Protein AF-A0A2D4SPU3-F1 (afdb_monomer_lite)

Radius of gyration: 27.07 Å; chains: 1; bounding box: 75×99×85 Å

pLDDT: mean 82.93, std 21.67, range [20.77, 98.75]

Foldseek 3Di:
DDDDDDDDDDDDDDDDDDDDDPPPPPPDFDDLCQPQDFRPFDFFPPCLQVDFQVDAALDVVLLVDQDLLVLLLLLLLLLLLLLLQLLLLCLLVVVLLSSLVSLQVSLVVLVPRDHDPDDLSNLLSVLSSVLSNLLSQLSVCLVVVHQRDDDDDQQQNLLSLQLNLLVCVVVVHQCQVVLVVSLVSLVPDDPDDVLQALAPADHDVRQSVSLSVLSRLPSSQDDSNHLQDAWFAAGPVSSVLLSVLSSVLSVLSNDDPPDDDPDQDDRSSCSSSVSSPVDQADQDLALCLQAPQQDLQLCRGTVHRHGRGDGHAHPPSHPVHPVSSVVSSVLSCQQQVCPPPCNVSNLVSLVVSLVVLVPDSTDCSVRNNVSSLRSSLNSCVSRVNLVSSLVSLCVCPPPRSSNSSHSLSVLSSLSSNLSSCSSVVHPCSSVSSVVSSVSSVVSSVVNVCSVVVVDNDDHRDDDVPHDPPDSPPCPPPPDPPPPPDDDDDDD

Secondary structure (DSSP, 8-state):
----------------------------------SS---PPPPTT-GGGG----S--S-TTTTT-SSHHHHHHHHHHHHHHHHHHHHHHHHHTT-HHHHHHHHHHHHHHHHHS---SSSHHHHHHHHHHHHHHHHHHHHHHHHTTPPPPP--SSSHHHHHHHHHHHHHHHTT---HHHHHHHHHHHHTS-S--GGG-TT--SSHHHHHHHHHHHHHHHHHH--SSS--PPSBS--THHHHHHHHHHHHHHHHHHS-TT--S----S-GGGHHHHHHHSSPPPP---HHHHHSPPPSSHHHHTB--S-PPP----SSSSTT-HHHHHHHHHHHHHHHTTTTT-HHHHHHHHHHHHHHHHT-SSTHHHHHHHHHHHHHHHHHHHTT-HHHHHHHHHTT-SPPTTGGGSTTHHHHHHHHHHHHHHHTT-TTHHHHHHHHHHHHHHHHHHHHHHHTTS-----PPPPTTPPP-PPPP-----------PPPPPP-

Structure (mmCIF, N/CA/C/O backbone):
data_AF-A0A2D4SPU3-F1
#
_entry.id   AF-A0A2D4SPU3-F1
#
loop_
_atom_site.group_PDB
_atom_site.id
_atom_site.type_symbol
_atom_site.label_atom_id
_atom_site.label_alt_id
_atom_site.label_comp_id
_atom_site.label_asym_id
_atom_site.label_entity_id
_atom_site.label_seq_id
_atom_site.pdbx_PDB_ins_code
_atom_site.Cartn_x
_atom_site.Cartn_y
_atom_site.Cartn_z
_atom_site.occupancy
_atom_site.B_iso_or_equiv
_atom_site.auth_seq_id
_atom_site.auth_comp_id
_atom_site.auth_asym_id
_atom_site.auth_atom_id
_atom_site.pdbx_PDB_model_num
ATOM 1 N N . MET A 1 1 ? 0.701 55.619 -31.856 1.00 31.17 1 MET A N 1
ATOM 2 C CA . MET A 1 1 ? 2.025 56.248 -32.017 1.00 31.17 1 MET A CA 1
ATOM 3 C C . MET A 1 1 ? 2.810 55.364 -32.971 1.00 31.17 1 MET A C 1
ATOM 5 O O . MET A 1 1 ? 3.109 54.228 -32.637 1.00 31.17 1 MET A O 1
ATOM 9 N N . LEU A 1 2 ? 2.926 55.846 -34.207 1.00 20.77 2 LEU A N 1
ATOM 10 C CA . LEU A 1 2 ? 3.566 55.226 -35.368 1.00 20.77 2 LEU A CA 1
ATOM 11 C C . LEU A 1 2 ? 5.084 55.117 -35.150 1.00 20.77 2 LEU A C 1
ATOM 13 O O . LEU A 1 2 ? 5.659 56.076 -34.643 1.00 20.77 2 LEU A O 1
ATOM 17 N N . LEU A 1 3 ? 5.722 54.050 -35.641 1.00 24.70 3 LEU A N 1
ATOM 18 C CA . LEU A 1 3 ? 7.006 54.144 -36.352 1.00 24.70 3 LEU A CA 1
ATOM 19 C C . LEU A 1 3 ? 7.243 52.890 -37.214 1.00 24.70 3 LEU A C 1
ATOM 21 O O . LEU A 1 3 ? 7.081 51.758 -36.769 1.00 24.70 3 LEU A O 1
ATOM 25 N N . LEU A 1 4 ? 7.550 53.175 -38.478 1.00 23.09 4 LEU A N 1
ATOM 26 C CA . LEU A 1 4 ? 7.757 52.321 -39.650 1.00 23.09 4 LEU A CA 1
ATOM 27 C C . LEU A 1 4 ? 9.263 52.208 -39.979 1.00 23.09 4 LEU A C 1
ATOM 29 O O . LEU A 1 4 ? 10.067 52.901 -39.363 1.00 23.09 4 LEU A O 1
ATOM 33 N N . PHE A 1 5 ? 9.550 51.435 -41.042 1.00 25.06 5 PHE A N 1
ATOM 34 C CA . PHE A 1 5 ? 10.767 51.267 -41.876 1.00 25.06 5 PHE A CA 1
ATOM 35 C C . PHE A 1 5 ? 11.540 49.954 -41.621 1.00 25.06 5 PHE A C 1
ATOM 37 O O . PHE A 1 5 ? 12.065 49.753 -40.536 1.00 25.06 5 PHE A O 1
ATOM 44 N N . LEU A 1 6 ? 11.474 48.920 -42.481 1.00 23.42 6 LEU A N 1
ATOM 45 C CA . LEU A 1 6 ? 11.801 48.721 -43.921 1.00 23.42 6 LEU A CA 1
ATOM 46 C C . LEU A 1 6 ? 13.261 48.274 -44.173 1.00 23.42 6 LEU A C 1
ATOM 48 O O . LEU A 1 6 ? 14.187 49.059 -44.029 1.00 23.42 6 LEU A O 1
ATOM 52 N N . SER A 1 7 ? 13.363 47.023 -44.647 1.00 23.62 7 SER A N 1
ATOM 53 C CA . SER A 1 7 ? 14.161 46.517 -45.786 1.00 23.62 7 SER A CA 1
ATOM 54 C C . SER A 1 7 ? 15.696 46.582 -45.784 1.00 23.62 7 SER A C 1
ATOM 56 O O . SER A 1 7 ? 16.278 47.656 -45.791 1.00 23.62 7 SER A O 1
ATOM 58 N N . CYS A 1 8 ? 16.351 45.428 -45.995 1.00 24.00 8 CYS A N 1
ATOM 59 C CA . CYS A 1 8 ? 16.912 45.047 -47.307 1.00 24.00 8 CYS A CA 1
ATOM 60 C C . CYS A 1 8 ? 17.576 43.655 -47.290 1.00 24.00 8 CYS A C 1
ATOM 62 O O . CYS A 1 8 ? 18.257 43.259 -46.352 1.00 24.00 8 CYS A O 1
ATOM 64 N N . THR A 1 9 ? 17.344 42.939 -48.386 1.00 27.66 9 THR A N 1
ATOM 65 C CA . THR A 1 9 ? 17.885 41.648 -48.830 1.00 27.66 9 THR A CA 1
ATOM 66 C C . THR A 1 9 ? 19.370 41.701 -49.197 1.00 27.66 9 THR A C 1
ATOM 68 O O . THR A 1 9 ? 19.811 42.724 -49.715 1.00 27.66 9 THR A O 1
ATOM 71 N N . THR A 1 10 ? 20.094 40.576 -49.106 1.00 27.73 10 THR A N 1
ATOM 72 C CA . THR A 1 10 ? 21.039 40.127 -50.159 1.00 27.73 10 THR A CA 1
ATOM 73 C C . THR A 1 10 ? 21.528 38.681 -49.957 1.00 27.73 10 THR A C 1
ATOM 75 O O . THR A 1 10 ? 22.086 38.347 -48.923 1.00 27.73 10 THR A O 1
ATOM 78 N N . GLN A 1 11 ? 21.305 37.886 -51.010 1.00 28.27 11 GLN A N 1
ATOM 79 C CA . GLN A 1 11 ? 22.171 36.870 -51.636 1.00 28.27 11 GLN A CA 1
ATOM 80 C C . GLN A 1 11 ? 22.690 35.641 -50.863 1.00 28.27 11 GLN A C 1
ATOM 82 O O . GLN A 1 11 ? 23.504 35.726 -49.949 1.00 28.27 11 GLN A O 1
ATOM 87 N N . ASP A 1 12 ? 22.304 34.481 -51.408 1.00 31.50 12 ASP A N 1
ATOM 88 C CA . ASP A 1 12 ? 22.954 33.175 -51.276 1.00 31.50 12 ASP A CA 1
ATOM 89 C C . ASP A 1 12 ? 24.428 33.191 -51.713 1.00 31.50 12 ASP A C 1
ATOM 91 O O . ASP A 1 12 ? 24.829 33.975 -52.583 1.00 31.50 12 ASP A O 1
ATOM 95 N N . PRO A 1 13 ? 25.188 32.178 -51.264 1.00 33.31 13 PRO A N 1
ATOM 96 C CA . PRO A 1 13 ? 25.832 31.341 -52.264 1.00 33.31 13 PRO A CA 1
ATOM 97 C C . PRO A 1 13 ? 25.591 29.841 -52.050 1.00 33.31 13 PRO A C 1
ATOM 99 O O . PRO A 1 13 ? 25.689 29.289 -50.955 1.00 33.31 13 PRO A O 1
ATOM 102 N N . ILE A 1 14 ? 25.355 29.176 -53.176 1.00 32.44 14 ILE A N 1
ATOM 103 C CA . ILE A 1 14 ? 25.555 27.744 -53.407 1.00 32.44 14 ILE A CA 1
ATOM 104 C C . ILE A 1 14 ? 27.056 27.441 -53.226 1.00 32.44 14 ILE A C 1
ATOM 106 O O . ILE A 1 14 ? 27.875 28.215 -53.714 1.00 32.44 14 ILE A O 1
ATOM 110 N N . THR A 1 15 ? 27.452 26.353 -52.550 1.00 29.75 15 THR A N 1
ATOM 111 C CA . THR A 1 15 ? 28.044 25.120 -53.138 1.00 29.75 15 THR A CA 1
ATOM 112 C C . THR A 1 15 ? 28.608 24.177 -52.055 1.00 29.75 15 THR A C 1
ATOM 114 O O . THR A 1 15 ? 29.275 24.615 -51.125 1.00 29.75 15 THR A O 1
ATOM 117 N N . ALA A 1 16 ? 28.447 22.878 -52.329 1.00 27.95 16 ALA A N 1
ATOM 118 C CA . ALA A 1 16 ? 29.363 21.761 -52.061 1.00 27.95 16 ALA A CA 1
ATOM 119 C C . ALA A 1 16 ? 29.227 20.938 -50.761 1.00 27.95 16 ALA A C 1
ATOM 121 O O . ALA A 1 16 ? 29.405 21.392 -49.636 1.00 27.95 16 ALA A O 1
ATOM 122 N N . GLU A 1 17 ? 28.972 19.655 -51.017 1.00 34.00 17 GLU A N 1
ATOM 123 C CA . GLU A 1 17 ? 29.080 18.478 -50.164 1.00 34.00 17 GLU A CA 1
ATOM 124 C C . GLU A 1 17 ? 30.435 18.368 -49.446 1.00 34.00 17 GLU A C 1
ATOM 126 O O . GLU A 1 17 ? 31.473 18.610 -50.057 1.00 34.00 17 GLU A O 1
ATOM 131 N N . ALA A 1 18 ? 30.429 17.873 -48.202 1.00 28.55 18 ALA A N 1
ATOM 132 C CA . ALA A 1 18 ? 31.382 16.859 -47.735 1.00 28.55 18 ALA A CA 1
ATOM 133 C C . ALA A 1 18 ? 31.040 16.351 -46.321 1.00 28.55 18 ALA A C 1
ATOM 135 O O . ALA A 1 18 ? 31.058 17.091 -45.344 1.00 28.55 18 ALA A O 1
ATOM 136 N N . ASN A 1 19 ? 30.856 15.033 -46.248 1.00 27.94 19 ASN A N 1
ATOM 137 C CA . ASN A 1 19 ? 31.380 14.135 -45.218 1.00 27.94 19 ASN A CA 1
ATOM 138 C C . ASN A 1 19 ? 30.891 14.255 -43.766 1.00 27.94 19 ASN A C 1
ATOM 140 O O . ASN A 1 19 ? 31.363 15.042 -42.950 1.00 27.94 19 ASN A O 1
ATOM 144 N N . SER A 1 20 ? 30.043 13.277 -43.433 1.00 39.25 20 SER A N 1
ATOM 145 C CA . SER A 1 20 ? 30.185 12.383 -42.279 1.00 39.25 20 SER A CA 1
ATOM 146 C C . SER A 1 20 ? 31.168 12.835 -41.194 1.00 39.25 20 SER A C 1
ATOM 148 O O . SER A 1 20 ? 32.368 12.565 -41.254 1.00 39.25 20 SER A O 1
ATOM 150 N N . THR A 1 21 ? 30.632 13.381 -40.112 1.00 28.92 21 THR A N 1
ATOM 151 C CA . THR A 1 21 ? 31.261 13.241 -38.800 1.00 28.92 21 THR A CA 1
ATOM 152 C C . THR A 1 21 ? 30.289 12.484 -37.913 1.00 28.92 21 THR A C 1
ATOM 154 O O . THR A 1 21 ? 29.417 13.045 -37.254 1.00 28.92 21 THR A O 1
ATOM 157 N N . GLN A 1 22 ? 30.424 11.154 -37.948 1.00 31.09 22 GLN A N 1
ATOM 158 C CA . GLN A 1 22 ? 30.011 10.307 -36.838 1.00 31.09 22 GLN A CA 1
ATOM 159 C C . GLN A 1 22 ? 30.669 10.875 -35.581 1.00 31.09 22 GLN A C 1
ATOM 161 O O . GLN A 1 22 ? 31.876 10.749 -35.385 1.00 31.09 22 GLN A O 1
ATOM 166 N N . SER A 1 23 ? 29.868 11.523 -34.742 1.00 28.72 23 SER A N 1
ATOM 167 C CA . SER A 1 23 ? 30.255 11.841 -33.378 1.00 28.72 23 SER A CA 1
ATOM 168 C C . SER A 1 23 ? 30.372 10.512 -32.634 1.00 28.72 23 SER A C 1
ATOM 170 O O . SER A 1 23 ? 29.394 9.975 -32.112 1.00 28.72 23 SER A O 1
ATOM 172 N N . THR A 1 24 ? 31.565 9.916 -32.651 1.00 30.42 24 THR A N 1
ATOM 173 C CA . THR A 1 24 ? 31.927 8.818 -31.757 1.00 30.42 24 THR A CA 1
ATOM 174 C C . THR A 1 24 ? 32.046 9.398 -30.356 1.00 30.42 24 THR A C 1
ATOM 176 O O . THR A 1 24 ? 33.140 9.673 -29.861 1.00 30.42 24 THR A O 1
ATOM 179 N N . VAL A 1 25 ? 30.899 9.611 -29.711 1.00 33.50 25 VAL A N 1
ATOM 180 C CA . VAL A 1 25 ? 30.844 9.737 -28.260 1.00 33.50 25 VAL A CA 1
ATOM 181 C C . VAL A 1 25 ? 31.322 8.394 -27.728 1.00 33.50 25 VAL A C 1
ATOM 183 O O . VAL A 1 25 ? 30.607 7.396 -27.786 1.00 33.50 25 VAL A O 1
ATOM 186 N N . SER A 1 26 ? 32.575 8.363 -27.281 1.00 28.39 26 SER A N 1
ATOM 187 C CA . SER A 1 26 ? 33.152 7.256 -26.530 1.00 28.39 26 SER A CA 1
ATOM 188 C C . SER A 1 26 ? 32.275 7.014 -25.301 1.00 28.39 26 SER A C 1
ATOM 190 O O . SER A 1 26 ? 32.388 7.701 -24.283 1.00 28.39 26 SER A O 1
ATOM 192 N N . GLN A 1 27 ? 31.323 6.087 -25.427 1.00 34.06 27 GLN A N 1
ATOM 193 C CA . GLN A 1 27 ? 30.519 5.620 -24.312 1.00 34.06 27 GLN A CA 1
ATOM 194 C C . GLN A 1 27 ? 31.456 4.842 -23.394 1.00 34.06 27 GLN A C 1
ATOM 196 O O . GLN A 1 27 ? 31.870 3.722 -23.696 1.00 34.06 27 GLN A O 1
ATOM 201 N N . LYS A 1 28 ? 31.823 5.467 -22.272 1.00 29.30 28 LYS A N 1
ATOM 202 C CA . LYS A 1 28 ? 32.477 4.759 -21.174 1.00 29.30 28 LYS A CA 1
ATOM 203 C C . LYS A 1 28 ? 31.614 3.545 -20.793 1.00 29.30 28 LYS A C 1
ATOM 205 O O . LYS A 1 28 ? 30.387 3.668 -20.774 1.00 29.30 28 LYS A O 1
ATOM 210 N N . PRO A 1 29 ? 32.229 2.391 -20.480 1.00 32.47 29 PRO A N 1
ATOM 211 C CA . PRO A 1 29 ? 31.496 1.233 -19.983 1.00 32.47 29 PRO A CA 1
ATOM 212 C C . PRO A 1 29 ? 30.666 1.632 -18.758 1.00 32.47 29 PRO A C 1
ATOM 214 O O . PRO A 1 29 ? 31.121 2.446 -17.951 1.00 32.47 29 PRO A O 1
ATOM 217 N N . PHE A 1 30 ? 29.455 1.080 -18.638 1.00 36.56 30 PHE A N 1
ATOM 218 C CA . PHE A 1 30 ? 28.557 1.333 -17.513 1.00 36.56 30 PHE A CA 1
ATOM 219 C C . PHE A 1 30 ? 29.268 0.932 -16.219 1.00 36.56 30 PHE A C 1
ATOM 221 O O . PHE A 1 30 ? 29.443 -0.248 -15.924 1.00 36.56 30 PHE A O 1
ATOM 228 N N . GLN A 1 31 ? 29.741 1.926 -15.475 1.00 33.53 31 GLN A N 1
ATOM 229 C CA . GLN A 1 31 ? 30.132 1.747 -14.089 1.00 33.53 31 GLN A CA 1
ATOM 230 C C . GLN A 1 31 ? 28.858 1.872 -13.271 1.00 33.53 31 GLN A C 1
ATOM 232 O O . GLN A 1 31 ? 28.154 2.869 -13.388 1.00 33.53 31 GLN A O 1
ATOM 237 N N . ASN A 1 32 ? 28.552 0.862 -12.462 1.00 36.75 32 ASN A N 1
ATOM 238 C CA . ASN A 1 32 ? 27.476 0.963 -11.488 1.00 36.75 32 ASN A CA 1
ATOM 239 C C . ASN A 1 32 ? 27.824 2.130 -10.542 1.00 36.75 32 ASN A C 1
ATOM 241 O O . ASN A 1 32 ? 28.889 2.130 -9.919 1.00 36.75 32 ASN A O 1
ATOM 245 N N . PHE A 1 33 ? 27.017 3.192 -10.547 1.00 38.53 33 PHE A N 1
ATOM 246 C CA . PHE A 1 33 ? 27.378 4.458 -9.910 1.00 38.53 33 PHE A CA 1
ATOM 247 C C . PHE A 1 33 ? 26.999 4.452 -8.422 1.00 38.53 33 PHE A C 1
ATOM 249 O O . PHE A 1 33 ? 26.014 5.061 -8.019 1.00 38.53 33 PHE A O 1
ATOM 256 N N . ASP A 1 34 ? 27.851 3.860 -7.581 1.00 40.66 34 ASP A N 1
ATOM 257 C CA . ASP A 1 34 ? 27.728 3.868 -6.106 1.00 40.66 34 ASP A CA 1
ATOM 258 C C . ASP A 1 34 ? 27.844 5.271 -5.462 1.00 40.66 34 ASP A C 1
ATOM 260 O O . ASP A 1 34 ? 27.729 5.432 -4.246 1.00 40.66 34 ASP A O 1
ATOM 264 N N . LYS A 1 35 ? 28.083 6.329 -6.249 1.00 37.50 35 LYS A N 1
ATOM 265 C CA . LYS A 1 35 ? 28.366 7.692 -5.758 1.00 37.50 35 LYS A CA 1
ATOM 266 C C . LYS A 1 35 ? 27.178 8.652 -5.833 1.00 37.50 35 LYS A C 1
ATOM 268 O O . LYS A 1 35 ? 27.366 9.816 -6.175 1.00 37.50 35 LYS A O 1
ATOM 273 N N . GLY A 1 36 ? 25.960 8.185 -5.544 1.00 37.72 36 GLY A N 1
ATOM 274 C CA . GLY A 1 36 ? 24.779 9.062 -5.460 1.00 37.72 36 GLY A CA 1
ATOM 275 C C . GLY A 1 36 ? 24.482 9.842 -6.749 1.00 37.72 36 GLY A C 1
ATOM 276 O O . GLY A 1 36 ? 23.809 10.869 -6.712 1.00 37.72 36 GLY A O 1
ATOM 277 N N . GLN A 1 37 ? 25.002 9.382 -7.887 1.00 36.03 37 GLN A N 1
ATOM 278 C CA . GLN A 1 37 ? 24.726 9.988 -9.178 1.00 36.03 37 GLN A CA 1
ATOM 279 C C . GLN A 1 37 ? 23.400 9.432 -9.685 1.00 36.03 37 GLN A C 1
ATOM 281 O O . GLN A 1 37 ? 23.159 8.226 -9.616 1.00 36.03 37 GLN A O 1
ATOM 286 N N . LYS A 1 38 ? 22.533 10.325 -10.180 1.00 41.00 38 LYS A N 1
ATOM 287 C CA . LYS A 1 38 ? 21.361 9.943 -10.974 1.00 41.00 38 LYS A CA 1
ATOM 288 C C . LYS A 1 38 ? 21.826 8.926 -12.017 1.00 41.00 38 LYS A C 1
ATOM 290 O O . LYS A 1 38 ? 22.878 9.145 -12.623 1.00 41.00 38 LYS A O 1
ATOM 295 N N . HIS A 1 39 ? 21.078 7.832 -12.199 1.00 39.94 39 HIS A N 1
ATOM 296 C CA . HIS A 1 39 ? 21.348 6.894 -13.291 1.00 39.94 39 HIS A CA 1
ATOM 297 C C . HIS A 1 39 ? 21.621 7.711 -14.559 1.00 39.94 39 HIS A C 1
ATOM 299 O O . HIS A 1 39 ? 20.829 8.620 -14.844 1.00 39.94 39 HIS A O 1
ATOM 305 N N . PRO A 1 40 ? 22.728 7.461 -15.288 1.00 42.09 40 PRO A N 1
ATOM 306 C CA . PRO A 1 40 ? 22.917 8.123 -16.563 1.00 42.09 40 PRO A CA 1
ATOM 307 C C . PRO A 1 40 ? 21.659 7.835 -17.384 1.00 42.09 40 PRO A C 1
ATOM 309 O O . PRO A 1 40 ? 21.211 6.682 -17.412 1.00 42.09 40 PRO A O 1
ATOM 312 N N . PRO A 1 41 ? 21.042 8.867 -17.970 1.00 53.25 41 PRO A N 1
ATOM 313 C CA . PRO A 1 41 ? 19.773 8.689 -18.636 1.00 53.25 41 PRO A CA 1
ATOM 314 C C . PRO A 1 41 ? 19.882 7.566 -19.670 1.00 53.25 41 PRO A C 1
ATOM 316 O O . PRO A 1 41 ? 20.837 7.512 -20.450 1.00 53.25 41 PRO A O 1
ATOM 319 N N . LEU A 1 42 ? 18.939 6.625 -19.615 1.00 56.38 42 LEU A N 1
ATOM 320 C CA . LEU A 1 42 ? 19.001 5.432 -20.450 1.00 56.38 42 LEU A CA 1
ATOM 321 C C . LEU A 1 42 ? 18.946 5.851 -21.931 1.00 56.38 42 LEU A C 1
ATOM 323 O O . LEU A 1 42 ? 18.025 6.584 -22.308 1.00 56.38 42 LEU A O 1
ATOM 327 N N . PRO A 1 43 ? 19.911 5.425 -22.772 1.00 61.03 43 PRO A N 1
ATOM 328 C CA . PRO A 1 43 ? 19.977 5.863 -24.160 1.00 61.03 43 PRO A CA 1
ATOM 329 C C . PRO A 1 43 ? 18.705 5.505 -24.920 1.00 61.03 43 PRO A C 1
ATOM 331 O O . PRO A 1 43 ? 18.212 4.385 -24.814 1.00 61.03 43 PRO A O 1
ATOM 334 N N . GLU A 1 44 ? 18.208 6.422 -25.745 1.00 64.88 44 GLU A N 1
ATOM 335 C CA . GLU A 1 44 ? 16.977 6.212 -26.515 1.00 64.88 44 GLU A CA 1
ATOM 336 C C . GLU A 1 44 ? 17.011 4.994 -27.448 1.00 64.88 44 GLU A C 1
ATOM 338 O O . GLU A 1 44 ? 15.976 4.368 -27.635 1.00 64.88 44 GLU A O 1
ATOM 343 N N . ASN A 1 45 ? 18.196 4.625 -27.946 1.00 67.00 45 ASN A N 1
ATOM 344 C CA . ASN A 1 45 ? 18.421 3.533 -28.902 1.00 67.00 45 ASN A CA 1
ATOM 345 C C . ASN A 1 45 ? 19.043 2.284 -28.247 1.00 67.00 45 ASN A C 1
ATOM 347 O O . ASN A 1 45 ? 19.811 1.561 -28.882 1.00 67.00 45 ASN A O 1
ATOM 351 N N . ASN A 1 46 ? 18.807 2.061 -26.952 1.00 69.12 46 ASN A N 1
ATOM 352 C CA . ASN A 1 46 ? 19.319 0.877 -26.267 1.00 69.12 46 ASN A CA 1
ATOM 353 C C . ASN A 1 46 ? 18.578 -0.382 -26.779 1.00 69.12 46 ASN A C 1
ATOM 355 O O . ASN A 1 46 ? 17.357 -0.429 -26.653 1.00 69.12 46 ASN A O 1
ATOM 359 N N . PRO A 1 47 ? 19.261 -1.418 -27.309 1.00 71.56 47 PRO A N 1
ATOM 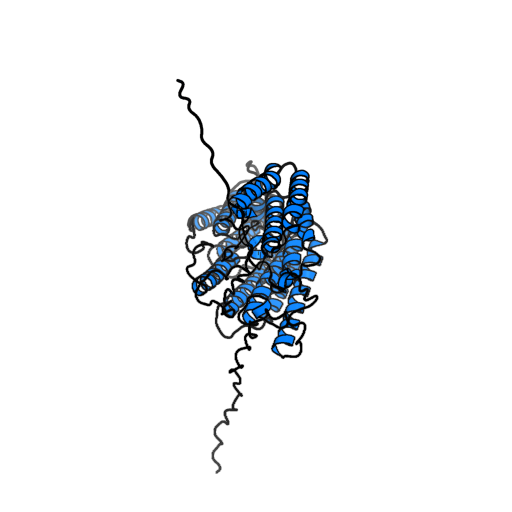360 C CA . PRO A 1 47 ? 18.614 -2.647 -27.786 1.00 71.56 47 PRO A CA 1
ATOM 361 C C . PRO A 1 47 ? 17.797 -3.364 -26.706 1.00 71.56 47 PRO A C 1
ATOM 363 O O . PRO A 1 47 ? 16.956 -4.197 -27.027 1.00 71.56 47 PRO A O 1
ATOM 366 N N . ILE A 1 48 ? 18.011 -3.030 -25.429 1.00 73.62 48 ILE A N 1
ATOM 367 C CA . ILE A 1 48 ? 17.186 -3.536 -24.338 1.00 73.62 48 ILE A CA 1
ATOM 368 C C . ILE A 1 48 ? 15.709 -3.171 -24.477 1.00 73.62 48 ILE A C 1
ATOM 370 O O . ILE A 1 48 ? 14.854 -3.919 -24.015 1.00 73.62 48 ILE A O 1
ATOM 374 N N . TRP A 1 49 ? 15.400 -2.055 -25.140 1.00 72.44 49 TRP A N 1
ATOM 375 C CA . TRP A 1 49 ? 14.029 -1.600 -25.349 1.00 72.44 49 TRP A CA 1
ATOM 376 C C . TRP A 1 49 ? 13.186 -2.595 -26.146 1.00 72.44 49 TRP A C 1
ATOM 378 O O . TRP A 1 49 ? 11.992 -2.711 -25.880 1.00 72.44 49 TRP A O 1
ATOM 388 N N . ASP A 1 50 ? 13.820 -3.340 -27.050 1.00 76.94 50 ASP A N 1
ATOM 389 C CA . ASP A 1 50 ? 13.163 -4.306 -27.933 1.00 76.94 50 ASP A CA 1
ATOM 390 C C . ASP A 1 50 ? 13.348 -5.760 -27.462 1.00 76.94 50 ASP A C 1
ATOM 392 O O . ASP A 1 50 ? 12.794 -6.683 -28.059 1.00 76.94 50 ASP A O 1
ATOM 396 N N . TRP A 1 51 ? 14.120 -5.990 -26.393 1.00 80.75 51 TRP A N 1
ATOM 397 C CA . TRP A 1 51 ? 14.389 -7.332 -25.882 1.00 80.75 51 TRP A CA 1
ATOM 398 C C . TRP A 1 51 ? 13.331 -7.786 -24.887 1.00 80.75 51 TRP A C 1
ATOM 400 O O . TRP A 1 51 ? 13.208 -7.217 -23.808 1.00 80.75 51 TRP A O 1
ATOM 410 N N . ASP A 1 52 ? 12.615 -8.846 -25.239 1.00 81.38 52 ASP A N 1
ATOM 411 C CA . ASP A 1 52 ? 11.652 -9.507 -24.367 1.00 81.38 52 ASP A CA 1
ATOM 412 C C . ASP A 1 52 ? 12.298 -10.724 -23.701 1.00 81.38 52 ASP A C 1
ATOM 414 O O . ASP A 1 52 ? 12.660 -11.692 -24.379 1.00 81.38 52 ASP A O 1
ATOM 418 N N . ALA A 1 53 ? 12.450 -10.674 -22.377 1.00 81.06 53 ALA A N 1
ATOM 419 C CA . ALA A 1 53 ? 12.974 -11.797 -21.613 1.00 81.06 53 ALA A CA 1
ATOM 420 C C . ALA A 1 53 ? 12.025 -13.007 -21.656 1.00 81.06 53 ALA A C 1
ATOM 422 O O . ALA A 1 53 ? 12.506 -14.139 -21.645 1.00 81.06 53 ALA A O 1
ATOM 423 N N . LYS A 1 54 ? 10.700 -12.780 -21.719 1.00 81.12 54 LYS A N 1
ATOM 424 C CA . LYS A 1 54 ? 9.617 -13.789 -21.648 1.00 81.12 54 LYS A CA 1
ATOM 425 C C . LYS A 1 54 ? 9.621 -14.723 -20.431 1.00 81.12 54 LYS A C 1
ATOM 427 O O . LYS A 1 54 ? 8.723 -15.550 -20.308 1.00 81.12 54 LYS A O 1
ATOM 432 N N . ASP A 1 55 ? 10.623 -14.623 -19.569 1.00 86.19 55 ASP A N 1
ATOM 433 C CA . ASP A 1 55 ? 10.855 -15.466 -18.403 1.00 86.19 55 ASP A CA 1
ATOM 434 C C . ASP A 1 55 ? 11.812 -14.740 -17.433 1.00 86.19 55 ASP A C 1
ATOM 436 O O . ASP A 1 55 ? 12.385 -13.690 -17.745 1.00 86.19 55 ASP A O 1
ATOM 440 N N . PHE A 1 56 ? 12.010 -15.316 -16.250 1.00 89.94 56 PHE A N 1
ATOM 441 C CA . PHE A 1 56 ? 12.944 -14.862 -15.230 1.00 89.94 56 PHE A CA 1
ATOM 442 C C . PHE A 1 56 ? 14.385 -14.762 -15.754 1.00 89.94 56 PHE A C 1
ATOM 444 O O . PHE A 1 56 ? 14.959 -15.745 -16.224 1.00 89.94 56 PHE A O 1
ATOM 451 N N . VAL A 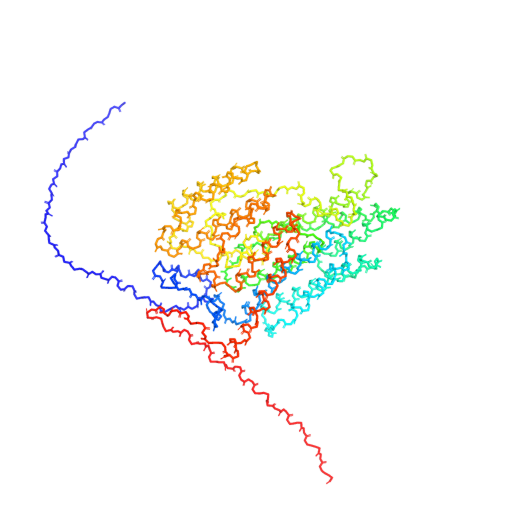1 57 ? 15.013 -13.597 -15.565 1.00 89.75 57 VAL A N 1
ATOM 452 C CA . VAL A 1 57 ? 16.416 -13.337 -15.921 1.00 89.75 57 VAL A CA 1
ATOM 453 C C . VAL A 1 57 ? 17.337 -13.631 -14.723 1.00 89.75 57 VAL A C 1
ATOM 455 O O . VAL A 1 57 ? 17.232 -12.949 -13.703 1.00 89.75 57 VAL A O 1
ATOM 458 N N . PRO A 1 58 ? 18.281 -14.590 -14.813 1.00 90.88 58 PRO A N 1
ATOM 459 C CA . PRO A 1 58 ? 19.193 -14.957 -13.728 1.00 90.88 58 PRO A CA 1
ATOM 460 C C . PRO A 1 58 ? 20.370 -13.979 -13.570 1.00 90.88 58 PRO A C 1
ATOM 462 O O . PRO A 1 58 ? 21.533 -14.379 -13.542 1.00 90.88 58 PRO A O 1
ATOM 465 N N . ASP A 1 59 ? 20.063 -12.689 -13.437 1.00 87.00 59 ASP A N 1
ATOM 466 C CA . ASP A 1 59 ? 21.020 -11.612 -13.185 1.00 87.00 59 ASP A CA 1
ATOM 467 C C . ASP A 1 59 ? 20.406 -10.594 -12.210 1.00 87.00 59 ASP A C 1
ATOM 469 O O . ASP A 1 59 ? 19.429 -9.930 -12.536 1.00 87.00 59 ASP A O 1
ATOM 473 N N . PHE A 1 60 ? 20.962 -10.430 -11.006 1.00 86.62 60 PHE A N 1
ATOM 474 C CA . PHE A 1 60 ? 20.456 -9.421 -10.063 1.00 86.62 60 PHE A CA 1
ATOM 475 C C . PHE A 1 60 ? 20.624 -7.984 -10.596 1.00 86.62 60 PHE A C 1
ATOM 477 O O . PHE A 1 60 ? 19.830 -7.104 -10.262 1.00 86.62 60 PHE A O 1
ATOM 484 N N . GLY A 1 61 ? 21.625 -7.746 -11.453 1.00 82.06 61 GLY A N 1
ATOM 485 C CA . GLY A 1 61 ? 21.879 -6.450 -12.076 1.00 82.06 61 GLY A CA 1
ATOM 486 C C . GLY A 1 61 ? 20.818 -6.081 -13.110 1.00 82.06 61 GLY A C 1
ATOM 487 O O . GLY A 1 61 ? 20.528 -4.897 -13.281 1.00 82.06 61 GLY A O 1
ATOM 488 N N . TRP A 1 62 ? 20.174 -7.080 -13.730 1.00 81.94 62 TRP A N 1
ATOM 489 C CA . TRP A 1 62 ? 19.005 -6.879 -14.594 1.00 81.94 62 TRP A CA 1
ATOM 490 C C . TRP A 1 62 ? 17.871 -6.163 -13.859 1.00 81.94 62 TRP A C 1
ATOM 492 O O . TRP A 1 62 ? 17.211 -5.288 -14.412 1.00 81.94 62 TRP A O 1
ATOM 502 N N . PHE A 1 63 ? 17.699 -6.490 -12.581 1.00 82.19 63 PHE A N 1
ATOM 503 C CA . PHE A 1 63 ? 16.686 -5.898 -11.720 1.00 82.19 63 PHE A CA 1
ATOM 504 C C . PHE A 1 63 ? 17.113 -4.568 -11.074 1.00 82.19 63 PHE A C 1
ATOM 506 O O . PHE A 1 63 ? 16.401 -4.038 -10.220 1.00 82.19 63 PHE A O 1
ATOM 513 N N . GLY A 1 64 ? 18.285 -4.040 -11.445 1.00 78.38 64 GLY A N 1
ATOM 514 C CA . GLY A 1 64 ? 18.843 -2.816 -10.872 1.00 78.38 64 GLY A CA 1
ATOM 515 C C . GLY A 1 64 ? 19.377 -2.976 -9.446 1.00 78.38 64 GLY A C 1
ATOM 516 O O . GLY A 1 64 ? 19.503 -1.979 -8.738 1.00 78.38 64 GLY A O 1
ATOM 517 N N . GLU A 1 65 ? 19.678 -4.205 -9.018 1.00 82.81 65 GLU A N 1
ATOM 518 C CA . GLU A 1 65 ? 20.164 -4.510 -7.671 1.00 82.81 65 GLU A CA 1
ATOM 519 C C . GLU A 1 65 ? 21.654 -4.886 -7.656 1.00 82.81 65 GLU A C 1
ATOM 521 O O . GLU A 1 65 ? 22.271 -5.127 -8.696 1.00 82.81 65 GLU A O 1
ATOM 526 N N . HIS A 1 66 ? 22.256 -4.932 -6.463 1.00 82.56 66 HIS A N 1
ATOM 527 C CA . HIS A 1 66 ? 23.673 -5.284 -6.280 1.00 82.56 66 HIS A CA 1
ATOM 528 C C . HIS A 1 66 ? 23.892 -6.723 -5.808 1.00 82.56 66 HIS A C 1
ATOM 530 O O . HIS A 1 66 ? 25.021 -7.220 -5.832 1.00 82.56 66 HIS A O 1
ATOM 536 N N . SER A 1 67 ? 22.829 -7.396 -5.372 1.00 87.81 67 SER A N 1
ATOM 537 C CA . SER A 1 67 ? 22.880 -8.776 -4.911 1.00 87.81 67 SER A CA 1
ATOM 538 C C . SER A 1 67 ? 21.513 -9.445 -5.003 1.00 87.81 67 SER A C 1
ATOM 540 O O . SER A 1 67 ? 20.471 -8.786 -4.989 1.00 87.81 67 SER A O 1
ATOM 542 N N . TRP A 1 68 ? 21.497 -10.778 -4.991 1.00 90.25 68 TRP A N 1
ATOM 543 C CA . TRP A 1 68 ? 20.249 -11.525 -4.841 1.00 90.25 68 TRP A CA 1
ATOM 544 C C . TRP A 1 68 ? 19.569 -11.296 -3.483 1.00 90.25 68 TRP A C 1
ATOM 546 O O . TRP A 1 68 ? 18.370 -11.528 -3.367 1.00 90.25 68 TRP A O 1
ATOM 556 N N . MET A 1 69 ? 20.285 -10.828 -2.453 1.00 90.25 69 MET A N 1
ATOM 557 C CA . MET A 1 69 ? 19.660 -10.461 -1.173 1.00 90.25 69 MET A CA 1
ATOM 558 C C . MET A 1 69 ? 18.818 -9.190 -1.290 1.00 90.25 69 MET A C 1
ATOM 560 O O . MET A 1 69 ? 17.750 -9.107 -0.686 1.00 90.25 69 MET A O 1
ATOM 564 N N . ASP A 1 70 ? 19.257 -8.222 -2.093 1.00 85.88 70 ASP A N 1
ATOM 565 C CA . ASP A 1 70 ? 18.507 -6.982 -2.314 1.00 85.88 70 ASP A CA 1
ATOM 566 C C . ASP A 1 70 ? 17.254 -7.240 -3.161 1.00 85.88 70 ASP A C 1
ATOM 568 O O . ASP A 1 70 ? 16.172 -6.739 -2.842 1.00 85.88 70 ASP A O 1
ATOM 572 N N . VAL A 1 71 ? 17.367 -8.133 -4.155 1.00 89.94 71 VAL A N 1
ATOM 573 C CA . VAL A 1 71 ? 16.218 -8.673 -4.901 1.00 89.94 71 VAL A CA 1
ATOM 574 C C . VAL A 1 71 ? 15.212 -9.321 -3.939 1.00 89.94 71 VAL A C 1
ATOM 576 O O . VAL A 1 71 ? 14.036 -8.957 -3.951 1.00 89.94 71 VAL A O 1
ATOM 579 N N . ARG A 1 72 ? 15.662 -10.220 -3.048 1.00 93.50 72 ARG A N 1
ATOM 580 C CA . ARG A 1 72 ? 14.796 -10.871 -2.046 1.00 93.50 72 ARG A CA 1
ATOM 581 C C . ARG A 1 72 ? 14.120 -9.876 -1.101 1.00 93.50 72 ARG A C 1
ATOM 583 O O . ARG A 1 72 ? 12.945 -10.051 -0.793 1.00 93.50 72 ARG A O 1
ATOM 590 N N . MET A 1 73 ? 14.807 -8.813 -0.672 1.00 89.69 73 MET A N 1
ATOM 591 C CA . MET A 1 73 ? 14.194 -7.775 0.171 1.00 89.69 73 MET A CA 1
ATOM 592 C C . MET A 1 73 ? 13.052 -7.048 -0.542 1.00 89.69 73 MET A C 1
ATOM 594 O O . MET A 1 73 ? 12.014 -6.802 0.076 1.00 89.69 73 MET A O 1
ATOM 598 N N . ARG A 1 74 ? 13.190 -6.746 -1.842 1.00 88.75 74 ARG A N 1
ATOM 599 C CA . ARG A 1 74 ? 12.066 -6.189 -2.614 1.00 88.75 74 ARG A CA 1
ATOM 600 C C . ARG A 1 74 ? 10.898 -7.153 -2.688 1.00 88.75 74 ARG A C 1
ATOM 602 O O . ARG A 1 74 ? 9.751 -6.725 -2.569 1.00 88.75 74 ARG A O 1
ATOM 609 N N . VAL A 1 75 ? 11.200 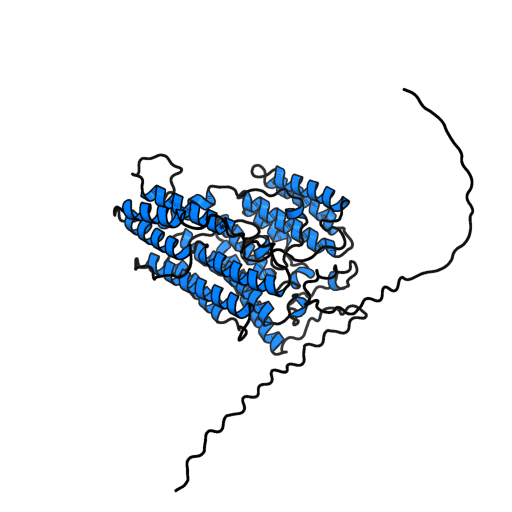-8.441 -2.844 1.00 94.31 75 VAL A N 1
ATOM 610 C CA . VAL A 1 75 ? 10.171 -9.473 -2.904 1.00 94.31 75 VAL A CA 1
ATOM 611 C C . VAL A 1 75 ? 9.419 -9.608 -1.578 1.00 94.31 75 VAL A C 1
ATOM 613 O O . VAL A 1 75 ? 8.190 -9.602 -1.551 1.00 94.31 75 VAL A O 1
ATOM 616 N N . ALA A 1 76 ? 10.145 -9.580 -0.459 1.00 95.12 76 ALA A N 1
ATOM 617 C CA . ALA A 1 76 ? 9.556 -9.564 0.878 1.00 95.12 76 ALA A CA 1
ATOM 618 C C . ALA A 1 76 ? 8.589 -8.382 1.090 1.00 95.12 76 ALA A C 1
ATOM 620 O O . ALA A 1 76 ? 7.556 -8.541 1.740 1.00 95.12 76 ALA A O 1
ATOM 621 N N . GLY A 1 77 ? 8.899 -7.206 0.530 1.00 93.19 77 GLY A N 1
ATOM 622 C CA . GLY A 1 77 ? 8.050 -6.018 0.629 1.00 93.19 77 GLY A CA 1
ATOM 623 C C . GLY A 1 77 ? 6.648 -6.220 0.047 1.00 93.19 77 GLY A C 1
ATOM 624 O O . GLY A 1 77 ? 5.663 -5.907 0.716 1.00 93.19 77 GLY A O 1
ATOM 625 N N . HIS A 1 78 ? 6.534 -6.782 -1.159 1.00 93.00 78 HIS A N 1
ATOM 626 C CA . HIS A 1 78 ? 5.220 -6.995 -1.777 1.00 93.00 78 HIS A CA 1
ATOM 627 C C . HIS A 1 78 ? 4.497 -8.237 -1.257 1.00 93.00 78 HIS A C 1
ATOM 629 O O . HIS A 1 78 ? 3.277 -8.193 -1.122 1.00 93.00 78 HIS A O 1
ATOM 635 N N . LEU A 1 79 ? 5.223 -9.296 -0.873 1.00 97.56 79 LEU A N 1
ATOM 636 C CA . LEU A 1 79 ? 4.636 -10.417 -0.131 1.00 97.56 79 LEU A CA 1
ATOM 637 C C . LEU A 1 79 ? 3.986 -9.924 1.167 1.00 97.56 79 LEU A C 1
ATOM 639 O O . LEU A 1 79 ? 2.873 -10.326 1.500 1.00 97.56 79 LEU A O 1
ATOM 643 N N . SER A 1 80 ? 4.653 -9.000 1.869 1.00 97.44 80 SER A N 1
ATOM 644 C CA . SER A 1 80 ? 4.074 -8.351 3.040 1.00 97.44 80 SER A CA 1
ATOM 645 C C . SER A 1 80 ? 2.823 -7.553 2.687 1.00 97.44 80 SER A C 1
ATOM 647 O O . SER A 1 80 ? 1.806 -7.745 3.340 1.00 97.44 80 SER A O 1
ATOM 649 N N . ALA A 1 81 ? 2.843 -6.716 1.647 1.00 96.94 81 ALA A N 1
ATOM 650 C CA . ALA A 1 81 ? 1.648 -5.974 1.237 1.00 96.94 81 ALA A CA 1
ATOM 651 C C . ALA A 1 81 ? 0.456 -6.912 0.946 1.00 96.94 81 ALA A C 1
ATOM 653 O O . ALA A 1 81 ? -0.591 -6.774 1.578 1.00 96.94 81 ALA A O 1
ATOM 654 N N . ALA A 1 82 ? 0.651 -7.917 0.084 1.00 98.25 82 ALA A N 1
ATOM 655 C CA . ALA A 1 82 ? -0.400 -8.855 -0.310 1.00 98.25 82 ALA A CA 1
ATOM 656 C C . ALA A 1 82 ? -0.950 -9.665 0.876 1.00 98.25 82 ALA A C 1
ATOM 658 O O . ALA A 1 82 ? -2.161 -9.723 1.089 1.00 98.25 82 ALA A O 1
ATOM 659 N N . GLY A 1 83 ? -0.072 -10.247 1.700 1.00 98.50 83 GLY A N 1
ATOM 660 C CA . GLY A 1 83 ? -0.501 -11.055 2.843 1.00 98.50 83 GLY A CA 1
ATOM 661 C C . GLY A 1 83 ? -1.205 -10.242 3.934 1.00 98.50 83 GLY A C 1
ATOM 662 O O . GLY A 1 83 ? -2.147 -10.735 4.555 1.00 98.50 83 GLY A O 1
ATOM 663 N N . ARG A 1 84 ? -0.793 -8.983 4.161 1.00 98.44 84 ARG A N 1
ATOM 664 C CA . ARG A 1 84 ? -1.471 -8.102 5.128 1.00 98.44 84 ARG A CA 1
ATOM 665 C C . ARG A 1 84 ? -2.864 -7.733 4.631 1.00 98.44 84 ARG A C 1
ATOM 667 O O . ARG A 1 84 ? -3.802 -7.773 5.421 1.00 98.44 84 ARG A O 1
ATOM 674 N N . ASP A 1 85 ? -3.011 -7.423 3.347 1.00 98.56 85 ASP A N 1
ATOM 675 C CA . ASP A 1 85 ? -4.316 -7.102 2.766 1.00 98.56 85 ASP A CA 1
ATOM 676 C C . ASP A 1 85 ? -5.249 -8.317 2.771 1.00 98.56 85 ASP A C 1
ATOM 678 O O . ASP A 1 85 ? -6.409 -8.177 3.156 1.00 98.56 85 ASP A O 1
ATOM 682 N N . LYS A 1 86 ? -4.729 -9.527 2.509 1.00 98.56 86 LYS A N 1
ATOM 683 C CA . LYS A 1 86 ? -5.501 -10.773 2.649 1.00 98.56 86 LYS A CA 1
ATOM 684 C C . LYS A 1 86 ? -6.036 -10.940 4.071 1.00 98.56 86 LYS A C 1
ATOM 686 O O . LYS A 1 86 ? -7.222 -11.187 4.268 1.00 98.56 86 LYS A O 1
ATOM 691 N N . ALA A 1 87 ? -5.183 -10.759 5.079 1.00 98.75 87 ALA A N 1
ATOM 692 C CA . ALA A 1 87 ? -5.606 -10.858 6.473 1.00 98.75 87 ALA A CA 1
ATOM 693 C C . ALA A 1 87 ? -6.665 -9.804 6.847 1.00 98.75 87 ALA A C 1
ATOM 695 O O . ALA A 1 87 ? -7.600 -10.095 7.596 1.00 98.75 87 ALA A O 1
ATOM 696 N N . ARG A 1 88 ? -6.552 -8.593 6.291 1.00 98.50 88 ARG A N 1
ATOM 697 C CA . ARG A 1 88 ? -7.504 -7.498 6.518 1.00 98.50 88 ARG A CA 1
ATOM 698 C C . ARG A 1 88 ? -8.866 -7.743 5.879 1.00 98.50 88 ARG A C 1
ATOM 700 O O . ARG A 1 88 ? -9.850 -7.313 6.462 1.00 98.50 88 ARG A O 1
ATOM 707 N N . ILE A 1 89 ? -8.950 -8.467 4.760 1.00 98.19 89 ILE A N 1
ATOM 708 C CA . ILE A 1 89 ? -10.241 -8.893 4.182 1.00 98.19 89 ILE A CA 1
ATOM 709 C C . ILE A 1 89 ? -11.040 -9.746 5.178 1.00 98.19 89 ILE A C 1
ATOM 711 O O . ILE A 1 89 ? -12.257 -9.602 5.277 1.00 98.19 89 ILE A O 1
ATOM 715 N N . TYR A 1 90 ? -10.381 -10.635 5.926 1.00 98.50 90 TYR A N 1
ATOM 716 C CA . TYR A 1 90 ? -11.057 -11.407 6.973 1.00 98.50 90 TYR A CA 1
ATOM 717 C C . TYR A 1 90 ? -11.405 -10.534 8.182 1.00 98.50 90 TYR A C 1
ATOM 719 O O . TYR A 1 90 ? -12.507 -10.629 8.720 1.00 98.50 90 TYR A O 1
ATOM 727 N N . ALA A 1 91 ? -10.489 -9.652 8.592 1.00 98.19 91 ALA A N 1
ATOM 728 C CA . ALA A 1 91 ? -10.692 -8.783 9.746 1.00 98.19 91 ALA A CA 1
ATOM 729 C C . ALA A 1 91 ? -11.839 -7.776 9.538 1.00 98.19 91 ALA A C 1
ATOM 731 O O . ALA A 1 91 ? -12.620 -7.553 10.459 1.00 98.19 91 ALA A O 1
ATOM 732 N N . THR A 1 92 ? -12.014 -7.209 8.341 1.00 96.00 92 THR A N 1
ATOM 733 C CA . THR A 1 92 ? -13.155 -6.320 8.045 1.00 96.00 92 THR A CA 1
ATOM 734 C C . THR A 1 92 ? -14.501 -7.038 8.130 1.00 96.00 92 THR A C 1
ATOM 736 O O . THR A 1 92 ? -15.504 -6.406 8.449 1.00 96.00 92 THR A O 1
ATOM 739 N N . LYS A 1 93 ? -14.520 -8.357 7.905 1.00 96.69 93 LYS A N 1
ATOM 740 C CA . LYS A 1 93 ? -15.690 -9.238 8.069 1.00 96.69 93 LYS A CA 1
ATOM 741 C C . LYS A 1 93 ? -15.842 -9.783 9.494 1.00 96.69 93 LYS A C 1
ATOM 743 O O . LYS A 1 93 ? -16.680 -10.647 9.733 1.00 96.69 93 LYS A O 1
ATOM 748 N N . GLU A 1 94 ? -15.018 -9.308 10.427 1.00 97.62 94 GLU A N 1
ATOM 749 C CA . GLU A 1 94 ? -14.953 -9.762 11.819 1.00 97.62 94 GLU A CA 1
ATOM 750 C C . GLU A 1 94 ? -14.569 -11.246 11.998 1.00 97.62 94 GLU A C 1
ATOM 752 O O . GLU A 1 94 ? -14.725 -11.809 13.084 1.00 97.62 94 GLU A O 1
ATOM 757 N N . ASP A 1 95 ? -13.982 -11.881 10.974 1.00 98.25 95 ASP A N 1
ATOM 758 C CA . ASP A 1 95 ? -13.370 -13.209 11.097 1.00 98.25 95 ASP A CA 1
ATOM 759 C C . ASP A 1 95 ? -11.939 -13.079 11.636 1.00 98.25 95 ASP A C 1
ATOM 761 O O . ASP A 1 95 ? -10.925 -13.225 10.943 1.00 98.25 95 ASP A O 1
ATOM 765 N N . TRP A 1 96 ? -11.859 -12.751 12.925 1.00 98.19 96 TRP A N 1
ATOM 766 C CA . TRP A 1 96 ? -10.602 -12.500 13.628 1.00 98.19 96 TRP A CA 1
ATOM 767 C C . TRP A 1 96 ? -9.669 -13.714 13.638 1.00 98.19 96 TRP A C 1
ATOM 769 O O . TRP A 1 96 ? -8.448 -13.555 13.633 1.00 98.19 96 TRP A O 1
ATOM 779 N N . SER A 1 97 ? -10.236 -14.923 13.647 1.00 98.50 97 SER A N 1
ATOM 780 C CA . SER A 1 97 ? -9.478 -16.175 13.656 1.00 98.50 97 SER A CA 1
ATOM 781 C C . SER A 1 97 ? -8.810 -16.422 12.305 1.00 98.50 97 SER A C 1
ATOM 783 O O . SER A 1 97 ? -7.608 -16.705 12.267 1.00 98.50 97 SER A O 1
ATOM 785 N N . ALA A 1 98 ? -9.544 -16.265 11.196 1.00 98.56 98 ALA A N 1
ATOM 786 C CA . ALA A 1 98 ? -8.964 -16.363 9.859 1.00 98.56 98 ALA A CA 1
ATOM 787 C C . ALA A 1 98 ? -7.942 -15.245 9.606 1.00 98.56 98 ALA A C 1
ATOM 789 O O . ALA A 1 98 ? -6.849 -15.516 9.106 1.00 98.56 98 ALA A O 1
ATOM 790 N N . ALA A 1 99 ? -8.228 -14.014 10.049 1.00 98.75 99 ALA A N 1
ATOM 791 C CA . ALA A 1 99 ? -7.283 -12.901 9.969 1.00 98.75 99 ALA A CA 1
ATOM 792 C C . ALA A 1 99 ? -5.973 -13.193 10.724 1.00 98.75 99 ALA A C 1
ATOM 794 O O . ALA A 1 99 ? -4.879 -13.001 10.187 1.00 98.75 99 ALA A O 1
ATOM 795 N N . ALA A 1 100 ? -6.063 -13.703 11.960 1.00 98.75 100 ALA A N 1
ATOM 796 C CA . ALA A 1 100 ? -4.895 -14.090 12.749 1.00 98.75 100 ALA A CA 1
ATOM 797 C C . ALA A 1 100 ? -4.068 -15.177 12.050 1.00 98.75 100 ALA A C 1
ATOM 799 O O . ALA A 1 100 ? -2.837 -15.090 12.016 1.00 98.75 100 ALA A O 1
ATOM 800 N N . LYS A 1 101 ? -4.742 -16.179 11.471 1.00 98.75 101 LYS A N 1
ATOM 801 C CA . LYS A 1 101 ? -4.104 -17.263 10.719 1.00 98.75 101 LYS A CA 1
ATOM 802 C C . LYS A 1 101 ? -3.376 -16.736 9.481 1.00 98.75 101 LYS A C 1
ATOM 804 O O . LYS A 1 101 ? -2.202 -17.047 9.314 1.00 98.75 101 LYS A O 1
ATOM 809 N N . ALA A 1 102 ? -4.016 -15.883 8.683 1.00 98.69 102 ALA A N 1
ATOM 810 C CA . ALA A 1 102 ? -3.413 -15.287 7.491 1.00 98.69 102 ALA A CA 1
ATOM 811 C C . ALA A 1 102 ? -2.161 -14.449 7.823 1.00 98.69 102 ALA A C 1
ATOM 813 O O . ALA A 1 102 ? -1.128 -14.578 7.166 1.00 98.69 102 ALA A O 1
ATOM 814 N N . TYR A 1 103 ? -2.193 -13.652 8.900 1.00 98.75 103 TYR A N 1
ATOM 815 C CA . TYR A 1 103 ? -0.997 -12.948 9.382 1.00 98.75 103 TYR A CA 1
ATOM 816 C C . TYR A 1 103 ? 0.108 -13.902 9.865 1.00 98.75 103 TYR A C 1
ATOM 818 O O . TYR A 1 103 ? 1.292 -13.619 9.672 1.00 98.75 103 TYR A O 1
ATOM 826 N N . ALA A 1 104 ? -0.251 -15.018 10.508 1.00 98.69 104 ALA A N 1
ATOM 827 C CA . ALA A 1 104 ? 0.717 -16.011 10.964 1.00 98.69 104 ALA A CA 1
ATOM 828 C C . ALA A 1 104 ? 1.394 -16.725 9.783 1.00 98.69 104 ALA A C 1
ATOM 830 O O . ALA A 1 104 ? 2.617 -16.854 9.783 1.00 98.69 104 ALA A O 1
ATOM 831 N N . GLU A 1 105 ? 0.620 -17.118 8.768 1.00 98.50 105 GLU A N 1
ATOM 832 C CA . GLU A 1 105 ? 1.117 -17.689 7.510 1.00 98.50 105 GLU A CA 1
ATOM 833 C C . GLU A 1 105 ? 2.058 -16.711 6.797 1.00 98.50 105 GLU A C 1
ATOM 835 O O . GLU A 1 105 ? 3.177 -17.084 6.446 1.00 98.50 105 GLU A O 1
ATOM 840 N N . LEU A 1 106 ? 1.678 -15.431 6.693 1.00 98.56 106 LEU A N 1
ATOM 841 C CA . LEU A 1 106 ? 2.569 -14.389 6.178 1.00 98.56 106 LEU A CA 1
ATOM 842 C C . LEU A 1 106 ? 3.876 -14.303 6.984 1.00 98.56 106 LEU A C 1
ATOM 844 O O . LEU A 1 106 ? 4.957 -14.168 6.413 1.00 98.56 106 LEU A O 1
ATOM 848 N N . GLY A 1 107 ? 3.790 -14.370 8.314 1.00 98.12 107 GLY A N 1
ATOM 849 C CA . GLY A 1 107 ? 4.960 -14.354 9.189 1.00 98.12 107 GLY A CA 1
ATOM 850 C C . GLY A 1 107 ? 5.921 -15.516 8.926 1.00 98.12 107 GLY A C 1
ATOM 851 O O . GLY A 1 107 ? 7.132 -15.307 8.971 1.00 98.12 107 GLY A O 1
ATOM 852 N N . VAL A 1 108 ? 5.396 -16.709 8.621 1.00 97.75 108 VAL A N 1
ATOM 853 C CA . VAL A 1 108 ? 6.195 -17.879 8.220 1.00 97.75 108 VAL A CA 1
ATOM 854 C C . VAL A 1 108 ? 6.868 -17.626 6.874 1.00 97.75 108 VAL A C 1
ATOM 856 O O . VAL A 1 108 ? 8.092 -17.700 6.806 1.00 97.75 108 VAL A O 1
ATOM 859 N N . ILE A 1 109 ? 6.102 -17.220 5.854 1.00 97.31 109 ILE A N 1
ATOM 860 C CA . ILE A 1 109 ? 6.628 -16.922 4.511 1.00 97.31 109 ILE A CA 1
ATOM 861 C C . ILE A 1 109 ? 7.785 -15.923 4.599 1.00 97.31 109 ILE A C 1
ATOM 863 O O . ILE A 1 109 ? 8.858 -16.164 4.056 1.00 97.31 109 ILE A O 1
ATOM 867 N N . LEU A 1 110 ? 7.596 -14.811 5.317 1.00 97.31 110 LEU A N 1
ATOM 868 C CA . LEU A 1 110 ? 8.618 -13.771 5.446 1.00 97.31 110 LEU A CA 1
ATOM 869 C C . LEU A 1 110 ? 9.868 -14.251 6.191 1.00 97.31 110 LEU A C 1
ATOM 871 O O . LEU A 1 110 ? 10.966 -13.819 5.843 1.00 97.31 110 LEU A O 1
ATOM 875 N N . ALA A 1 111 ? 9.711 -15.116 7.198 1.00 94.94 111 ALA A N 1
ATOM 876 C CA . ALA A 1 111 ? 10.819 -15.653 7.988 1.00 94.94 111 ALA A CA 1
ATOM 877 C C . ALA A 1 111 ? 11.645 -16.712 7.238 1.00 94.94 111 ALA A C 1
ATOM 879 O O . ALA A 1 111 ? 12.809 -16.920 7.580 1.00 94.94 111 ALA A O 1
ATOM 880 N N . GLU A 1 112 ? 11.060 -17.373 6.238 1.00 94.69 112 GLU A N 1
ATOM 881 C CA . GLU A 1 112 ? 11.741 -18.367 5.399 1.00 94.69 112 GLU A CA 1
ATOM 882 C C . GLU A 1 112 ? 12.589 -17.738 4.286 1.00 94.69 112 GLU A C 1
ATOM 884 O O . GLU A 1 112 ? 13.487 -18.395 3.759 1.00 94.69 112 GLU A O 1
ATOM 889 N N . ILE A 1 113 ? 12.365 -16.461 3.951 1.00 93.38 113 ILE A N 1
ATOM 890 C CA . ILE A 1 113 ? 13.170 -15.749 2.952 1.00 93.38 113 ILE A CA 1
ATOM 891 C C . ILE A 1 113 ? 14.619 -15.644 3.456 1.00 93.38 113 ILE A C 1
ATOM 893 O O . ILE A 1 113 ? 14.857 -15.034 4.504 1.00 93.38 113 ILE A O 1
ATOM 897 N N . PRO A 1 114 ? 15.614 -16.165 2.711 1.00 88.62 114 PRO A N 1
ATOM 898 C CA . PRO A 1 114 ? 17.013 -16.004 3.078 1.00 88.62 114 PRO A CA 1
ATOM 899 C C . PRO A 1 114 ? 17.377 -14.526 3.239 1.00 88.62 114 PRO A C 1
ATOM 901 O O . PRO A 1 114 ? 17.110 -13.704 2.359 1.00 88.62 114 PRO A O 1
ATOM 904 N N . THR A 1 115 ? 18.013 -14.188 4.361 1.00 81.62 115 THR A N 1
ATOM 905 C CA . THR A 1 115 ? 18.486 -12.830 4.646 1.00 81.62 115 THR A CA 1
ATOM 906 C C . THR A 1 115 ? 20.000 -12.794 4.788 1.00 81.62 115 THR A C 1
ATOM 908 O O . THR A 1 115 ? 20.638 -13.749 5.236 1.00 81.62 115 THR A O 1
ATOM 911 N N . ALA A 1 116 ? 20.590 -11.656 4.422 1.00 78.31 116 ALA A N 1
ATOM 912 C CA . ALA A 1 116 ? 21.994 -11.386 4.693 1.00 78.31 116 ALA A CA 1
ATOM 913 C C . ALA A 1 116 ? 22.281 -11.415 6.207 1.00 78.31 116 ALA A C 1
ATOM 915 O O . ALA A 1 116 ? 21.414 -11.144 7.040 1.00 78.31 116 ALA A O 1
ATOM 916 N N . SER A 1 117 ? 23.535 -11.674 6.584 1.00 74.25 117 SER A N 1
ATOM 917 C CA . SER A 1 117 ? 23.951 -11.631 7.993 1.00 74.25 117 SER A CA 1
ATOM 918 C C . SER A 1 117 ? 23.915 -10.212 8.587 1.00 74.25 117 SER A C 1
ATOM 920 O O . SER A 1 117 ? 23.782 -10.068 9.809 1.00 74.25 117 SER A O 1
ATOM 922 N N . SER A 1 118 ? 23.956 -9.168 7.750 1.00 71.69 118 SER A N 1
ATOM 923 C CA . SER A 1 118 ? 23.901 -7.744 8.114 1.00 71.69 118 SER A CA 1
ATOM 924 C C . SER A 1 118 ? 23.307 -6.874 6.987 1.00 71.69 118 SER A C 1
ATOM 926 O O . SER A 1 118 ? 23.098 -7.351 5.873 1.00 71.69 118 SER A O 1
ATOM 928 N N . GLY A 1 119 ? 23.035 -5.595 7.276 1.00 81.38 119 GLY A N 1
ATOM 929 C CA . GLY A 1 119 ? 22.612 -4.590 6.292 1.00 81.38 119 GLY A CA 1
ATOM 930 C C . GLY A 1 119 ? 21.096 -4.392 6.168 1.00 81.38 119 GLY A C 1
ATOM 931 O O . GLY A 1 119 ? 20.296 -5.080 6.802 1.00 81.38 119 GLY A O 1
ATOM 932 N N . THR A 1 120 ? 20.703 -3.442 5.313 1.00 81.94 120 THR A N 1
ATOM 933 C CA . THR A 1 120 ? 19.312 -2.982 5.141 1.00 81.94 120 THR A CA 1
ATOM 934 C C . THR A 1 120 ? 18.331 -4.101 4.803 1.00 81.94 120 THR A C 1
ATOM 936 O O . THR A 1 120 ? 17.230 -4.139 5.350 1.00 81.94 120 THR A O 1
ATOM 939 N N . SER A 1 121 ? 18.736 -5.035 3.943 1.00 79.81 121 SER A N 1
ATOM 940 C CA . SER A 1 121 ? 17.884 -6.140 3.495 1.00 79.81 121 SER A CA 1
ATOM 941 C C . SER A 1 121 ? 17.476 -7.074 4.639 1.00 79.81 121 SER A C 1
ATOM 943 O O . SER A 1 121 ? 16.320 -7.493 4.711 1.00 79.81 121 SER A O 1
ATOM 945 N N . LYS A 1 122 ? 18.380 -7.314 5.599 1.00 86.00 122 LYS A N 1
ATOM 946 C CA . LYS A 1 122 ? 18.084 -8.062 6.828 1.00 86.00 122 LYS A CA 1
ATOM 947 C C . LYS A 1 122 ? 17.118 -7.303 7.736 1.00 86.00 122 LYS A C 1
ATOM 949 O O . LYS A 1 122 ? 16.173 -7.889 8.255 1.00 86.00 122 LYS A O 1
ATOM 954 N N . GLU A 1 123 ? 17.369 -6.013 7.946 1.00 90.00 123 GLU A N 1
ATOM 955 C CA . GLU A 1 123 ? 16.582 -5.185 8.866 1.00 90.00 123 GLU A CA 1
ATOM 956 C C . GLU A 1 123 ? 15.127 -5.057 8.407 1.00 90.00 123 GLU A C 1
ATOM 958 O O . GLU A 1 123 ? 14.218 -5.292 9.200 1.00 90.00 123 GLU A O 1
ATOM 963 N N . ILE A 1 124 ? 14.893 -4.784 7.118 1.00 91.12 124 ILE A N 1
ATOM 964 C CA . ILE A 1 124 ? 13.534 -4.673 6.570 1.00 91.12 124 ILE A CA 1
ATOM 965 C C . ILE A 1 124 ? 12.787 -6.005 6.684 1.00 91.12 124 ILE A C 1
ATOM 967 O O . ILE A 1 124 ? 11.672 -6.025 7.195 1.00 91.12 124 ILE A O 1
ATOM 971 N N . ASN A 1 125 ? 13.384 -7.127 6.268 1.00 92.31 125 ASN A N 1
ATOM 972 C CA . ASN A 1 125 ? 12.715 -8.427 6.368 1.00 92.31 125 ASN A CA 1
ATOM 973 C C . ASN A 1 125 ? 12.368 -8.784 7.828 1.00 92.31 125 ASN A C 1
ATOM 975 O O . ASN A 1 125 ? 11.237 -9.185 8.108 1.00 92.31 125 ASN A O 1
ATOM 979 N N . ALA A 1 126 ? 13.288 -8.538 8.768 1.00 93.56 126 ALA A N 1
ATOM 980 C CA . ALA A 1 126 ? 13.035 -8.754 10.190 1.00 93.56 126 ALA A CA 1
ATOM 981 C C . ALA A 1 126 ? 11.868 -7.896 10.706 1.00 93.56 126 ALA A C 1
ATOM 983 O O . ALA A 1 126 ? 11.016 -8.401 11.437 1.00 93.56 126 ALA A O 1
ATOM 984 N N . LEU A 1 127 ? 11.795 -6.620 10.308 1.00 95.81 127 LEU A N 1
ATOM 985 C CA . LEU A 1 127 ? 10.679 -5.738 10.658 1.00 95.81 127 LEU A CA 1
ATOM 986 C C . LEU A 1 127 ? 9.344 -6.272 10.122 1.00 95.81 127 LEU A C 1
ATOM 988 O O . LEU A 1 127 ? 8.373 -6.336 10.877 1.00 95.81 127 LEU A O 1
ATOM 992 N N . LEU A 1 128 ? 9.302 -6.701 8.857 1.00 96.75 128 LEU A N 1
ATOM 993 C CA . LEU A 1 128 ? 8.093 -7.239 8.225 1.00 96.75 128 LEU A CA 1
ATOM 994 C C . LEU A 1 128 ? 7.611 -8.519 8.923 1.00 96.75 128 LEU A C 1
ATOM 996 O O . LEU A 1 128 ? 6.438 -8.613 9.291 1.00 96.75 128 LEU A O 1
ATOM 1000 N N . ALA A 1 129 ? 8.510 -9.476 9.172 1.00 96.62 129 ALA A N 1
ATOM 1001 C CA . ALA A 1 129 ? 8.177 -10.727 9.854 1.00 96.62 129 ALA A CA 1
ATOM 1002 C C . ALA A 1 129 ? 7.712 -10.488 11.304 1.00 96.62 129 ALA A C 1
ATOM 1004 O O . ALA A 1 129 ? 6.730 -11.082 11.764 1.00 96.62 129 ALA A O 1
ATOM 1005 N N . LEU A 1 130 ? 8.374 -9.575 12.028 1.00 96.00 130 LEU A N 1
ATOM 1006 C CA . LEU A 1 130 ? 7.974 -9.186 13.382 1.00 96.00 130 LEU A CA 1
ATOM 1007 C C . LEU A 1 130 ? 6.593 -8.527 13.406 1.00 96.00 130 LEU A C 1
ATOM 1009 O O . LEU A 1 130 ? 5.794 -8.844 14.289 1.00 96.00 130 LEU A O 1
ATOM 1013 N N . ALA A 1 131 ? 6.301 -7.640 12.453 1.00 97.38 131 ALA A N 1
ATOM 1014 C CA . ALA A 1 131 ? 5.000 -6.991 12.353 1.00 97.38 131 ALA A CA 1
ATOM 1015 C C . ALA A 1 131 ? 3.887 -7.993 12.023 1.00 97.38 131 ALA A C 1
ATOM 1017 O O . ALA A 1 131 ? 2.860 -7.976 12.695 1.00 97.38 131 ALA A O 1
ATOM 1018 N N . ALA A 1 132 ? 4.108 -8.921 11.085 1.00 98.38 132 ALA A N 1
ATOM 1019 C CA . ALA A 1 132 ? 3.143 -9.977 10.769 1.00 98.38 132 ALA A CA 1
ATOM 1020 C C . ALA A 1 132 ? 2.819 -10.841 12.002 1.00 98.38 132 ALA A C 1
ATOM 1022 O O . ALA A 1 132 ? 1.655 -11.033 12.348 1.00 98.38 132 ALA A O 1
ATOM 1023 N N . LYS A 1 133 ? 3.842 -11.271 12.754 1.00 97.88 133 LYS A N 1
ATOM 1024 C CA . LYS A 1 133 ? 3.654 -12.029 14.003 1.00 97.88 133 LYS A CA 1
ATOM 1025 C C . LYS A 1 133 ? 2.934 -11.224 15.089 1.00 97.88 133 LYS A C 1
ATOM 1027 O O . LYS A 1 133 ? 2.111 -11.770 15.828 1.00 97.88 133 LYS A O 1
ATOM 1032 N N . ARG A 1 134 ? 3.271 -9.939 15.229 1.00 97.75 134 ARG A N 1
ATOM 1033 C CA . ARG A 1 134 ? 2.622 -9.019 16.173 1.00 97.75 134 ARG A CA 1
ATOM 1034 C C . ARG A 1 134 ? 1.139 -8.874 15.837 1.00 97.75 134 ARG A C 1
ATOM 1036 O O . ARG A 1 134 ? 0.312 -9.004 16.732 1.00 97.75 134 ARG A O 1
ATOM 1043 N N . ASP A 1 135 ? 0.820 -8.661 14.565 1.00 98.38 135 ASP A N 1
ATOM 1044 C CA . ASP A 1 135 ? -0.549 -8.474 14.094 1.00 98.38 135 ASP A CA 1
ATOM 1045 C C . ASP A 1 135 ? -1.356 -9.778 14.235 1.00 98.38 135 ASP A C 1
ATOM 1047 O O . ASP A 1 135 ? -2.437 -9.744 14.819 1.00 98.38 135 ASP A O 1
ATOM 1051 N N . ALA A 1 136 ? -0.787 -10.944 13.897 1.00 98.56 136 ALA A N 1
ATOM 1052 C CA . ALA A 1 136 ? -1.399 -12.251 14.176 1.00 98.56 136 ALA A CA 1
ATOM 1053 C C . ALA A 1 136 ? -1.788 -12.413 15.655 1.00 98.56 136 ALA A C 1
ATOM 1055 O O . ALA A 1 136 ? -2.897 -12.837 15.982 1.00 98.56 136 ALA A O 1
ATOM 1056 N N . LYS A 1 137 ? -0.885 -12.034 16.571 1.00 98.25 137 LYS A N 1
ATOM 1057 C CA . LYS A 1 137 ? -1.145 -12.091 18.014 1.00 98.25 137 LYS A CA 1
ATOM 1058 C C . LYS A 1 137 ? -2.266 -11.140 18.428 1.00 98.25 137 LYS A C 1
ATOM 1060 O O . LYS A 1 137 ? -3.105 -11.525 19.235 1.00 98.25 137 LYS A O 1
ATOM 1065 N N . THR A 1 138 ? -2.280 -9.924 17.890 1.00 98.12 138 THR A N 1
ATOM 1066 C CA . THR A 1 138 ? -3.329 -8.933 18.157 1.00 98.12 138 THR A CA 1
ATOM 1067 C C . THR A 1 138 ? -4.697 -9.444 17.721 1.00 98.12 138 THR A C 1
ATOM 1069 O O . THR A 1 138 ? -5.631 -9.408 18.520 1.00 98.12 138 THR A O 1
ATOM 1072 N N . LEU A 1 139 ? -4.806 -9.982 16.504 1.00 98.31 139 LEU A N 1
ATOM 1073 C CA . LEU A 1 139 ? -6.051 -10.551 15.987 1.00 98.31 139 LEU A CA 1
ATOM 1074 C C . LEU A 1 139 ? -6.497 -11.766 16.810 1.00 98.31 139 LEU A C 1
ATOM 1076 O O . LEU A 1 139 ? -7.664 -11.860 17.181 1.00 98.31 139 LEU A O 1
ATOM 1080 N N . ASN A 1 140 ? -5.564 -12.636 17.207 1.00 98.31 140 ASN A N 1
ATOM 1081 C CA . ASN A 1 140 ? -5.870 -13.744 18.110 1.00 98.31 140 ASN A CA 1
ATOM 1082 C C . ASN A 1 140 ? -6.371 -13.250 19.481 1.00 98.31 140 ASN A C 1
ATOM 1084 O O . ASN A 1 140 ? -7.312 -13.812 20.030 1.00 98.31 140 ASN A O 1
ATOM 1088 N N . SER A 1 141 ? -5.795 -12.176 20.032 1.00 98.19 141 SER A N 1
ATOM 1089 C CA . SER A 1 141 ? -6.279 -11.580 21.284 1.00 98.19 141 SER A CA 1
ATOM 1090 C C . SER A 1 141 ? -7.684 -10.988 21.167 1.00 98.19 141 SER A C 1
ATOM 1092 O O . SER A 1 141 ? -8.454 -11.071 22.126 1.00 98.19 141 SER A O 1
ATOM 1094 N N . ILE A 1 142 ? -8.042 -10.428 20.005 1.00 97.12 142 ILE A N 1
ATOM 1095 C CA . ILE A 1 142 ? -9.421 -10.009 19.714 1.00 97.12 142 ILE A CA 1
ATOM 1096 C C . ILE A 1 142 ? -10.332 -11.243 19.678 1.00 97.12 142 ILE A C 1
ATOM 1098 O O . ILE A 1 142 ? -11.309 -11.285 20.426 1.00 97.12 142 ILE A O 1
ATOM 1102 N N . ALA A 1 143 ? -9.967 -12.262 18.894 1.00 97.06 143 ALA A N 1
ATOM 1103 C CA . ALA A 1 143 ? -10.745 -13.487 18.702 1.00 97.06 143 ALA A CA 1
ATOM 1104 C C . ALA A 1 143 ? -11.043 -14.218 20.021 1.00 97.06 143 ALA A C 1
ATOM 1106 O O . ALA A 1 143 ? -12.186 -14.568 20.305 1.00 97.06 143 ALA A O 1
ATOM 1107 N N . THR A 1 144 ? -10.022 -14.420 20.858 1.00 96.81 144 THR A N 1
ATOM 1108 C CA . THR A 1 144 ? -10.152 -15.165 22.121 1.00 96.81 144 THR A CA 1
ATOM 1109 C C . THR A 1 144 ? -10.562 -14.287 23.298 1.00 96.81 144 THR A C 1
ATOM 1111 O O . THR A 1 144 ? -10.526 -14.746 24.438 1.00 96.81 144 THR A O 1
ATOM 1114 N N . GLN A 1 145 ? -10.823 -13.002 23.061 1.00 94.69 145 GLN A N 1
ATOM 1115 C CA . GLN A 1 145 ? -11.056 -12.012 24.104 1.00 94.69 145 GLN A CA 1
ATOM 1116 C C . GLN A 1 145 ? -9.964 -11.971 25.202 1.00 94.69 145 GLN A C 1
ATOM 1118 O O . GLN A 1 145 ? -10.240 -11.615 26.349 1.00 94.69 145 GLN A O 1
ATOM 1123 N N . SER A 1 146 ? -8.705 -12.266 24.867 1.00 95.88 146 SER A N 1
ATOM 1124 C CA . SER A 1 146 ? -7.590 -12.204 25.826 1.00 95.88 146 SER A CA 1
ATOM 1125 C C . SER A 1 146 ? -6.975 -10.804 25.913 1.00 95.88 146 SER A C 1
ATOM 1127 O O . SER A 1 146 ? -7.273 -9.928 25.097 1.00 95.88 146 SER A O 1
ATOM 1129 N N . ASP A 1 147 ? -6.126 -10.570 26.913 1.00 94.44 147 ASP A N 1
ATOM 1130 C CA . ASP A 1 147 ? -5.401 -9.307 27.044 1.00 94.44 147 ASP A CA 1
ATOM 1131 C C . ASP A 1 147 ? -4.395 -9.103 25.906 1.00 94.44 147 ASP A C 1
ATOM 1133 O O . ASP A 1 147 ? -3.710 -10.028 25.453 1.00 94.44 147 ASP A O 1
ATOM 1137 N N . PHE A 1 148 ? -4.252 -7.848 25.481 1.00 95.19 148 PHE A N 1
ATOM 1138 C CA . PHE A 1 148 ? -3.230 -7.467 24.518 1.00 95.19 148 PHE A CA 1
ATOM 1139 C C . PHE A 1 148 ? -1.853 -7.448 25.177 1.00 95.19 148 PHE A C 1
ATOM 1141 O O . PHE A 1 148 ? -1.643 -6.893 26.256 1.00 95.19 148 PHE A O 1
ATOM 1148 N N . SER A 1 149 ? -0.870 -8.032 24.498 1.00 89.50 149 SER A N 1
ATOM 1149 C CA . SER A 1 149 ? 0.513 -7.972 24.964 1.00 89.50 149 SER A CA 1
ATOM 1150 C C . SER A 1 149 ? 1.084 -6.567 24.839 1.00 89.50 149 SER A C 1
ATOM 1152 O O . SER A 1 149 ? 0.806 -5.864 23.870 1.00 89.50 149 SER A O 1
ATOM 1154 N N . LYS A 1 150 ? 1.960 -6.191 25.778 1.00 89.00 150 LYS A N 1
ATOM 1155 C CA . LYS A 1 150 ? 2.738 -4.953 25.662 1.00 89.00 150 LYS A CA 1
ATOM 1156 C C . LYS A 1 150 ? 3.491 -4.950 24.331 1.00 89.00 150 LYS A C 1
ATOM 1158 O O . LYS A 1 150 ? 4.272 -5.861 24.056 1.00 89.00 150 LYS A O 1
ATOM 1163 N N . ALA A 1 151 ? 3.256 -3.917 23.533 1.00 90.06 151 ALA A N 1
ATOM 1164 C CA . ALA A 1 151 ? 3.929 -3.697 22.264 1.00 90.06 151 ALA A CA 1
ATOM 1165 C C . ALA A 1 151 ? 4.926 -2.539 22.383 1.00 90.06 151 ALA A C 1
ATOM 1167 O O . ALA A 1 151 ? 4.750 -1.627 23.191 1.00 90.06 151 ALA A O 1
ATOM 1168 N N . LYS A 1 152 ? 5.982 -2.593 21.569 1.00 87.19 152 LYS A N 1
ATOM 1169 C CA . LYS A 1 152 ? 6.872 -1.452 21.321 1.00 87.19 152 LYS A CA 1
ATOM 1170 C C . LYS A 1 152 ? 6.276 -0.582 20.211 1.00 87.19 152 LYS A C 1
ATOM 1172 O O . LYS A 1 152 ? 5.456 -1.073 19.438 1.00 87.19 152 LYS A O 1
ATOM 1177 N N . GLY A 1 153 ? 6.740 0.659 20.116 1.00 89.12 153 GLY A N 1
ATOM 1178 C CA . GLY A 1 153 ? 6.330 1.604 19.079 1.00 89.12 153 GLY A CA 1
ATOM 1179 C C . GLY A 1 153 ? 5.752 2.885 19.662 1.00 89.12 153 GLY A C 1
ATOM 1180 O O . GLY A 1 153 ? 5.848 3.120 20.869 1.00 89.12 153 GLY A O 1
ATOM 1181 N N . THR A 1 154 ? 5.172 3.710 18.799 1.00 90.81 154 THR A N 1
ATOM 1182 C CA . THR A 1 154 ? 4.595 5.002 19.170 1.00 90.81 154 THR A CA 1
ATOM 1183 C C . THR A 1 154 ? 3.077 4.946 19.075 1.00 90.81 154 THR A C 1
ATOM 1185 O O . THR A 1 154 ? 2.399 5.157 20.079 1.00 90.81 154 THR A O 1
ATOM 1188 N N . LEU A 1 155 ? 2.533 4.602 17.906 1.00 96.31 155 LEU A N 1
ATOM 1189 C CA . LEU A 1 155 ? 1.091 4.575 17.676 1.00 96.31 155 LEU A CA 1
ATOM 1190 C C . LEU A 1 155 ? 0.476 3.196 17.944 1.00 96.31 155 LEU A C 1
ATOM 1192 O O . LEU A 1 155 ? -0.624 3.112 18.494 1.00 96.31 155 LEU A O 1
ATOM 1196 N N . TYR A 1 156 ? 1.182 2.105 17.627 1.00 97.00 156 TYR A N 1
ATOM 1197 C CA . TYR A 1 156 ? 0.635 0.755 17.787 1.00 97.00 156 TYR A CA 1
ATOM 1198 C C . TYR A 1 156 ? 0.219 0.418 19.231 1.00 97.00 156 TYR A C 1
ATOM 1200 O O . TYR A 1 156 ? -0.880 -0.108 19.423 1.00 97.00 156 TYR A O 1
ATOM 1208 N N . PRO A 1 157 ? 1.005 0.743 20.281 1.00 97.31 157 PRO A N 1
ATOM 1209 C CA . PRO A 1 157 ? 0.588 0.474 21.658 1.00 97.31 157 PRO A CA 1
ATOM 1210 C C . PRO A 1 157 ? -0.685 1.232 22.062 1.00 97.31 157 PRO A C 1
ATOM 1212 O O . PRO A 1 157 ? -1.507 0.687 22.797 1.00 97.31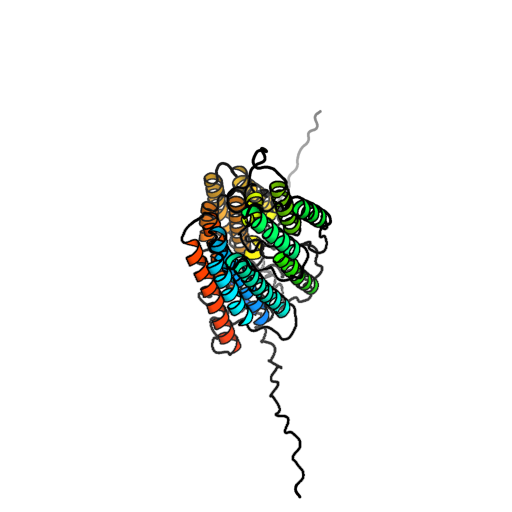 157 PRO A O 1
ATOM 1215 N N . LEU A 1 158 ? -0.875 2.459 21.565 1.00 98.12 158 LEU A N 1
ATOM 1216 C CA . LEU A 1 158 ? -2.085 3.253 21.809 1.00 98.12 158 LEU A CA 1
ATOM 1217 C C . LEU A 1 158 ? -3.298 2.665 21.078 1.00 98.12 158 LEU A C 1
ATOM 1219 O O . LEU A 1 158 ? -4.398 2.642 21.626 1.00 98.12 158 LEU A O 1
ATOM 1223 N N . ARG A 1 159 ? -3.096 2.097 19.884 1.00 98.06 159 ARG A N 1
ATOM 1224 C CA . ARG A 1 159 ? -4.134 1.336 19.173 1.00 98.06 159 ARG A CA 1
ATOM 1225 C C . ARG A 1 159 ? -4.583 0.099 19.954 1.00 98.06 159 ARG A C 1
ATOM 1227 O O . ARG A 1 159 ? -5.777 -0.160 20.042 1.00 98.06 159 ARG A O 1
ATOM 1234 N N . LEU A 1 160 ? -3.661 -0.638 20.578 1.00 98.12 160 LEU A N 1
ATOM 1235 C CA . LEU A 1 160 ? -4.033 -1.773 21.437 1.00 98.12 160 LEU A CA 1
ATOM 1236 C C . LEU A 1 160 ? -4.839 -1.329 22.666 1.00 98.12 160 LEU A C 1
ATOM 1238 O O . LEU A 1 160 ? -5.783 -2.015 23.059 1.00 98.12 160 LEU A O 1
ATOM 1242 N N . GLN A 1 161 ? -4.503 -0.173 23.253 1.00 98.19 161 GLN A N 1
ATOM 1243 C CA . GLN A 1 161 ? -5.316 0.421 24.320 1.00 98.19 161 GLN A CA 1
ATOM 1244 C C . GLN A 1 161 ? -6.721 0.743 23.809 1.00 98.19 161 GLN A C 1
ATOM 1246 O O . GLN A 1 161 ? -7.694 0.361 24.454 1.00 98.19 161 GLN A O 1
ATOM 1251 N N . TYR A 1 162 ? -6.836 1.351 22.623 1.00 98.44 162 TYR A N 1
ATOM 1252 C CA . TYR A 1 162 ? -8.129 1.599 21.992 1.00 98.44 162 TYR A CA 1
ATOM 1253 C C . TYR A 1 162 ? -8.940 0.309 21.810 1.00 98.44 162 TYR A C 1
ATOM 1255 O O . TYR A 1 162 ? -10.086 0.253 22.247 1.00 98.44 162 TYR A O 1
ATOM 1263 N N . PHE A 1 163 ? -8.352 -0.754 21.249 1.00 98.38 163 PHE A N 1
ATOM 1264 C CA . PHE A 1 163 ? -9.047 -2.034 21.069 1.00 98.38 163 PHE A CA 1
ATOM 1265 C C . PHE A 1 163 ? -9.552 -2.623 22.392 1.00 98.38 163 PHE A C 1
ATOM 1267 O O . PHE A 1 163 ? -10.653 -3.174 22.442 1.00 98.38 163 PHE A O 1
ATOM 1274 N N . ALA A 1 164 ? -8.799 -2.475 23.486 1.00 98.12 164 ALA A N 1
ATOM 1275 C CA . ALA A 1 164 ? -9.254 -2.896 24.810 1.00 98.12 164 ALA A CA 1
ATOM 1276 C C . ALA A 1 164 ? -10.471 -2.086 25.291 1.00 98.12 164 ALA A C 1
ATOM 1278 O O . ALA A 1 164 ? -11.420 -2.662 25.828 1.00 98.12 164 ALA A O 1
ATOM 1279 N N . LEU A 1 165 ? -10.472 -0.765 25.077 1.00 97.94 165 LEU A N 1
ATOM 1280 C CA . LEU A 1 165 ? -11.603 0.102 25.427 1.00 97.94 165 LEU A CA 1
ATOM 1281 C C . LEU A 1 165 ? -12.831 -0.184 24.561 1.00 97.94 165 LEU A C 1
ATOM 1283 O O . LEU A 1 165 ? -13.929 -0.309 25.094 1.00 97.94 165 LEU A O 1
ATOM 1287 N N . ALA A 1 166 ? -12.645 -0.362 23.255 1.00 97.19 166 ALA A N 1
ATOM 1288 C CA . ALA A 1 166 ? -13.698 -0.721 22.313 1.00 97.19 166 ALA A CA 1
ATOM 1289 C C . ALA A 1 166 ? -14.396 -2.035 22.710 1.00 97.19 166 ALA A C 1
ATOM 1291 O O . ALA A 1 166 ? -15.624 -2.100 22.740 1.00 97.19 166 ALA A O 1
ATOM 1292 N N . ARG A 1 167 ? -13.628 -3.057 23.116 1.00 95.62 167 ARG A N 1
ATOM 1293 C CA . ARG A 1 167 ? -14.169 -4.331 23.626 1.00 95.62 167 ARG A CA 1
ATOM 1294 C C . ARG A 1 167 ? -14.957 -4.174 24.923 1.00 95.62 167 ARG A C 1
ATOM 1296 O O . ARG A 1 167 ? -16.016 -4.775 25.077 1.00 95.62 167 ARG A O 1
ATOM 1303 N N . LYS A 1 168 ? -14.441 -3.391 25.871 1.00 95.81 168 LYS A N 1
ATOM 1304 C CA . LYS A 1 168 ? -15.149 -3.085 27.123 1.00 95.81 168 LYS A CA 1
ATOM 1305 C C . LYS A 1 168 ? -16.462 -2.350 26.841 1.00 95.81 168 LYS A C 1
ATOM 1307 O O . LYS A 1 168 ? -17.501 -2.744 27.364 1.00 95.81 168 LYS A O 1
ATOM 1312 N N . HIS A 1 169 ? -16.422 -1.352 25.963 1.00 94.31 169 HIS A N 1
ATOM 1313 C CA . HIS A 1 169 ? -17.590 -0.580 25.556 1.00 94.31 169 HIS A CA 1
ATOM 1314 C C . HIS A 1 169 ? -18.660 -1.443 24.878 1.00 94.31 169 HIS A C 1
ATOM 1316 O O . HIS A 1 169 ? -19.830 -1.346 25.236 1.00 94.31 169 HIS A O 1
ATOM 1322 N N . ALA A 1 170 ? -18.267 -2.343 23.969 1.00 93.12 170 ALA A N 1
ATOM 1323 C CA . ALA A 1 170 ? -19.186 -3.297 23.343 1.00 93.12 170 ALA A CA 1
ATOM 1324 C C . ALA A 1 170 ? -19.899 -4.201 24.372 1.00 93.12 170 ALA A C 1
ATOM 1326 O O . ALA A 1 170 ? -21.037 -4.606 24.159 1.00 93.12 170 ALA A O 1
ATOM 1327 N N . ASN A 1 171 ? -19.263 -4.450 25.522 1.00 92.75 171 ASN A N 1
ATOM 1328 C CA . ASN A 1 171 ? -19.830 -5.177 26.661 1.00 92.75 171 ASN A CA 1
ATOM 1329 C C . ASN A 1 171 ? -20.505 -4.261 27.702 1.00 92.75 171 ASN A C 1
ATOM 1331 O O . ASN A 1 171 ? -20.665 -4.652 28.857 1.00 92.75 171 ASN A O 1
ATOM 1335 N N . SER A 1 172 ? -20.898 -3.042 27.319 1.00 92.69 172 SER A N 1
ATOM 1336 C CA . SER A 1 172 ? -21.587 -2.066 28.182 1.00 92.69 172 SER A CA 1
ATOM 1337 C C . SER A 1 172 ? -20.809 -1.631 29.435 1.00 92.69 172 SER A C 1
ATOM 1339 O O . SER A 1 172 ? -21.402 -1.161 30.405 1.00 92.69 172 SER A O 1
ATOM 1341 N N . ILE A 1 173 ? -19.479 -1.756 29.430 1.00 95.12 173 ILE A N 1
ATOM 1342 C CA . ILE A 1 173 ? -18.621 -1.220 30.494 1.00 95.12 173 ILE A CA 1
ATOM 1343 C C . ILE A 1 173 ? -18.345 0.259 30.198 1.00 95.12 173 ILE A C 1
ATOM 1345 O O . ILE A 1 173 ? -17.951 0.611 29.084 1.00 95.12 173 ILE A O 1
ATOM 1349 N N . ASP A 1 174 ? -18.525 1.124 31.200 1.00 93.88 174 ASP A N 1
ATOM 1350 C CA . ASP A 1 174 ? -18.171 2.542 31.093 1.00 93.88 174 ASP A CA 1
ATOM 1351 C C . ASP A 1 174 ? -16.650 2.698 30.970 1.00 93.88 174 ASP A C 1
ATOM 1353 O O . ASP A 1 174 ? -15.899 2.304 31.859 1.00 93.88 174 ASP A O 1
ATOM 1357 N N . VAL A 1 175 ? -16.209 3.267 29.849 1.00 96.75 175 VAL A N 1
ATOM 1358 C CA . VAL A 1 175 ? -14.796 3.498 29.514 1.00 96.75 175 VAL A CA 1
ATOM 1359 C C . VAL A 1 175 ? -14.477 4.978 29.330 1.00 96.75 175 VAL A C 1
ATOM 1361 O O . VAL A 1 175 ? -13.417 5.318 28.806 1.00 96.75 175 VAL A O 1
ATOM 1364 N N . ARG A 1 176 ? -15.394 5.886 29.695 1.00 95.69 176 ARG A N 1
ATOM 1365 C CA . ARG A 1 176 ? -15.274 7.313 29.353 1.00 95.69 176 ARG A CA 1
ATOM 1366 C C . ARG A 1 176 ? -14.005 7.942 29.925 1.00 95.69 176 ARG A C 1
ATOM 1368 O O . ARG A 1 176 ? -13.331 8.705 29.237 1.00 95.69 176 ARG A O 1
ATOM 1375 N N . LYS A 1 177 ? -13.643 7.595 31.163 1.00 96.94 177 LYS A N 1
ATOM 1376 C CA . LYS A 1 177 ? -12.430 8.111 31.809 1.00 96.94 177 LYS A CA 1
ATOM 1377 C C . LYS A 1 177 ? -11.171 7.639 31.081 1.00 96.94 177 LYS A C 1
ATOM 1379 O O . LYS A 1 177 ? -10.312 8.451 30.754 1.00 96.94 177 LYS A O 1
ATOM 1384 N N . GLU A 1 178 ? -11.071 6.346 30.793 1.00 98.25 178 GLU A N 1
ATOM 1385 C CA . GLU A 1 178 ? -9.923 5.771 30.094 1.00 98.25 178 GLU A CA 1
ATOM 1386 C C . GLU A 1 178 ? -9.826 6.247 28.639 1.00 98.25 178 GLU A C 1
ATOM 1388 O O . GLU A 1 178 ? -8.725 6.502 28.153 1.00 98.25 178 GLU A O 1
ATOM 1393 N N . ALA A 1 179 ? -10.960 6.426 27.954 1.00 97.88 179 ALA A N 1
ATOM 1394 C CA . ALA A 1 179 ? -11.004 6.992 26.608 1.00 97.88 179 ALA A CA 1
ATOM 1395 C C . ALA A 1 179 ? -10.501 8.443 26.591 1.00 97.88 179 ALA A C 1
ATOM 1397 O O . ALA A 1 179 ? -9.748 8.817 25.693 1.00 97.88 179 ALA A O 1
ATOM 1398 N N . GLN A 1 180 ? -10.844 9.243 27.607 1.00 97.94 180 GLN A N 1
ATOM 1399 C CA . GLN A 1 180 ? -10.328 10.605 27.761 1.00 97.94 180 GLN A CA 1
ATOM 1400 C C . GLN A 1 180 ? -8.804 10.614 27.976 1.00 97.94 180 GLN A C 1
ATOM 1402 O O . GLN A 1 180 ? -8.092 11.348 27.290 1.00 97.94 180 GLN A O 1
ATOM 1407 N N . THR A 1 181 ? -8.278 9.737 28.839 1.00 98.38 181 THR A N 1
ATOM 1408 C CA . THR A 1 181 ? -6.823 9.575 29.029 1.00 98.38 181 THR A CA 1
ATOM 1409 C C . THR A 1 181 ? -6.112 9.128 27.746 1.00 98.38 181 THR A C 1
ATOM 1411 O O . THR A 1 181 ? -4.998 9.575 27.450 1.00 98.38 181 THR A O 1
ATOM 1414 N N . LEU A 1 182 ? -6.746 8.265 26.947 1.00 98.38 182 LEU A N 1
ATOM 1415 C CA . LEU A 1 182 ? -6.193 7.846 25.661 1.00 98.38 182 LEU A CA 1
ATOM 1416 C C . LEU A 1 182 ? -6.166 9.002 24.648 1.00 98.38 182 LEU A C 1
ATOM 1418 O O . LEU A 1 182 ? -5.169 9.161 23.948 1.00 98.38 182 LEU A O 1
ATOM 1422 N N . ILE A 1 183 ? -7.198 9.852 24.608 1.00 98.25 183 ILE A N 1
ATOM 1423 C CA . ILE A 1 183 ? -7.208 11.071 23.780 1.00 98.25 183 ILE A CA 1
ATOM 1424 C C . ILE A 1 183 ? -6.055 12.003 24.163 1.00 98.25 183 ILE A C 1
ATOM 1426 O O . ILE A 1 183 ? -5.372 12.517 23.281 1.00 98.25 183 ILE A O 1
ATOM 1430 N N . GLU A 1 184 ? -5.810 12.212 25.456 1.00 98.19 184 GLU A N 1
ATOM 1431 C CA . GLU A 1 184 ? -4.688 13.028 25.942 1.00 98.19 184 GLU A CA 1
ATOM 1432 C C . GLU A 1 184 ? -3.339 12.452 25.501 1.00 98.19 184 GLU A C 1
ATOM 1434 O O . GLU A 1 184 ? -2.491 13.181 24.986 1.00 98.19 184 GLU A O 1
ATOM 1439 N N . SER A 1 185 ? -3.174 11.131 25.616 1.00 98.19 185 SER A N 1
ATOM 1440 C CA . SER A 1 185 ? -1.964 10.429 25.171 1.00 98.19 185 SER A CA 1
ATOM 1441 C C . SER A 1 185 ? -1.755 10.542 23.658 1.00 98.19 185 SER A C 1
ATOM 1443 O O . SER A 1 185 ? -0.637 10.769 23.202 1.00 98.19 185 SER A O 1
ATOM 1445 N N . LEU A 1 186 ? -2.832 10.424 22.875 1.00 97.88 186 LEU A N 1
ATOM 1446 C CA . LEU A 1 186 ? -2.796 10.607 21.425 1.00 97.88 186 LEU A CA 1
ATOM 1447 C C . LEU A 1 186 ? -2.461 12.058 21.063 1.00 97.88 186 LEU A C 1
ATOM 1449 O O . LEU A 1 186 ? -1.629 12.272 20.193 1.00 97.88 186 LEU A O 1
ATOM 1453 N N . ASN A 1 187 ? -3.040 13.056 21.732 1.00 97.31 187 ASN A N 1
ATOM 1454 C CA . ASN A 1 187 ? -2.753 14.475 21.478 1.00 97.31 187 ASN A CA 1
ATOM 1455 C C . ASN A 1 187 ? -1.322 14.889 21.862 1.00 97.31 187 ASN A C 1
ATOM 1457 O O . ASN A 1 187 ? -0.826 15.888 21.349 1.00 97.31 187 ASN A O 1
ATOM 1461 N N . ALA A 1 188 ? -0.658 14.138 22.745 1.00 97.25 188 ALA A N 1
ATOM 1462 C CA . ALA A 1 188 ? 0.732 14.377 23.124 1.00 97.25 188 ALA A CA 1
ATOM 1463 C C . ALA A 1 188 ? 1.753 13.890 22.075 1.00 97.25 188 ALA A C 1
ATOM 1465 O O . ALA A 1 188 ? 2.944 14.189 22.197 1.00 97.25 188 ALA A O 1
ATOM 1466 N N . LEU A 1 189 ? 1.323 13.130 21.059 1.00 96.00 189 LEU A N 1
ATOM 1467 C CA . LEU A 1 189 ? 2.207 12.692 19.980 1.00 96.00 189 LEU A CA 1
ATOM 1468 C C . LEU A 1 189 ? 2.640 13.865 19.078 1.00 96.00 189 LEU A C 1
ATOM 1470 O O . LEU A 1 189 ? 1.899 14.839 18.931 1.00 96.00 189 LEU A O 1
ATOM 1474 N N . PRO A 1 190 ? 3.822 13.777 18.434 1.00 94.31 190 PRO A N 1
ATOM 1475 C CA . PRO A 1 190 ? 4.278 14.795 17.493 1.00 94.31 190 PRO A CA 1
ATOM 1476 C C . PRO A 1 190 ? 3.289 15.034 16.348 1.00 94.31 190 PRO A C 1
ATOM 1478 O O . PRO A 1 190 ? 2.759 14.098 15.762 1.00 94.31 190 PRO A O 1
ATOM 1481 N N . THR A 1 191 ? 3.124 16.297 15.961 1.00 90.88 191 THR A N 1
ATOM 1482 C CA . THR A 1 191 ? 2.303 16.708 14.809 1.00 90.88 191 THR A CA 1
ATOM 1483 C C . THR A 1 191 ? 3.098 16.808 13.505 1.00 90.88 191 THR A C 1
ATOM 1485 O O . THR A 1 191 ? 2.567 17.244 12.490 1.00 90.88 191 THR A O 1
ATOM 1488 N N . SER A 1 192 ? 4.385 16.445 13.513 1.00 91.50 192 SER A N 1
ATOM 1489 C CA . SER A 1 192 ? 5.225 16.366 12.314 1.00 91.50 192 SER A CA 1
ATOM 1490 C C . SER A 1 192 ? 6.401 15.411 12.521 1.00 91.50 192 SER A C 1
ATOM 1492 O O . SER A 1 192 ? 6.889 15.232 13.640 1.00 91.50 192 SER A O 1
ATOM 1494 N N . TYR A 1 193 ? 6.888 14.819 11.427 1.00 93.75 193 TYR A N 1
ATOM 1495 C CA . TYR A 1 193 ? 8.017 13.885 11.445 1.00 93.75 193 TYR A CA 1
ATOM 1496 C C . TYR A 1 193 ? 9.014 14.206 10.318 1.00 93.75 193 TYR A C 1
ATOM 1498 O O . TYR A 1 193 ? 9.191 13.406 9.399 1.00 93.75 193 TYR A O 1
ATOM 1506 N N . PRO A 1 194 ? 9.727 15.347 10.377 1.00 87.62 194 PRO A N 1
ATOM 1507 C CA . PRO A 1 194 ? 10.605 15.805 9.290 1.00 87.62 194 PRO A CA 1
ATOM 1508 C C . PRO A 1 194 ? 11.714 14.807 8.939 1.00 87.62 194 PRO A C 1
ATOM 1510 O O . PRO A 1 194 ? 12.178 14.735 7.808 1.00 87.62 194 PRO A O 1
ATOM 1513 N N . LYS A 1 195 ? 12.123 13.967 9.896 1.00 90.81 195 LYS A N 1
ATOM 1514 C CA . LYS A 1 195 ? 13.121 12.924 9.652 1.00 90.81 195 LYS A CA 1
ATOM 1515 C C . LYS A 1 195 ? 12.614 11.809 8.719 1.00 90.81 195 LYS A C 1
ATOM 1517 O O . LYS A 1 195 ? 13.412 10.935 8.388 1.00 90.81 195 LYS A O 1
ATOM 1522 N N . LEU A 1 196 ? 11.320 11.748 8.411 1.00 93.06 196 LEU A N 1
ATOM 1523 C CA . LEU A 1 196 ? 10.687 10.768 7.520 1.00 93.06 196 LEU A CA 1
ATOM 1524 C C . LEU A 1 196 ? 10.324 11.382 6.155 1.00 93.06 196 LEU A C 1
ATOM 1526 O O . LEU A 1 196 ? 9.543 10.792 5.416 1.00 93.06 196 LEU A O 1
ATOM 1530 N N . ASP A 1 197 ? 10.867 12.554 5.810 1.00 92.62 197 ASP A N 1
ATOM 1531 C CA . ASP A 1 197 ? 10.683 13.130 4.478 1.00 92.62 197 ASP A CA 1
ATOM 1532 C C . ASP A 1 197 ? 11.283 12.209 3.402 1.00 92.62 197 ASP A C 1
ATOM 1534 O O . ASP A 1 197 ? 12.496 12.002 3.328 1.00 92.62 197 ASP A O 1
ATOM 1538 N N . ILE A 1 198 ? 10.401 11.680 2.551 1.00 89.62 198 ILE A N 1
ATOM 1539 C CA . ILE A 1 198 ? 10.696 10.733 1.469 1.00 89.62 198 ILE A CA 1
ATOM 1540 C C . ILE A 1 198 ? 11.548 11.318 0.337 1.00 89.62 198 ILE A C 1
ATOM 1542 O O . ILE A 1 198 ? 11.957 10.568 -0.551 1.00 89.62 198 ILE A O 1
ATOM 1546 N N . SER A 1 199 ? 11.808 12.626 0.361 1.00 88.06 199 SER A N 1
ATOM 1547 C CA . SER A 1 199 ? 12.668 13.338 -0.591 1.00 88.06 199 SER A CA 1
ATOM 1548 C C . SER A 1 199 ? 13.997 13.783 0.036 1.00 88.06 199 SER A C 1
ATOM 1550 O O . SER A 1 199 ? 14.920 14.164 -0.681 1.00 88.06 199 SER A O 1
ATOM 1552 N N . SER A 1 200 ? 14.129 13.722 1.366 1.00 84.88 200 SER A N 1
ATOM 1553 C CA . SER A 1 200 ? 15.299 14.222 2.095 1.00 84.88 200 SER A CA 1
ATOM 1554 C C . SER A 1 200 ? 16.359 13.129 2.295 1.00 84.88 200 SER A C 1
ATOM 1556 O O . SER A 1 200 ? 16.531 12.585 3.390 1.00 84.88 200 SER A O 1
ATOM 1558 N N . PHE A 1 201 ? 17.126 12.836 1.247 1.00 82.94 201 PHE A N 1
ATOM 1559 C CA . PHE A 1 201 ? 18.321 11.984 1.307 1.00 82.94 201 PHE A CA 1
ATOM 1560 C C . PHE A 1 201 ? 19.441 12.563 0.430 1.00 82.94 201 PHE A C 1
ATOM 1562 O O . PHE A 1 201 ? 19.185 13.270 -0.540 1.00 82.94 201 PHE A O 1
ATOM 1569 N N . LYS A 1 202 ? 20.702 12.291 0.787 1.00 78.88 202 LYS A N 1
ATOM 1570 C CA . LYS A 1 202 ? 21.879 12.878 0.115 1.00 78.88 202 LYS A CA 1
ATOM 1571 C C . LYS A 1 202 ? 22.500 11.949 -0.921 1.00 78.88 202 LYS A C 1
ATOM 1573 O O . LYS A 1 202 ? 23.077 12.403 -1.900 1.00 78.88 202 LYS A O 1
ATOM 1578 N N . ASP A 1 203 ? 22.422 10.652 -0.665 1.00 75.88 203 ASP A N 1
ATOM 1579 C CA . ASP A 1 203 ? 23.117 9.611 -1.406 1.00 75.88 203 ASP A CA 1
ATOM 1580 C C . ASP A 1 203 ? 22.400 8.262 -1.242 1.00 75.88 203 ASP A C 1
ATOM 1582 O O . ASP A 1 203 ? 21.378 8.142 -0.560 1.00 75.88 203 ASP A O 1
ATOM 1586 N N . PHE A 1 204 ? 22.953 7.226 -1.868 1.00 72.56 204 PHE A N 1
ATOM 1587 C CA . PHE A 1 204 ? 22.407 5.874 -1.822 1.00 72.56 204 PHE A CA 1
ATOM 1588 C C . PHE A 1 204 ? 22.322 5.312 -0.394 1.00 72.56 204 PHE A C 1
ATOM 1590 O O . PHE A 1 204 ? 21.313 4.709 -0.032 1.00 72.56 204 PHE A O 1
ATOM 1597 N N . HIS A 1 205 ? 23.334 5.538 0.447 1.00 79.31 205 HIS A N 1
ATOM 1598 C CA . HIS A 1 205 ? 23.375 4.996 1.809 1.00 79.31 205 HIS A CA 1
ATOM 1599 C C . HIS A 1 205 ? 22.319 5.646 2.712 1.00 79.31 205 HIS A C 1
ATOM 1601 O O . HIS A 1 205 ? 21.542 4.953 3.370 1.00 79.31 205 HIS A O 1
ATOM 1607 N N . SER A 1 206 ? 22.235 6.979 2.703 1.00 82.38 206 SER A N 1
ATOM 1608 C CA . SER A 1 206 ? 21.219 7.733 3.447 1.00 82.38 206 SER A CA 1
ATOM 1609 C C . SER A 1 206 ? 19.800 7.429 2.967 1.00 82.38 206 SER A C 1
ATOM 1611 O O . SER A 1 206 ? 18.884 7.371 3.787 1.00 82.38 206 SER A O 1
ATOM 1613 N N . ARG A 1 207 ? 19.617 7.137 1.673 1.00 84.06 207 ARG A N 1
ATOM 1614 C CA . ARG A 1 207 ? 18.347 6.645 1.121 1.00 84.06 207 ARG A CA 1
ATOM 1615 C C . ARG A 1 207 ? 17.945 5.283 1.705 1.00 84.06 207 ARG A C 1
ATOM 1617 O O . ARG A 1 207 ? 16.783 5.092 2.056 1.00 84.06 207 ARG A O 1
ATOM 1624 N N . HIS A 1 208 ? 18.880 4.342 1.833 1.00 83.75 208 HIS A N 1
ATOM 1625 C CA . HIS A 1 208 ? 18.605 3.023 2.423 1.00 83.75 208 HIS A CA 1
ATOM 1626 C C . HIS A 1 208 ? 18.305 3.111 3.920 1.00 83.75 208 HIS A C 1
ATOM 1628 O O . HIS A 1 208 ? 17.341 2.506 4.388 1.00 83.75 208 HIS A O 1
ATOM 1634 N N . ALA A 1 209 ? 19.062 3.928 4.656 1.00 86.38 209 ALA A N 1
ATOM 1635 C CA . ALA A 1 209 ? 18.785 4.201 6.065 1.00 86.38 209 ALA A CA 1
ATOM 1636 C C . ALA A 1 209 ? 17.404 4.855 6.265 1.00 86.38 209 ALA A C 1
ATOM 1638 O O . ALA A 1 209 ? 16.670 4.498 7.187 1.00 86.38 209 ALA A O 1
ATOM 1639 N N . LEU A 1 210 ? 17.017 5.782 5.378 1.00 91.06 210 LEU A N 1
ATOM 1640 C CA . LEU A 1 210 ? 15.673 6.356 5.371 1.00 91.06 210 LEU A CA 1
ATOM 1641 C C . LEU A 1 210 ? 14.613 5.278 5.121 1.00 91.06 210 LEU A C 1
ATOM 1643 O O . LEU A 1 210 ? 13.621 5.243 5.840 1.00 91.06 210 LEU A O 1
ATOM 1647 N N . ARG A 1 211 ? 14.833 4.361 4.169 1.00 90.62 211 ARG A N 1
ATOM 1648 C CA . ARG A 1 211 ? 13.893 3.268 3.874 1.00 90.62 211 ARG A CA 1
ATOM 1649 C C . ARG A 1 211 ? 13.584 2.414 5.106 1.00 90.62 211 ARG A C 1
ATOM 1651 O O . ARG A 1 211 ? 12.416 2.149 5.356 1.00 90.62 211 ARG A O 1
ATOM 1658 N N . ILE A 1 212 ? 14.591 2.045 5.900 1.00 92.00 212 ILE A N 1
ATOM 1659 C CA . ILE A 1 212 ? 14.393 1.276 7.145 1.00 92.00 212 ILE A CA 1
ATOM 1660 C C . ILE A 1 212 ? 13.476 2.040 8.102 1.00 92.00 212 ILE A C 1
ATOM 1662 O O . ILE A 1 212 ? 12.462 1.512 8.547 1.00 92.00 212 ILE A O 1
ATOM 1666 N N . ARG A 1 213 ? 13.777 3.320 8.340 1.00 94.38 213 ARG A N 1
ATOM 1667 C CA . ARG A 1 213 ? 12.982 4.176 9.229 1.00 94.38 213 ARG A CA 1
ATOM 1668 C C . ARG A 1 213 ? 11.551 4.395 8.735 1.00 94.38 213 ARG A C 1
ATOM 1670 O O . ARG A 1 213 ? 10.640 4.511 9.551 1.00 94.38 213 ARG A O 1
ATOM 1677 N N . LEU A 1 214 ? 11.351 4.458 7.417 1.00 95.31 214 LEU A N 1
ATOM 1678 C CA . LEU A 1 214 ? 10.018 4.504 6.815 1.00 95.31 214 LEU A CA 1
ATOM 1679 C C . LEU A 1 214 ? 9.261 3.198 7.083 1.00 95.31 214 LEU A C 1
ATOM 1681 O O . LEU A 1 214 ? 8.112 3.266 7.500 1.00 95.31 214 LEU A O 1
ATOM 1685 N N . PHE A 1 215 ? 9.894 2.028 6.927 1.00 95.31 215 PHE A N 1
ATOM 1686 C CA . PHE A 1 215 ? 9.274 0.738 7.263 1.00 95.31 215 PHE A CA 1
ATOM 1687 C C . PHE A 1 215 ? 8.917 0.624 8.748 1.00 95.31 215 PHE A C 1
ATOM 1689 O O . PHE A 1 215 ? 7.814 0.190 9.071 1.00 95.31 215 PHE A O 1
ATOM 1696 N N . GLU A 1 216 ? 9.806 1.037 9.653 1.00 95.62 216 GLU A N 1
ATOM 1697 C CA . GLU A 1 216 ? 9.524 1.047 11.094 1.00 95.62 216 GLU A CA 1
ATOM 1698 C C . GLU A 1 216 ? 8.280 1.883 11.419 1.00 95.62 216 GLU A C 1
ATOM 1700 O O . GLU A 1 216 ? 7.367 1.407 12.095 1.00 95.62 216 GLU A O 1
ATOM 1705 N N . ALA A 1 217 ? 8.226 3.115 10.905 1.00 96.44 217 ALA A N 1
ATOM 1706 C CA . ALA A 1 217 ? 7.117 4.029 11.147 1.00 96.44 217 ALA A CA 1
ATOM 1707 C C . ALA A 1 217 ? 5.814 3.558 10.478 1.00 96.44 217 ALA A C 1
ATOM 1709 O O . ALA A 1 217 ? 4.755 3.606 11.098 1.00 96.44 217 ALA A O 1
ATOM 1710 N N . TYR A 1 218 ? 5.895 3.043 9.250 1.00 96.44 218 TYR A N 1
ATOM 1711 C CA . TYR A 1 218 ? 4.775 2.454 8.516 1.00 96.44 218 TYR A CA 1
ATOM 1712 C C . TYR A 1 218 ? 4.138 1.292 9.285 1.00 96.44 218 TYR A C 1
ATOM 1714 O O . TYR A 1 218 ? 2.930 1.289 9.517 1.00 96.44 218 TYR A O 1
ATOM 1722 N N . LEU A 1 219 ? 4.946 0.333 9.750 1.00 96.31 219 LEU A N 1
ATOM 1723 C CA . LEU A 1 219 ? 4.459 -0.850 10.468 1.00 96.31 219 LEU A CA 1
ATOM 1724 C C . LEU A 1 219 ? 3.955 -0.529 11.883 1.00 96.31 219 LEU A C 1
ATOM 1726 O O . LEU A 1 219 ? 3.141 -1.281 12.422 1.00 96.31 219 LEU A O 1
ATOM 1730 N N . ASP A 1 220 ? 4.425 0.548 12.514 1.00 96.56 220 ASP A N 1
ATOM 1731 C CA . ASP A 1 220 ? 3.874 1.056 13.778 1.00 96.56 220 ASP A CA 1
ATOM 1732 C C . ASP A 1 220 ? 2.534 1.784 13.572 1.00 96.56 220 ASP A C 1
ATOM 1734 O O . ASP A 1 220 ? 1.573 1.600 14.328 1.00 96.56 220 ASP A O 1
ATOM 1738 N N . ALA A 1 221 ? 2.447 2.587 12.512 1.00 95.44 221 ALA A N 1
ATOM 1739 C CA . ALA A 1 221 ? 1.277 3.402 12.234 1.00 95.44 221 ALA A CA 1
ATOM 1740 C C . ALA A 1 221 ? 0.106 2.606 11.663 1.00 95.44 221 ALA A C 1
ATOM 1742 O O . ALA A 1 221 ? -1.033 3.031 11.824 1.00 95.44 221 ALA A O 1
ATOM 1743 N N . LEU A 1 222 ? 0.353 1.463 11.031 1.00 92.38 222 LEU A N 1
ATOM 1744 C CA . LEU A 1 222 ? -0.686 0.769 10.291 1.00 92.38 222 LEU A CA 1
ATOM 1745 C C . LEU A 1 222 ? -1.751 0.073 11.129 1.00 92.38 222 LEU A C 1
ATOM 1747 O O . LEU A 1 222 ? -1.452 -0.621 12.101 1.00 92.38 222 LEU A O 1
ATOM 1751 N N . ASP A 1 223 ? -2.998 0.205 10.679 1.00 95.19 223 ASP A N 1
ATOM 1752 C CA . ASP A 1 223 ? -4.117 -0.593 11.158 1.00 95.19 223 ASP A CA 1
ATOM 1753 C C . ASP A 1 223 ? -3.977 -2.060 10.695 1.00 95.19 223 ASP A C 1
ATOM 1755 O O . ASP A 1 223 ? -3.880 -2.319 9.488 1.00 95.19 223 ASP A O 1
ATOM 1759 N N . PRO A 1 224 ? -3.926 -3.041 11.615 1.00 96.81 224 PRO A N 1
ATOM 1760 C CA . PRO A 1 224 ? -3.932 -4.454 11.250 1.00 96.81 224 PRO A CA 1
ATOM 1761 C C . PRO A 1 224 ? -5.323 -4.974 10.852 1.00 96.81 224 PRO A C 1
ATOM 1763 O O . PRO A 1 224 ? -5.432 -6.114 10.417 1.00 96.81 224 PRO A O 1
ATOM 1766 N N . LEU A 1 225 ? -6.390 -4.189 11.026 1.00 97.56 225 LEU A N 1
ATOM 1767 C CA . LEU A 1 225 ? -7.761 -4.660 10.811 1.00 97.56 225 LEU A CA 1
ATOM 1768 C C . LEU A 1 225 ? -8.322 -4.281 9.446 1.00 97.56 225 LEU A C 1
ATOM 1770 O O . LEU A 1 225 ? -9.149 -5.007 8.909 1.00 97.56 225 LEU A O 1
ATOM 1774 N N . THR A 1 226 ? -7.888 -3.156 8.882 1.00 95.69 226 THR A N 1
ATOM 1775 C CA . THR A 1 226 ? -8.452 -2.633 7.636 1.00 95.69 226 THR A CA 1
ATOM 1776 C C . THR A 1 226 ? -7.383 -2.140 6.674 1.00 95.69 226 THR A C 1
ATOM 1778 O O . THR A 1 226 ? -6.303 -1.694 7.079 1.00 95.69 226 THR A O 1
ATOM 1781 N N . ILE A 1 227 ? -7.698 -2.223 5.382 1.00 95.19 227 ILE A N 1
ATOM 1782 C CA . ILE A 1 227 ? -6.951 -1.528 4.337 1.00 95.19 227 ILE A CA 1
ATOM 1783 C C . ILE A 1 227 ? -7.398 -0.074 4.408 1.00 95.19 227 ILE A C 1
ATOM 1785 O O . ILE A 1 227 ? -8.549 0.246 4.123 1.00 95.19 227 ILE A O 1
ATOM 1789 N N . SER A 1 228 ? -6.506 0.797 4.859 1.00 91.12 228 SER A N 1
ATOM 1790 C CA . SER A 1 228 ? -6.856 2.194 5.119 1.00 91.12 228 SER A CA 1
ATOM 1791 C C . SER A 1 228 ? -5.853 3.171 4.543 1.00 91.12 228 SER A C 1
ATOM 1793 O O . SER A 1 228 ? -6.160 4.357 4.501 1.00 91.12 228 SER A O 1
ATOM 1795 N N . GLU A 1 229 ? -4.687 2.702 4.104 1.00 90.94 229 GLU A N 1
ATOM 1796 C CA . GLU A 1 229 ? -3.595 3.506 3.573 1.00 90.94 229 GLU A CA 1
ATOM 1797 C C . GLU A 1 229 ? -4.051 4.446 2.450 1.00 90.94 229 GLU A C 1
ATOM 1799 O O . GLU A 1 229 ? -4.957 4.145 1.668 1.00 90.94 229 GLU A O 1
ATOM 1804 N N . ARG A 1 230 ? -3.381 5.598 2.344 1.00 91.25 230 ARG A N 1
ATOM 1805 C CA . ARG A 1 230 ? -3.567 6.486 1.197 1.00 91.25 230 ARG A CA 1
ATOM 1806 C C . ARG A 1 230 ? -3.103 5.823 -0.106 1.00 91.25 230 ARG A C 1
ATOM 1808 O O . ARG A 1 230 ? -2.307 4.898 -0.081 1.00 91.25 230 ARG A O 1
ATOM 1815 N N . TRP A 1 231 ? -3.568 6.317 -1.247 1.00 94.25 231 TRP A N 1
ATOM 1816 C CA . TRP A 1 231 ? -3.050 5.952 -2.565 1.00 94.25 231 TRP A CA 1
ATOM 1817 C C . TRP A 1 231 ? -1.962 6.940 -2.984 1.00 94.25 231 TRP A C 1
ATOM 1819 O O . TRP A 1 231 ? -2.136 8.159 -2.902 1.00 94.25 231 TRP A O 1
ATOM 1829 N N . GLY A 1 232 ? -0.829 6.430 -3.453 1.00 92.81 232 GLY A N 1
ATOM 1830 C CA . GLY A 1 232 ? 0.392 7.206 -3.662 1.00 92.81 232 GLY A CA 1
ATOM 1831 C C . GLY A 1 232 ? 1.517 6.805 -2.732 1.00 92.81 232 GLY A C 1
ATOM 1832 O O . GLY A 1 232 ? 1.496 5.736 -2.132 1.00 92.81 232 GLY A O 1
ATOM 1833 N N . TYR A 1 233 ? 2.495 7.694 -2.602 1.00 91.62 233 TYR A N 1
ATOM 1834 C CA . TYR A 1 233 ? 3.591 7.516 -1.662 1.00 91.62 233 TYR A CA 1
ATOM 1835 C C . TYR A 1 233 ? 3.088 7.509 -0.220 1.00 91.62 233 TYR A C 1
ATOM 1837 O O . TYR A 1 233 ? 2.258 8.332 0.170 1.00 91.62 233 TYR A O 1
ATOM 1845 N N . TRP A 1 234 ? 3.653 6.624 0.597 1.00 94.06 234 TRP A N 1
ATOM 1846 C CA . TRP A 1 234 ? 3.501 6.729 2.040 1.00 94.06 234 TRP A CA 1
ATOM 1847 C C . TRP A 1 234 ? 4.313 7.911 2.572 1.00 94.06 234 TRP A C 1
ATOM 1849 O O . TRP A 1 234 ? 5.518 8.004 2.327 1.00 94.06 234 TRP A O 1
ATOM 1859 N N . THR A 1 235 ? 3.667 8.801 3.320 1.00 93.56 235 THR A N 1
ATOM 1860 C CA . THR A 1 235 ? 4.318 9.925 4.002 1.00 93.56 235 THR A CA 1
ATOM 1861 C C . THR A 1 235 ? 4.047 9.862 5.499 1.00 93.56 235 THR A C 1
ATOM 1863 O O . THR A 1 235 ? 3.138 9.176 5.965 1.00 93.56 235 THR A O 1
ATOM 1866 N N . ALA A 1 236 ? 4.817 10.628 6.270 1.00 94.19 236 ALA A N 1
ATOM 1867 C CA . ALA A 1 236 ? 4.603 10.760 7.706 1.00 94.19 236 ALA A CA 1
ATOM 1868 C C . ALA A 1 236 ? 3.209 11.281 8.095 1.00 94.19 236 ALA A C 1
ATOM 1870 O O . ALA A 1 236 ? 2.771 11.042 9.221 1.00 94.19 236 ALA A O 1
ATOM 1871 N N . ASP A 1 237 ? 2.507 11.960 7.186 1.00 92.94 237 ASP A N 1
ATOM 1872 C CA . ASP A 1 237 ? 1.149 12.451 7.435 1.00 92.94 237 ASP A CA 1
ATOM 1873 C C . ASP A 1 237 ? 0.168 11.302 7.680 1.00 92.94 237 ASP A C 1
ATOM 1875 O O . ASP A 1 237 ? -0.836 11.480 8.367 1.00 92.94 237 ASP A O 1
ATOM 1879 N N . GLU A 1 238 ? 0.482 10.098 7.196 1.00 93.62 238 GLU A N 1
ATOM 1880 C CA . GLU A 1 238 ? -0.306 8.903 7.478 1.00 93.62 238 GLU A CA 1
ATOM 1881 C C . GLU A 1 238 ? -0.314 8.559 8.975 1.00 93.62 238 GLU A C 1
ATOM 1883 O O . GLU A 1 238 ? -1.337 8.117 9.493 1.00 93.62 238 GLU A O 1
ATOM 1888 N N . ILE A 1 239 ? 0.772 8.838 9.709 1.00 95.38 239 ILE A N 1
ATOM 1889 C CA . ILE A 1 239 ? 0.821 8.657 11.170 1.00 95.38 239 ILE A CA 1
ATOM 1890 C C . ILE A 1 239 ? -0.201 9.579 11.841 1.00 95.38 239 ILE A C 1
ATOM 1892 O O . ILE A 1 239 ? -0.979 9.143 12.690 1.00 95.38 239 ILE A O 1
ATOM 1896 N N . ILE A 1 240 ? -0.230 10.844 11.417 1.00 94.69 240 ILE A N 1
ATOM 1897 C CA . ILE A 1 240 ? -1.135 11.869 11.948 1.00 94.69 240 ILE A CA 1
ATOM 1898 C C . ILE A 1 240 ? -2.584 11.512 11.604 1.00 94.69 240 ILE A C 1
ATOM 1900 O O . ILE A 1 240 ? -3.469 11.616 12.454 1.00 94.69 240 ILE A O 1
ATOM 1904 N N . ARG A 1 241 ? -2.839 11.033 10.381 1.00 93.75 241 ARG A N 1
ATOM 1905 C CA . ARG A 1 241 ? -4.173 10.614 9.936 1.00 93.75 241 ARG A CA 1
ATOM 1906 C C . ARG A 1 241 ? -4.707 9.441 10.767 1.00 93.75 241 ARG A C 1
ATOM 1908 O O . ARG A 1 241 ? -5.840 9.494 11.243 1.00 93.75 241 ARG A O 1
ATOM 1915 N N . GLN A 1 242 ? -3.877 8.425 11.005 1.00 95.38 242 GLN A N 1
ATOM 1916 C CA . GLN A 1 242 ? -4.204 7.265 11.849 1.00 95.38 242 GLN A CA 1
ATOM 1917 C C . GLN A 1 242 ? -4.378 7.648 13.331 1.00 95.38 242 GLN A C 1
ATOM 1919 O O . GLN A 1 242 ? -5.247 7.128 14.027 1.00 95.38 242 GLN A O 1
ATOM 1924 N N . GLN A 1 243 ? -3.583 8.593 13.835 1.00 96.19 243 GLN A N 1
ATOM 1925 C CA . GLN A 1 243 ? -3.750 9.154 15.178 1.00 96.19 243 GLN A CA 1
ATOM 1926 C C . GLN A 1 243 ? -5.093 9.887 15.314 1.00 96.19 243 GLN A C 1
ATOM 1928 O O . GLN A 1 243 ? -5.815 9.686 16.292 1.00 96.19 243 GLN A O 1
ATOM 1933 N N . GLN A 1 244 ? -5.454 10.719 14.334 1.00 94.69 244 GLN A N 1
ATOM 1934 C CA . GLN A 1 244 ? -6.716 11.460 14.334 1.00 94.69 244 GLN A CA 1
ATOM 1935 C C . GLN A 1 244 ? -7.932 10.534 14.300 1.00 94.69 244 GLN A C 1
ATOM 1937 O O . GLN A 1 244 ? -8.903 10.794 15.012 1.00 94.69 244 GLN A O 1
ATOM 1942 N N . SER A 1 245 ? -7.885 9.440 13.535 1.00 95.06 245 SER A N 1
ATOM 1943 C CA . SER A 1 245 ? -8.993 8.482 13.511 1.00 95.06 245 SER A CA 1
ATOM 1944 C C . SER A 1 245 ? -9.186 7.776 14.853 1.00 95.06 245 SER A C 1
ATOM 1946 O O . SER A 1 245 ? -10.321 7.640 15.308 1.00 95.06 245 SER A O 1
ATOM 1948 N N . LEU A 1 246 ? -8.099 7.424 15.550 1.00 97.06 246 LEU A N 1
ATOM 1949 C CA . LEU A 1 246 ? -8.167 6.903 16.919 1.00 97.06 246 LEU A CA 1
ATOM 1950 C C . LEU A 1 246 ? -8.756 7.932 17.894 1.00 97.06 246 LEU A C 1
ATOM 1952 O O . LEU A 1 246 ? -9.580 7.569 18.733 1.00 97.06 246 LEU A O 1
ATOM 1956 N N . ILE A 1 247 ? -8.395 9.215 17.772 1.00 96.50 247 ILE A N 1
ATOM 1957 C CA . ILE A 1 247 ? -8.975 10.292 18.594 1.00 96.50 247 ILE A CA 1
ATOM 1958 C C . ILE A 1 247 ? -10.484 10.405 18.352 1.00 96.50 247 ILE A C 1
ATOM 1960 O O . ILE A 1 247 ? -11.249 10.496 19.313 1.00 96.50 247 ILE A O 1
ATOM 1964 N N . LEU A 1 248 ? -10.926 10.405 17.091 1.00 94.50 248 LEU A N 1
ATOM 1965 C CA . LEU A 1 248 ? -12.349 10.471 16.741 1.00 94.50 248 LEU A CA 1
ATOM 1966 C C . LEU A 1 248 ? -13.111 9.265 17.295 1.00 94.50 248 LEU A C 1
ATOM 1968 O O . LEU A 1 248 ? -14.158 9.431 17.921 1.00 94.50 248 LEU A O 1
ATOM 1972 N N . ALA A 1 249 ? -12.534 8.074 17.171 1.00 95.25 249 ALA A N 1
ATOM 1973 C CA . ALA A 1 249 ? -13.119 6.857 17.705 1.00 95.25 249 ALA A CA 1
ATOM 1974 C C . ALA A 1 249 ? -13.178 6.856 19.244 1.00 95.25 249 ALA A C 1
ATOM 1976 O O . ALA A 1 249 ? -14.176 6.425 19.817 1.00 95.25 249 ALA A O 1
ATOM 1977 N N . CYS A 1 250 ? -12.178 7.411 19.936 1.00 96.44 250 CYS A N 1
ATOM 1978 C CA . CYS A 1 250 ? -12.242 7.615 21.387 1.00 96.44 250 CYS A CA 1
ATOM 1979 C C . CYS A 1 250 ? -13.310 8.641 21.780 1.00 96.44 250 CYS A C 1
ATOM 1981 O O . CYS A 1 250 ? -14.032 8.427 22.748 1.00 96.44 250 CYS A O 1
ATOM 1983 N N . LYS A 1 251 ? -13.455 9.741 21.027 1.00 94.19 251 LYS A N 1
ATOM 1984 C CA . LYS A 1 251 ? -14.516 10.734 21.265 1.00 94.19 251 LYS A CA 1
ATOM 1985 C C . LYS A 1 251 ? -15.905 10.118 21.123 1.00 94.19 251 LYS A C 1
ATOM 1987 O O . LYS A 1 251 ? -16.807 10.499 21.861 1.00 94.19 251 LYS A O 1
ATOM 1992 N N . GLN A 1 252 ? -16.067 9.153 20.221 1.00 92.75 252 GLN A N 1
ATOM 1993 C CA . GLN A 1 252 ? -17.301 8.383 20.099 1.00 92.75 252 GLN A CA 1
ATOM 1994 C C . GLN A 1 252 ? -17.575 7.544 21.362 1.00 92.75 252 GLN A C 1
ATOM 1996 O O . GLN A 1 252 ? -18.713 7.511 21.818 1.00 92.75 252 GLN A O 1
ATOM 2001 N N . LEU A 1 253 ? -16.542 6.955 21.985 1.00 93.25 253 LEU A N 1
ATOM 2002 C CA . LEU A 1 253 ? -16.661 6.232 23.266 1.00 93.25 253 LEU A CA 1
ATOM 2003 C C . LEU A 1 253 ? -17.032 7.139 24.456 1.00 93.25 253 LEU A C 1
ATOM 2005 O O . LEU A 1 253 ? -17.544 6.645 25.459 1.00 93.25 253 LEU A O 1
ATOM 2009 N N . LEU A 1 254 ? -16.772 8.452 24.375 1.00 91.06 254 LEU A N 1
ATOM 2010 C CA . LEU A 1 254 ? -17.143 9.408 25.428 1.00 91.06 254 LEU A CA 1
ATOM 2011 C C . LEU A 1 254 ? -18.650 9.693 25.479 1.00 91.06 254 LEU A C 1
ATOM 2013 O O . LEU A 1 254 ? -19.171 10.083 26.528 1.00 91.06 254 LEU A O 1
ATOM 2017 N N . LYS A 1 255 ? -19.332 9.566 24.338 1.00 82.19 255 LYS A N 1
ATOM 2018 C CA . LYS A 1 255 ? -20.697 10.058 24.150 1.00 82.19 255 LYS A CA 1
ATOM 2019 C C . LYS A 1 255 ? -21.739 9.029 24.571 1.00 82.19 255 LYS A C 1
ATOM 2021 O O . LYS A 1 255 ? -21.562 7.825 24.409 1.00 82.19 255 LYS A O 1
ATOM 2026 N N . SER A 1 256 ? -22.870 9.533 25.063 1.00 61.25 256 SER A N 1
ATOM 2027 C CA . SER A 1 256 ? -24.082 8.716 25.174 1.00 61.25 256 SER A CA 1
ATOM 2028 C C . SER A 1 256 ? -24.656 8.465 23.767 1.00 61.25 256 SER A C 1
ATOM 2030 O O . SER A 1 256 ? -24.416 9.276 22.871 1.00 61.25 256 SER A O 1
ATOM 2032 N N . PRO A 1 257 ? -25.418 7.381 23.527 1.00 55.25 257 PRO A N 1
ATOM 2033 C CA . PRO A 1 257 ? -25.866 6.968 22.188 1.00 55.25 257 PRO A CA 1
ATOM 2034 C C . PRO A 1 257 ? -26.658 7.994 21.346 1.00 55.25 257 PRO A C 1
ATOM 2036 O O . PRO A 1 257 ? -26.921 7.698 20.176 1.00 55.25 257 PRO A O 1
ATOM 2039 N N . SER A 1 258 ? -27.033 9.146 21.916 1.00 48.81 258 SER A N 1
ATOM 2040 C CA . SER A 1 258 ? -27.972 10.148 21.395 1.00 48.81 258 SER A CA 1
ATOM 2041 C C . SER A 1 258 ? -27.366 11.349 20.649 1.00 48.81 258 SER A C 1
ATOM 2043 O O . SER A 1 258 ? -28.134 12.123 20.092 1.00 48.81 258 SER A O 1
ATOM 2045 N N . ASP A 1 259 ? -26.042 11.538 20.617 1.00 53.72 259 ASP A N 1
ATOM 2046 C CA . ASP A 1 259 ? -25.451 12.766 20.049 1.00 53.72 259 ASP A CA 1
ATOM 2047 C C . ASP A 1 259 ? -25.047 12.624 18.565 1.00 53.72 259 ASP A C 1
ATOM 2049 O O . ASP A 1 259 ? -24.226 11.773 18.207 1.00 53.72 259 ASP A O 1
ATOM 2053 N N . GLU A 1 260 ? -25.577 13.512 17.712 1.00 47.84 260 GLU A N 1
ATOM 2054 C CA . GLU A 1 260 ? -25.323 13.623 16.264 1.00 47.84 260 GLU A CA 1
ATOM 2055 C C . GLU A 1 260 ? -23.880 14.063 15.943 1.00 47.84 260 GLU A C 1
ATOM 2057 O O . GLU A 1 260 ? -23.545 15.240 15.817 1.00 47.84 260 GLU A O 1
ATOM 2062 N N . TYR A 1 261 ? -22.989 13.092 15.781 1.00 53.16 261 TYR A N 1
ATOM 2063 C CA . TYR A 1 261 ? -21.817 13.207 14.908 1.00 53.16 261 TYR A CA 1
ATOM 2064 C C . TYR A 1 261 ? -22.007 12.212 13.756 1.00 53.16 261 TYR A C 1
ATOM 2066 O O . TYR A 1 261 ? -22.894 11.363 13.849 1.00 53.16 261 TYR A O 1
ATOM 2074 N N . GLN A 1 262 ? -21.190 12.258 12.697 1.00 62.09 262 GLN A N 1
ATOM 2075 C CA . GLN A 1 262 ? -21.128 11.147 11.734 1.00 62.09 262 GLN A CA 1
ATOM 2076 C C . GLN A 1 262 ? -20.758 9.869 12.505 1.00 62.09 262 GLN A C 1
ATOM 2078 O O . GLN A 1 262 ? -19.605 9.647 12.878 1.00 62.09 262 GLN A O 1
ATOM 2083 N N . LYS A 1 263 ? -21.787 9.102 12.872 1.00 69.75 263 LYS A N 1
ATOM 2084 C CA . LYS A 1 263 ? -21.706 8.004 13.828 1.00 69.75 263 LYS A CA 1
ATOM 2085 C C . LYS A 1 263 ? -21.073 6.830 13.104 1.00 69.75 263 LYS A C 1
ATOM 2087 O O . LYS A 1 263 ? -21.683 6.278 12.194 1.00 69.75 263 LYS A O 1
ATOM 2092 N N . ALA A 1 264 ? -19.860 6.459 13.507 1.00 78.44 264 ALA A N 1
ATOM 2093 C CA . ALA A 1 264 ? -19.344 5.143 13.176 1.00 78.44 264 ALA A CA 1
ATOM 2094 C C . ALA A 1 264 ? -20.322 4.095 13.739 1.00 78.44 264 ALA A C 1
ATOM 2096 O O . ALA A 1 264 ? -20.858 4.261 14.842 1.00 78.44 264 ALA A O 1
ATOM 2097 N N . THR A 1 265 ? -20.623 3.066 12.954 1.00 83.88 265 THR A N 1
ATOM 2098 C CA . THR A 1 265 ? -21.627 2.045 13.291 1.00 83.88 265 THR A CA 1
ATOM 2099 C C . THR A 1 265 ? -20.985 0.664 13.391 1.00 83.88 265 THR A C 1
ATOM 2101 O O . THR A 1 265 ? -19.813 0.491 13.062 1.00 83.88 265 THR A O 1
ATOM 2104 N N . GLY A 1 266 ? -21.725 -0.324 13.896 1.00 91.25 266 GLY A N 1
ATOM 2105 C CA . GLY A 1 266 ? -21.213 -1.686 14.061 1.00 91.25 266 GLY A CA 1
ATOM 2106 C C . GLY A 1 266 ? -20.179 -1.813 15.183 1.00 91.25 266 GLY A C 1
ATOM 2107 O O . GLY A 1 266 ? -20.209 -1.054 16.157 1.00 91.25 266 GLY A O 1
ATOM 2108 N N . ASN A 1 267 ? -19.286 -2.797 15.055 1.00 94.94 267 ASN A N 1
ATOM 2109 C CA . ASN A 1 267 ? -18.302 -3.143 16.076 1.00 94.94 267 ASN A CA 1
ATOM 2110 C C . ASN A 1 267 ? -17.361 -1.959 16.390 1.00 94.94 267 ASN A C 1
ATOM 2112 O O . ASN A 1 267 ? -16.641 -1.505 15.494 1.00 94.94 267 ASN A O 1
ATOM 2116 N N . PRO A 1 268 ? -17.296 -1.486 17.655 1.00 95.94 268 PRO A N 1
ATOM 2117 C CA . PRO A 1 268 ? -16.444 -0.366 18.040 1.00 95.94 268 PRO A CA 1
ATOM 2118 C C . PRO A 1 268 ? -14.970 -0.531 17.687 1.00 95.94 268 PRO A C 1
ATOM 2120 O O . PRO A 1 268 ? -14.302 0.455 17.409 1.00 95.94 268 PRO A O 1
ATOM 2123 N N . ILE A 1 269 ? -14.449 -1.761 17.632 1.00 97.06 269 ILE A N 1
ATOM 2124 C CA . ILE A 1 269 ? -13.053 -2.013 17.247 1.00 97.06 269 ILE A CA 1
ATOM 2125 C C . ILE A 1 269 ? -12.733 -1.447 15.850 1.00 97.06 269 ILE A C 1
ATOM 2127 O O . ILE A 1 269 ? -11.610 -1.000 15.618 1.00 97.06 269 ILE A O 1
ATOM 2131 N N . LEU A 1 270 ? -13.717 -1.438 14.946 1.00 96.56 270 LEU A N 1
ATOM 2132 C CA . LEU A 1 270 ? -13.581 -0.999 13.557 1.00 96.56 270 LEU A CA 1
ATOM 2133 C C . LEU A 1 270 ? -13.917 0.486 13.346 1.00 96.56 270 LEU A C 1
ATOM 2135 O O . LEU A 1 270 ? -13.822 0.982 12.230 1.00 96.56 270 LEU A O 1
ATOM 2139 N N . TRP A 1 271 ? -14.300 1.246 14.375 1.00 95.38 271 TRP A N 1
ATOM 2140 C CA . TRP A 1 271 ? -14.638 2.662 14.180 1.00 95.38 271 TRP A CA 1
ATOM 2141 C C . TRP A 1 271 ? -13.486 3.538 13.659 1.00 95.38 271 TRP A C 1
ATOM 2143 O O . TRP A 1 271 ? -13.765 4.405 12.828 1.00 95.38 271 TRP A O 1
ATOM 2153 N N . PRO A 1 272 ? -12.208 3.358 14.065 1.00 95.19 272 PRO A N 1
ATOM 2154 C CA . PRO A 1 272 ? -11.117 4.167 13.525 1.00 95.19 272 PRO A CA 1
ATOM 2155 C C . PRO A 1 272 ? -11.029 4.096 11.997 1.00 95.19 272 PRO A C 1
ATOM 2157 O O . PRO A 1 272 ? -10.845 5.123 11.350 1.00 95.19 272 PRO A O 1
ATOM 2160 N N . SER A 1 273 ? -11.206 2.917 11.400 1.00 92.25 273 SER A N 1
ATOM 2161 C CA . SER A 1 273 ? -11.103 2.751 9.949 1.00 92.25 273 SER A CA 1
ATOM 2162 C C . SER A 1 273 ? -12.255 3.407 9.190 1.00 92.25 273 SER A C 1
ATOM 2164 O O . SER A 1 273 ? -12.033 3.969 8.120 1.00 92.25 273 SER A O 1
ATOM 2166 N N . GLN A 1 274 ? -13.455 3.449 9.773 1.00 91.19 274 GLN A N 1
ATOM 2167 C CA . GLN A 1 274 ? -14.598 4.158 9.188 1.00 91.19 274 GLN A CA 1
ATOM 2168 C C . GLN A 1 274 ? -14.330 5.665 9.061 1.00 91.19 274 GLN A C 1
ATOM 2170 O O . GLN A 1 274 ? -14.668 6.275 8.051 1.00 91.19 274 GLN A O 1
ATOM 2175 N N . TYR A 1 275 ? -13.649 6.277 10.035 1.00 90.44 275 TYR A N 1
ATOM 2176 C CA . TYR A 1 275 ? -13.246 7.686 9.920 1.00 90.44 275 TYR A CA 1
ATOM 2177 C C . TYR A 1 275 ? -12.158 7.919 8.863 1.00 90.44 275 TYR A C 1
ATOM 2179 O O . TYR A 1 275 ? -12.014 9.037 8.366 1.00 90.44 275 TYR A O 1
ATOM 2187 N N . LEU A 1 276 ? -11.384 6.884 8.522 1.00 88.44 276 LEU A N 1
ATOM 2188 C CA . LEU A 1 276 ? -10.371 6.947 7.470 1.00 88.44 276 LEU A CA 1
ATOM 2189 C C . LEU A 1 276 ? -10.979 6.791 6.069 1.00 88.44 276 LEU A C 1
ATOM 2191 O O . LEU A 1 276 ? -10.444 7.397 5.141 1.00 88.44 276 LEU A O 1
ATOM 2195 N N . SER A 1 277 ? -12.064 6.021 5.918 1.00 78.25 277 SER A N 1
ATOM 2196 C CA . SER A 1 277 ? -12.736 5.768 4.632 1.00 78.25 277 SER A CA 1
ATOM 2197 C C . SER A 1 277 ? -13.758 6.840 4.236 1.00 78.25 277 SER A C 1
ATOM 2199 O O . SER A 1 277 ? -14.004 7.038 3.052 1.00 78.25 277 SER A O 1
ATOM 2201 N N . GLN A 1 278 ? -14.317 7.582 5.199 1.00 65.50 278 GLN A N 1
ATOM 2202 C CA . GLN A 1 278 ? -15.330 8.624 4.954 1.00 65.50 278 GLN A CA 1
ATOM 2203 C C . GLN A 1 278 ? -14.832 9.853 4.171 1.00 65.50 278 GLN A C 1
ATOM 2205 O O . GLN A 1 278 ? -15.643 10.688 3.772 1.00 65.50 278 GLN A O 1
ATOM 2210 N N . LYS A 1 279 ? -13.520 10.008 3.966 1.00 65.56 279 LYS A N 1
ATOM 2211 C CA . LYS A 1 279 ? -12.950 11.135 3.219 1.00 65.56 279 LYS A CA 1
ATOM 2212 C C . LYS A 1 279 ? -12.286 10.642 1.944 1.00 65.56 279 LYS A C 1
ATOM 2214 O O . LYS A 1 279 ? -11.297 9.912 2.015 1.00 65.56 279 LYS A O 1
ATOM 2219 N N . THR A 1 280 ? -12.774 11.120 0.798 1.00 70.81 280 THR A N 1
ATOM 2220 C CA . THR A 1 280 ? -11.998 11.099 -0.447 1.00 70.81 280 THR A CA 1
ATOM 2221 C C . THR A 1 280 ? -10.625 11.696 -0.171 1.00 70.81 280 THR A C 1
ATOM 2223 O O . THR A 1 280 ? -10.493 12.685 0.559 1.00 70.81 280 THR A O 1
ATOM 2226 N N . GLN A 1 281 ? -9.593 11.065 -0.712 1.00 87.31 281 GLN A N 1
ATOM 2227 C CA . GLN A 1 281 ? -8.232 11.545 -0.533 1.00 87.31 281 GLN A CA 1
ATOM 2228 C C . GLN A 1 281 ? -7.986 12.731 -1.466 1.00 87.31 281 GLN A C 1
ATOM 2230 O O . GLN A 1 281 ? -8.651 12.869 -2.492 1.00 87.31 281 GLN A O 1
ATOM 2235 N N . ASP A 1 282 ? -7.028 13.585 -1.114 1.00 90.56 282 ASP A N 1
ATOM 2236 C CA . ASP A 1 282 ? -6.731 14.777 -1.904 1.00 90.56 282 ASP A CA 1
ATOM 2237 C C . ASP A 1 282 ? -6.239 14.372 -3.301 1.00 90.56 282 ASP A C 1
ATOM 2239 O O . ASP A 1 282 ? -5.236 13.665 -3.440 1.00 90.56 282 ASP A O 1
ATOM 2243 N N . LEU A 1 283 ? -6.961 14.808 -4.335 1.00 93.88 283 LEU A N 1
ATOM 2244 C CA . LEU A 1 283 ? -6.544 14.631 -5.722 1.00 93.88 283 LEU A CA 1
ATOM 2245 C C . LEU A 1 283 ? -5.288 15.455 -6.011 1.00 93.88 283 LEU A C 1
ATOM 2247 O O . LEU A 1 283 ? -5.133 16.571 -5.516 1.00 93.88 283 LEU A O 1
ATOM 2251 N N . ASP A 1 284 ? -4.407 14.912 -6.846 1.00 93.50 284 ASP A N 1
ATOM 2252 C CA . ASP A 1 284 ? -3.166 15.563 -7.256 1.00 93.50 284 ASP A CA 1
ATOM 2253 C C . ASP A 1 284 ? -3.161 15.731 -8.776 1.00 93.50 284 ASP A C 1
ATOM 2255 O O . ASP A 1 284 ? -3.011 14.773 -9.533 1.00 93.50 284 ASP A O 1
ATOM 2259 N N . SER A 1 285 ? -3.368 16.971 -9.211 1.00 93.69 285 SER A N 1
ATOM 2260 C CA . SER A 1 285 ? -3.356 17.373 -10.622 1.00 93.69 285 SER A CA 1
ATOM 2261 C C . SER A 1 285 ? -2.020 17.991 -11.046 1.00 93.69 285 SER A C 1
ATOM 2263 O O . SER A 1 285 ? -1.926 18.587 -12.121 1.00 93.69 285 SER A O 1
ATOM 2265 N N . SER A 1 286 ? -0.986 17.884 -10.203 1.00 94.62 286 SER A N 1
ATOM 2266 C CA . SER A 1 286 ? 0.334 18.425 -10.512 1.00 94.62 286 SER A CA 1
ATOM 2267 C C . SER A 1 286 ? 0.973 17.700 -11.693 1.00 94.62 286 SER A C 1
ATOM 2269 O O . SER A 1 286 ? 0.789 16.504 -11.917 1.00 94.62 286 SER A O 1
ATOM 2271 N N . THR A 1 287 ? 1.789 18.427 -12.448 1.00 92.62 287 THR A N 1
ATOM 2272 C CA . THR A 1 287 ? 2.614 17.848 -13.513 1.00 92.62 287 THR A CA 1
ATOM 2273 C C . THR A 1 287 ? 3.583 16.795 -12.988 1.00 92.62 287 THR A C 1
ATOM 2275 O O . THR A 1 287 ? 3.864 15.809 -13.664 1.00 92.62 287 THR A O 1
ATOM 2278 N N . GLU A 1 288 ? 4.075 16.984 -11.769 1.00 89.88 288 GLU A N 1
ATOM 2279 C CA . GLU A 1 288 ? 5.000 16.104 -11.074 1.00 89.88 288 GLU A CA 1
ATOM 2280 C C . GLU A 1 288 ? 4.368 14.735 -10.813 1.00 89.88 288 GLU A C 1
ATOM 2282 O O . GLU A 1 288 ? 5.022 13.716 -11.031 1.00 89.88 288 GLU A O 1
ATOM 2287 N N . GLU A 1 289 ? 3.091 14.689 -10.421 1.00 91.50 289 GLU A N 1
ATOM 2288 C CA . GLU A 1 289 ? 2.362 13.433 -10.216 1.00 91.50 289 GLU A CA 1
ATOM 2289 C C . GLU A 1 289 ? 2.294 12.589 -11.496 1.00 91.50 289 GLU A C 1
ATOM 2291 O O . GLU A 1 289 ? 2.368 11.362 -11.436 1.00 91.50 289 GLU A O 1
ATOM 2296 N N . PHE A 1 290 ? 2.229 13.228 -12.665 1.00 93.50 290 PHE A N 1
ATOM 2297 C CA . PHE A 1 290 ? 2.109 12.558 -13.963 1.00 93.50 290 PHE A CA 1
ATOM 2298 C C . PHE A 1 290 ? 3.441 12.391 -14.713 1.00 93.50 290 PHE A C 1
ATOM 2300 O O . PHE A 1 290 ? 3.526 11.562 -15.617 1.00 93.50 290 PHE A O 1
ATOM 2307 N N . GLY A 1 291 ? 4.479 13.150 -14.350 1.00 87.69 291 GLY A N 1
ATOM 2308 C CA . GLY A 1 291 ? 5.751 13.215 -15.080 1.00 87.69 291 GLY A CA 1
ATOM 2309 C C . GLY A 1 291 ? 6.999 12.826 -14.288 1.00 87.69 291 GLY A C 1
ATOM 2310 O O . GLY A 1 291 ? 8.086 12.756 -14.866 1.00 87.69 291 GLY A O 1
ATOM 2311 N N . ALA A 1 292 ? 6.890 12.597 -12.975 1.00 83.62 292 ALA A N 1
ATOM 2312 C CA . ALA A 1 292 ? 8.018 12.125 -12.178 1.00 83.62 292 ALA A CA 1
ATOM 2313 C C . ALA A 1 292 ? 8.457 10.719 -12.608 1.00 83.62 292 ALA A C 1
ATOM 2315 O O . ALA A 1 292 ? 7.658 9.900 -13.059 1.00 83.62 292 ALA A O 1
ATOM 2316 N N . LEU A 1 293 ? 9.744 10.419 -12.424 1.00 82.25 293 LEU A N 1
ATOM 2317 C CA . LEU A 1 293 ? 10.252 9.072 -12.648 1.00 82.25 293 LEU A CA 1
ATOM 2318 C C . LEU A 1 293 ? 9.583 8.111 -11.642 1.00 82.25 293 LEU A C 1
ATOM 2320 O O . LEU A 1 293 ? 9.759 8.317 -10.434 1.00 82.25 293 LEU A O 1
ATOM 2324 N N . PRO A 1 294 ? 8.852 7.074 -12.097 1.00 78.75 294 PRO A N 1
ATOM 2325 C CA . PRO A 1 294 ? 8.269 6.097 -11.189 1.00 78.75 294 PRO A CA 1
ATOM 2326 C C . PRO A 1 294 ? 9.385 5.384 -10.434 1.00 78.75 294 PRO A C 1
ATOM 2328 O O . PRO A 1 294 ? 10.473 5.139 -10.976 1.00 78.75 294 PRO A O 1
ATOM 2331 N N . THR A 1 295 ? 9.122 4.991 -9.192 1.00 74.25 295 THR A N 1
ATOM 2332 C CA . THR A 1 295 ? 9.984 3.993 -8.573 1.00 74.25 295 THR A CA 1
ATOM 2333 C C . THR A 1 295 ? 9.845 2.677 -9.351 1.00 74.25 295 THR A C 1
ATOM 2335 O O . THR A 1 295 ? 8.826 2.378 -9.975 1.00 74.25 295 THR A O 1
ATOM 2338 N N . GLY A 1 296 ? 10.906 1.863 -9.381 1.00 71.44 296 GLY A N 1
ATOM 2339 C CA . GLY A 1 296 ? 10.822 0.548 -10.033 1.00 71.44 296 GLY A CA 1
ATOM 2340 C C . GLY A 1 296 ? 9.655 -0.291 -9.484 1.00 71.44 296 GLY A C 1
ATOM 2341 O O . GLY A 1 296 ? 8.974 -0.977 -10.246 1.00 71.44 296 GLY A O 1
ATOM 2342 N N . ASP A 1 297 ? 9.378 -0.135 -8.188 1.00 79.06 297 ASP A N 1
ATOM 2343 C CA . ASP A 1 297 ? 8.371 -0.838 -7.398 1.00 79.06 297 ASP A CA 1
ATOM 2344 C C . ASP A 1 297 ? 7.084 -0.004 -7.250 1.00 79.06 297 ASP A C 1
ATOM 2346 O O . ASP A 1 297 ? 7.003 0.903 -6.424 1.00 79.06 297 ASP A O 1
ATOM 2350 N N . SER A 1 298 ? 6.041 -0.334 -8.016 1.00 82.56 298 SER A N 1
ATOM 2351 C CA . SER A 1 298 ? 4.803 0.460 -7.989 1.00 82.56 298 SER A CA 1
ATOM 2352 C C . SER A 1 298 ? 3.974 0.301 -6.725 1.00 82.56 298 SER A C 1
ATOM 2354 O O . SER A 1 298 ? 3.032 1.068 -6.560 1.00 82.56 298 SER A O 1
ATOM 2356 N N . LEU A 1 299 ? 4.309 -0.599 -5.797 1.00 90.94 299 LEU A N 1
ATOM 2357 C CA . LEU A 1 299 ? 3.678 -0.539 -4.480 1.00 90.94 299 LEU A CA 1
ATOM 2358 C C . LEU A 1 299 ? 4.111 0.713 -3.715 1.00 90.94 299 LEU A C 1
ATOM 2360 O O . LEU A 1 299 ? 3.307 1.245 -2.956 1.00 90.94 299 LEU A O 1
ATOM 2364 N N . ILE A 1 300 ? 5.330 1.222 -3.932 1.00 90.19 300 ILE A N 1
ATOM 2365 C CA . ILE A 1 300 ? 5.757 2.513 -3.369 1.00 90.19 300 ILE A CA 1
ATOM 2366 C C . ILE A 1 300 ? 5.008 3.653 -4.064 1.00 90.19 300 ILE A C 1
ATOM 2368 O O . ILE A 1 300 ? 4.515 4.563 -3.403 1.00 90.19 300 ILE A O 1
ATOM 2372 N N . ASP A 1 301 ? 4.899 3.589 -5.395 1.00 87.69 301 ASP A N 1
ATOM 2373 C CA . ASP A 1 301 ? 4.273 4.662 -6.169 1.00 87.69 301 ASP A CA 1
ATOM 2374 C C . ASP A 1 301 ? 2.758 4.723 -6.003 1.00 87.69 301 ASP A C 1
ATOM 2376 O O . ASP A 1 301 ? 2.217 5.815 -6.066 1.00 87.69 301 ASP A O 1
ATOM 2380 N N . ILE A 1 302 ? 2.068 3.584 -5.903 1.00 92.88 302 ILE A N 1
ATOM 2381 C CA . ILE A 1 302 ? 0.601 3.465 -5.955 1.00 92.88 302 ILE A CA 1
ATOM 2382 C C . ILE A 1 302 ? 0.059 3.003 -4.606 1.00 92.88 302 ILE A C 1
ATOM 2384 O O . ILE A 1 302 ? -0.793 3.668 -4.027 1.00 92.88 302 ILE A O 1
ATOM 2388 N N . GLY A 1 303 ? 0.545 1.866 -4.109 1.00 91.62 303 GLY A N 1
ATOM 2389 C CA . GLY A 1 303 ? -0.018 1.165 -2.952 1.00 91.62 303 GLY A CA 1
ATOM 2390 C C . GLY A 1 303 ? 0.456 1.666 -1.586 1.00 91.62 303 GLY A C 1
ATOM 2391 O O . GLY A 1 303 ? 0.246 0.970 -0.596 1.00 91.62 303 GLY A O 1
ATOM 2392 N N . SER A 1 304 ? 1.121 2.821 -1.498 1.00 91.88 304 SER A N 1
ATOM 2393 C CA . SER A 1 304 ? 1.608 3.390 -0.231 1.00 91.88 304 SER A CA 1
ATOM 2394 C C . SER A 1 304 ? 2.463 2.429 0.591 1.00 91.88 304 SER A C 1
ATOM 2396 O O . SER A 1 304 ? 2.430 2.401 1.819 1.00 91.88 304 SER A O 1
ATOM 2398 N N . SER A 1 305 ? 3.273 1.631 -0.101 1.00 92.69 305 SER A N 1
ATOM 2399 C CA . SER A 1 305 ? 4.385 0.931 0.527 1.00 92.69 305 SER A CA 1
ATOM 2400 C C . SER A 1 305 ? 5.466 1.950 0.914 1.00 92.69 305 SER A C 1
ATOM 2402 O O . SER A 1 305 ? 5.731 2.894 0.158 1.00 92.69 305 SER A O 1
ATOM 2404 N N . PRO A 1 306 ? 6.102 1.812 2.088 1.00 92.50 306 PRO A N 1
ATOM 2405 C CA . PRO A 1 306 ? 7.077 2.781 2.559 1.00 92.50 306 PRO A CA 1
ATOM 2406 C C . PRO A 1 306 ? 8.345 2.742 1.706 1.00 92.50 306 PRO A C 1
ATOM 2408 O O . PRO A 1 306 ? 9.045 1.731 1.590 1.00 92.50 306 PRO A O 1
ATOM 2411 N N . GLY A 1 307 ? 8.693 3.895 1.146 1.00 91.38 307 GLY A N 1
ATOM 2412 C CA . GLY A 1 307 ? 9.914 4.041 0.379 1.00 91.38 307 GLY A CA 1
ATOM 2413 C C . GLY A 1 307 ? 10.212 5.493 0.024 1.00 91.38 307 GLY A C 1
ATOM 2414 O O . GLY A 1 307 ? 9.294 6.300 -0.111 1.00 91.38 307 GLY A O 1
ATOM 2415 N N . PRO A 1 308 ? 11.497 5.847 -0.123 1.00 87.75 308 PRO A N 1
ATOM 2416 C CA . PRO A 1 308 ? 11.875 7.144 -0.663 1.00 87.75 308 PRO A CA 1
ATOM 2417 C C . PRO A 1 308 ? 11.467 7.249 -2.136 1.00 87.75 308 PRO A C 1
ATOM 2419 O O . PRO A 1 308 ? 11.458 6.238 -2.850 1.00 87.75 308 PRO A O 1
ATOM 2422 N N . LYS A 1 309 ? 11.208 8.478 -2.603 1.00 84.31 309 LYS A N 1
ATOM 2423 C CA . LYS A 1 309 ? 10.889 8.745 -4.014 1.00 84.31 309 LYS A CA 1
ATOM 2424 C C . LYS A 1 309 ? 11.988 8.238 -4.959 1.00 84.31 309 LYS A C 1
ATOM 2426 O O . LYS A 1 309 ? 13.130 7.959 -4.558 1.00 84.31 309 LYS A O 1
ATOM 2431 N N . GLY A 1 310 ? 11.621 8.088 -6.232 1.00 75.25 310 GLY A N 1
ATOM 2432 C CA . GLY A 1 310 ? 12.556 7.749 -7.302 1.00 75.25 310 GLY A CA 1
ATOM 2433 C C . GLY A 1 310 ? 13.724 8.737 -7.365 1.00 75.25 310 GLY A C 1
ATOM 2434 O O . GLY A 1 310 ? 13.558 9.930 -7.119 1.00 75.25 310 GLY A O 1
ATOM 2435 N N . ILE A 1 311 ? 14.918 8.230 -7.684 1.00 68.75 311 ILE A N 1
ATOM 2436 C CA . ILE A 1 311 ? 16.105 9.050 -7.949 1.00 68.75 311 ILE A CA 1
ATOM 2437 C C . ILE A 1 311 ? 16.386 8.979 -9.441 1.00 68.75 311 ILE A C 1
ATOM 2439 O O . ILE A 1 311 ? 16.596 7.891 -9.971 1.00 68.75 311 ILE A O 1
ATOM 2443 N N . GLY A 1 312 ? 16.449 10.129 -10.101 1.00 69.44 312 GLY A N 1
ATOM 2444 C CA . GLY A 1 312 ? 16.847 10.213 -11.501 1.00 69.44 312 GLY A CA 1
ATOM 2445 C C . GLY A 1 312 ? 16.091 11.292 -12.256 1.00 69.44 312 GLY A C 1
ATOM 2446 O O . GLY A 1 312 ? 15.087 11.802 -11.770 1.00 69.44 312 GLY A O 1
ATOM 2447 N N . ASP A 1 313 ? 16.588 11.602 -13.449 1.00 71.12 313 ASP A N 1
ATOM 2448 C CA . ASP A 1 313 ? 15.885 12.407 -14.444 1.00 71.12 313 ASP A CA 1
ATOM 2449 C C . ASP A 1 313 ? 15.848 11.624 -15.757 1.00 71.12 313 ASP A C 1
ATOM 2451 O O . ASP A 1 313 ? 16.744 10.825 -16.049 1.00 71.12 313 ASP A O 1
ATOM 2455 N N . LEU A 1 314 ? 14.833 11.885 -16.575 1.00 71.88 314 LEU A N 1
ATOM 2456 C CA . LEU A 1 314 ? 14.793 11.403 -17.950 1.00 71.88 314 LEU A CA 1
ATOM 2457 C C . LEU A 1 314 ? 15.516 12.394 -18.870 1.00 71.88 314 LEU A C 1
ATOM 2459 O O . LEU A 1 314 ? 15.353 13.605 -18.745 1.00 71.88 314 LEU A O 1
ATOM 2463 N N . MET A 1 315 ? 16.286 11.869 -19.827 1.00 70.88 315 MET A N 1
ATOM 2464 C CA . MET A 1 315 ? 17.006 12.663 -20.838 1.00 70.88 315 MET A CA 1
ATOM 2465 C C . MET A 1 315 ? 16.081 13.462 -21.758 1.00 70.88 315 MET A C 1
ATOM 2467 O O . MET A 1 315 ? 16.421 14.555 -22.196 1.00 70.88 315 MET A O 1
ATOM 2471 N N . LYS A 1 316 ? 14.944 12.851 -22.094 1.00 79.81 316 LYS A N 1
ATOM 2472 C CA . LYS A 1 316 ? 13.872 13.374 -22.938 1.00 79.81 316 LYS A CA 1
ATOM 2473 C C . LYS A 1 316 ? 12.564 13.089 -22.234 1.00 79.81 316 LYS A C 1
ATOM 2475 O O . LYS A 1 316 ? 12.430 12.001 -21.661 1.00 79.81 316 LYS A O 1
ATOM 2480 N N . TRP A 1 317 ? 11.614 14.016 -22.322 1.00 86.69 317 TRP A N 1
ATOM 2481 C CA . TRP A 1 317 ? 10.316 13.872 -21.662 1.00 86.69 317 TRP A CA 1
ATOM 2482 C C . TRP A 1 317 ? 10.450 13.625 -20.152 1.00 86.69 317 TRP A C 1
ATOM 2484 O O . TRP A 1 317 ? 9.784 12.763 -19.581 1.00 86.69 317 TRP A O 1
ATOM 2494 N N . GLY A 1 318 ? 11.380 14.346 -19.521 1.00 84.38 318 GLY A N 1
ATOM 2495 C CA . GLY A 1 318 ? 11.447 14.505 -18.068 1.00 84.38 318 GLY A CA 1
ATOM 2496 C C . GLY A 1 318 ? 10.858 15.850 -17.643 1.00 84.38 318 GLY A C 1
ATOM 2497 O O . GLY A 1 318 ? 10.517 16.673 -18.487 1.00 84.38 318 GLY A O 1
ATOM 2498 N N . LEU A 1 319 ? 10.810 16.120 -16.337 1.00 86.06 319 LEU A N 1
ATOM 2499 C CA . LEU A 1 319 ? 10.225 17.359 -15.795 1.00 86.06 319 LEU A CA 1
ATOM 2500 C C . LEU A 1 319 ? 10.968 18.653 -16.198 1.00 86.06 319 LEU A C 1
ATOM 2502 O O . LEU A 1 319 ? 10.445 19.749 -16.029 1.00 86.06 319 LEU A O 1
ATOM 2506 N N . ALA A 1 320 ? 12.183 18.547 -16.743 1.00 87.31 320 ALA A N 1
ATOM 2507 C CA . ALA A 1 320 ? 12.931 19.687 -17.280 1.00 87.31 320 ALA A CA 1
ATOM 2508 C C . ALA A 1 320 ? 12.563 20.037 -18.740 1.00 87.31 320 ALA A C 1
ATOM 2510 O O . ALA A 1 320 ? 12.970 21.087 -19.242 1.00 87.31 320 ALA A O 1
ATOM 2511 N N . ASP A 1 321 ? 11.823 19.168 -19.434 1.00 89.62 321 ASP A N 1
ATOM 2512 C CA . ASP A 1 321 ? 11.418 19.343 -20.830 1.00 89.62 321 ASP A CA 1
ATOM 2513 C C . ASP A 1 321 ? 10.137 20.189 -20.910 1.00 89.62 321 ASP A C 1
ATOM 2515 O O . ASP A 1 321 ? 9.054 19.744 -20.535 1.00 89.62 321 ASP A O 1
ATOM 2519 N N . LYS A 1 322 ? 10.258 21.434 -21.384 1.00 93.31 322 LYS A N 1
ATOM 2520 C CA . LYS A 1 322 ? 9.158 22.413 -21.364 1.00 93.31 322 LYS A CA 1
ATOM 2521 C C . LYS A 1 322 ? 7.964 22.006 -22.226 1.00 93.31 322 LYS A C 1
ATOM 2523 O O . LYS A 1 322 ? 6.832 22.265 -21.827 1.00 93.31 322 LYS A O 1
ATOM 2528 N N . GLU A 1 323 ? 8.204 21.407 -23.391 1.00 93.00 323 GLU A N 1
ATOM 2529 C CA . GLU A 1 323 ? 7.124 20.988 -24.293 1.00 93.00 323 GLU A CA 1
ATOM 2530 C C . GLU A 1 323 ? 6.371 19.803 -23.690 1.00 93.00 323 GLU A C 1
ATOM 2532 O O . GLU A 1 323 ? 5.139 19.804 -23.624 1.00 93.00 323 GLU A O 1
ATOM 2537 N N . HIS A 1 324 ? 7.114 18.833 -23.152 1.00 93.50 324 HIS A N 1
ATOM 2538 C CA . HIS A 1 324 ? 6.517 17.699 -22.453 1.00 93.50 324 HIS A CA 1
ATOM 2539 C C . HIS A 1 324 ? 5.744 18.129 -21.204 1.00 93.50 324 HIS A C 1
ATOM 2541 O O . HIS A 1 324 ? 4.654 17.628 -20.957 1.00 93.50 324 HIS A O 1
ATOM 2547 N N . MET A 1 325 ? 6.246 19.108 -20.446 1.00 93.81 325 MET A N 1
ATOM 2548 C CA . MET A 1 325 ? 5.555 19.651 -19.270 1.00 93.81 325 MET A CA 1
ATOM 2549 C C . MET A 1 325 ? 4.212 20.304 -19.613 1.00 93.81 325 MET A C 1
ATOM 2551 O O . MET A 1 325 ? 3.245 20.145 -18.868 1.00 93.81 325 MET A O 1
ATOM 2555 N N . GLN A 1 326 ? 4.113 21.000 -20.750 1.00 95.69 326 GLN A N 1
ATOM 2556 C CA . GLN A 1 326 ? 2.833 21.543 -21.223 1.00 95.69 326 GLN A CA 1
ATOM 2557 C C . GLN A 1 326 ? 1.845 20.424 -21.566 1.00 95.69 326 GLN A C 1
ATOM 2559 O O . GLN A 1 326 ? 0.673 20.492 -21.188 1.00 95.69 326 GLN A O 1
ATOM 2564 N N . TRP A 1 327 ? 2.321 19.375 -22.242 1.00 96.81 327 TRP A N 1
ATOM 2565 C CA . TRP A 1 327 ? 1.504 18.202 -22.539 1.00 96.81 327 TRP A CA 1
ATOM 2566 C C . TRP A 1 327 ? 1.055 17.477 -21.261 1.00 96.81 327 TRP A C 1
ATOM 2568 O O . TRP A 1 327 ? -0.134 17.198 -21.111 1.00 96.81 327 TRP A O 1
ATOM 2578 N N . LEU A 1 328 ? 1.966 17.250 -20.307 1.00 96.19 328 LEU A N 1
ATOM 2579 C CA . LEU A 1 328 ? 1.682 16.626 -19.012 1.00 96.19 328 LEU A CA 1
ATOM 2580 C C . LEU A 1 328 ? 0.656 17.419 -18.209 1.00 96.19 328 LEU A C 1
ATOM 2582 O O . LEU A 1 328 ? -0.255 16.825 -17.648 1.00 96.19 328 LEU A O 1
ATOM 2586 N N . SER A 1 329 ? 0.768 18.749 -18.180 1.00 96.94 329 SER A N 1
ATOM 2587 C CA . SER A 1 329 ? -0.192 19.607 -17.478 1.00 96.94 329 SER A CA 1
ATOM 2588 C C . SER A 1 329 ? -1.599 19.440 -18.049 1.00 96.94 329 SER A C 1
ATOM 2590 O O . SER A 1 329 ? -2.567 19.300 -17.301 1.00 96.94 329 SER A O 1
ATOM 2592 N N . LYS A 1 330 ? -1.707 19.369 -19.382 1.00 97.50 330 LYS A N 1
ATOM 2593 C CA . LYS A 1 330 ? -2.977 19.085 -20.046 1.00 97.50 330 LYS A CA 1
ATOM 2594 C C . LYS A 1 330 ? -3.487 17.679 -19.714 1.00 97.50 330 LYS A C 1
ATOM 2596 O O . LYS A 1 330 ? -4.669 17.526 -19.425 1.00 97.50 330 LYS A O 1
ATOM 2601 N N . ALA A 1 331 ? -2.624 16.666 -19.769 1.00 97.88 331 ALA A N 1
ATOM 2602 C CA . ALA A 1 331 ? -2.999 15.287 -19.471 1.00 97.88 331 ALA A CA 1
ATOM 2603 C C . ALA A 1 331 ? -3.485 15.129 -18.025 1.00 97.88 331 ALA A C 1
ATOM 2605 O O . ALA A 1 331 ? -4.559 14.574 -17.809 1.00 97.88 331 ALA A O 1
ATOM 2606 N N . ALA A 1 332 ? -2.751 15.696 -17.064 1.00 97.94 332 ALA A N 1
ATOM 2607 C CA . ALA A 1 332 ? -3.128 15.736 -15.658 1.00 97.94 332 ALA A CA 1
ATOM 2608 C C . ALA A 1 332 ? -4.509 16.377 -15.488 1.00 97.94 332 ALA A C 1
ATOM 2610 O O . ALA A 1 332 ? -5.410 15.749 -14.943 1.00 97.94 332 ALA A O 1
ATOM 2611 N N . HIS A 1 333 ? -4.720 17.572 -16.050 1.00 98.00 333 HIS A N 1
ATOM 2612 C CA . HIS A 1 333 ? -6.009 18.256 -15.977 1.00 98.00 333 HIS A CA 1
ATOM 2613 C C . HIS A 1 333 ? -7.158 17.452 -16.607 1.00 98.00 333 HIS A C 1
ATOM 2615 O O . HIS A 1 333 ? -8.214 17.313 -15.989 1.00 98.00 333 HIS A O 1
ATOM 2621 N N . ASP A 1 334 ? -6.973 16.916 -17.818 1.00 98.19 334 ASP A N 1
ATOM 2622 C CA . ASP A 1 334 ? -8.007 16.139 -18.512 1.00 98.19 334 ASP A CA 1
ATOM 2623 C C . ASP A 1 334 ? -8.406 14.881 -17.711 1.00 98.19 334 ASP A C 1
ATOM 2625 O O . ASP A 1 334 ? -9.573 14.494 -17.731 1.00 98.19 334 ASP A O 1
ATOM 2629 N N . ILE A 1 335 ? -7.448 14.250 -17.019 1.00 98.44 335 ILE A N 1
ATOM 2630 C CA . ILE A 1 335 ? -7.659 13.029 -16.226 1.00 98.44 335 ILE A CA 1
ATOM 2631 C C . ILE A 1 335 ? -8.261 13.349 -14.854 1.00 98.44 335 ILE A C 1
ATOM 2633 O O . ILE A 1 335 ? -9.154 12.634 -14.407 1.00 98.44 335 ILE A O 1
ATOM 2637 N N . THR A 1 336 ? -7.804 14.399 -14.167 1.00 97.94 336 THR A N 1
ATOM 2638 C CA . THR A 1 336 ? -8.224 14.669 -12.781 1.00 97.94 336 THR A CA 1
ATOM 2639 C C . THR A 1 336 ? -9.478 15.523 -12.677 1.00 97.94 336 THR A C 1
ATOM 2641 O O . THR A 1 336 ? -10.249 15.336 -11.746 1.00 97.94 336 THR A O 1
ATOM 2644 N N . SER A 1 337 ? -9.694 16.474 -13.594 1.00 97.62 337 SER A N 1
ATOM 2645 C CA . SER A 1 337 ? -10.823 17.416 -13.504 1.00 97.62 337 SER A CA 1
ATOM 2646 C C . SER A 1 337 ? -12.222 16.785 -13.545 1.00 97.62 337 SER A C 1
ATOM 2648 O O . SER A 1 337 ? -13.121 17.381 -12.955 1.00 97.62 337 SER A O 1
ATOM 2650 N N . PRO A 1 338 ? -12.457 15.618 -14.183 1.00 98.12 338 PRO A N 1
ATOM 2651 C CA . PRO A 1 338 ? -13.751 14.945 -14.097 1.00 98.12 338 PRO A CA 1
ATOM 2652 C C . PRO A 1 338 ? -14.027 14.297 -12.735 1.00 98.12 338 PRO A C 1
ATOM 2654 O O . PRO A 1 338 ? -15.164 13.930 -12.466 1.00 98.12 338 PRO A O 1
ATOM 2657 N N . LEU A 1 339 ? -13.009 14.104 -11.894 1.00 97.25 339 LEU A N 1
ATOM 2658 C CA . LEU A 1 339 ? -13.142 13.391 -10.628 1.00 97.25 339 LEU A CA 1
ATOM 2659 C C . LEU A 1 339 ? -13.582 14.330 -9.490 1.00 97.25 339 LEU A C 1
ATOM 2661 O O . LEU A 1 339 ? -13.166 15.490 -9.461 1.00 97.25 339 LEU A O 1
ATOM 2665 N N . PRO A 1 340 ? -14.367 13.832 -8.516 1.00 95.62 340 PRO A N 1
ATOM 2666 C CA . PRO A 1 340 ? -14.839 12.450 -8.372 1.00 95.62 340 PRO A CA 1
ATOM 2667 C C . PRO A 1 340 ? -16.112 12.125 -9.176 1.00 95.62 340 PRO A C 1
ATOM 2669 O O . PRO A 1 340 ? -16.571 10.993 -9.118 1.00 95.62 340 PRO A O 1
ATOM 2672 N N . ASP A 1 341 ? -16.696 13.069 -9.907 1.00 96.69 341 ASP A N 1
ATOM 2673 C CA . ASP A 1 341 ? -18.077 12.931 -10.387 1.00 96.69 341 ASP A CA 1
ATOM 2674 C C . ASP A 1 341 ? -18.237 12.047 -11.642 1.00 96.69 341 ASP A C 1
ATOM 2676 O O . ASP A 1 341 ? -19.271 11.404 -11.814 1.00 96.69 341 ASP A O 1
ATOM 2680 N N . ASP A 1 342 ? -17.233 11.996 -12.523 1.00 97.81 342 ASP A N 1
ATOM 2681 C CA . ASP A 1 342 ? -17.287 11.285 -13.810 1.00 97.81 342 ASP A CA 1
ATOM 2682 C C . ASP A 1 342 ? -15.988 10.489 -14.079 1.00 97.81 342 ASP A C 1
ATOM 2684 O O . ASP A 1 342 ? -15.114 10.918 -14.849 1.00 97.81 342 ASP A O 1
ATOM 2688 N N . PRO A 1 343 ? -15.821 9.310 -13.446 1.00 97.69 343 PRO A N 1
ATOM 2689 C CA . PRO A 1 343 ? -14.633 8.475 -13.637 1.00 97.69 343 PRO A CA 1
ATOM 2690 C C . PRO A 1 343 ? -14.497 7.944 -15.069 1.00 97.69 343 PRO A C 1
ATOM 2692 O O . PRO A 1 343 ? -13.382 7.771 -15.562 1.00 97.69 343 PRO A O 1
ATOM 2695 N N . GLN A 1 344 ? -15.604 7.766 -15.792 1.00 98.19 344 GLN A N 1
ATOM 2696 C CA . GLN A 1 344 ? -15.578 7.293 -17.176 1.00 98.19 344 GLN A CA 1
ATOM 2697 C C . GLN A 1 344 ? -14.946 8.324 -18.116 1.00 98.19 344 GLN A C 1
ATOM 2699 O O . GLN A 1 344 ? -14.149 7.968 -18.989 1.00 98.19 344 GLN A O 1
ATOM 2704 N N . LYS A 1 345 ? -15.213 9.618 -17.913 1.00 98.31 345 LYS A N 1
ATOM 2705 C CA . LYS A 1 345 ? -14.528 10.686 -18.652 1.00 98.31 345 LYS A CA 1
ATOM 2706 C C . LYS A 1 345 ? -13.038 10.769 -18.310 1.00 98.31 345 LYS A C 1
ATOM 2708 O O . LYS A 1 345 ? -12.233 11.002 -19.214 1.00 98.31 345 LYS A O 1
ATOM 2713 N N . SER A 1 346 ? -12.659 10.520 -17.054 1.00 98.25 346 SER A N 1
ATOM 2714 C CA . SER A 1 346 ? -11.249 10.382 -16.651 1.00 98.25 346 SER A CA 1
ATOM 2715 C C . SER A 1 346 ? -10.560 9.233 -17.404 1.00 98.25 346 SER A C 1
ATOM 2717 O O . SER A 1 346 ? -9.510 9.429 -18.022 1.00 98.25 346 SER A O 1
ATOM 2719 N N . MET A 1 347 ? -11.202 8.061 -17.481 1.00 98.06 347 MET A N 1
ATOM 2720 C CA . MET A 1 347 ? -10.705 6.918 -18.255 1.00 98.06 347 MET A CA 1
ATOM 2721 C C . MET A 1 347 ? -10.596 7.209 -19.757 1.00 98.06 347 MET A C 1
ATOM 2723 O O . MET A 1 347 ? -9.610 6.833 -20.394 1.00 98.06 347 MET A O 1
ATOM 2727 N N . GLN A 1 348 ? -11.582 7.893 -20.347 1.00 98.19 348 GLN A N 1
ATOM 2728 C CA . GLN A 1 348 ? -11.533 8.305 -21.755 1.00 98.19 348 GLN A CA 1
ATOM 2729 C C . GLN A 1 348 ? -10.368 9.266 -22.021 1.00 98.19 348 GLN A C 1
ATOM 2731 O O . GLN A 1 348 ? -9.671 9.126 -23.030 1.00 98.19 348 GLN A O 1
ATOM 2736 N N . ALA A 1 349 ? -10.124 10.219 -21.115 1.00 98.19 349 ALA A N 1
ATOM 2737 C CA . ALA A 1 349 ? -8.978 11.117 -21.192 1.00 98.19 349 ALA A CA 1
ATOM 2738 C C . ALA A 1 349 ? -7.653 10.346 -21.115 1.00 98.19 349 ALA A C 1
ATOM 2740 O O . ALA A 1 349 ? -6.788 10.532 -21.971 1.00 98.19 349 ALA A O 1
ATOM 2741 N N . TYR A 1 350 ? -7.516 9.429 -20.157 1.00 97.81 350 TYR A N 1
ATOM 2742 C CA . TYR A 1 350 ? -6.355 8.547 -20.040 1.00 97.81 350 TYR A CA 1
ATOM 2743 C C . TYR A 1 350 ? -6.095 7.760 -21.341 1.00 97.81 350 TYR A C 1
ATOM 2745 O O . TYR A 1 350 ? -5.006 7.849 -21.919 1.00 97.81 350 TYR A O 1
ATOM 2753 N N . ARG A 1 351 ? -7.120 7.084 -21.877 1.00 97.44 351 ARG A N 1
ATOM 2754 C CA . ARG A 1 351 ? -7.038 6.312 -23.132 1.00 97.44 351 ARG A CA 1
ATOM 2755 C C . ARG A 1 351 ? -6.689 7.168 -24.345 1.00 97.44 351 ARG A C 1
ATOM 2757 O O . ARG A 1 351 ? -6.052 6.687 -25.277 1.00 97.44 351 ARG A O 1
ATOM 2764 N N . LYS A 1 352 ? -7.077 8.445 -24.342 1.00 97.50 352 LYS A N 1
ATOM 2765 C CA . LYS A 1 352 ? -6.709 9.408 -25.387 1.00 97.50 352 LYS A CA 1
ATOM 2766 C C . LYS A 1 352 ? -5.226 9.794 -25.332 1.00 97.50 352 LYS A C 1
ATOM 2768 O O . LYS A 1 352 ? -4.635 10.042 -26.383 1.00 97.50 352 LYS A O 1
ATOM 2773 N N . HIS A 1 353 ? -4.632 9.863 -24.140 1.00 97.31 353 HIS A N 1
ATOM 2774 C CA . HIS A 1 353 ? -3.250 10.321 -23.943 1.00 97.31 353 HIS A CA 1
ATOM 2775 C C . HIS A 1 353 ? -2.203 9.219 -24.140 1.00 97.31 353 HIS A C 1
ATOM 2777 O O . HIS A 1 353 ? -1.128 9.502 -24.669 1.00 97.31 353 HIS A O 1
ATOM 2783 N N . ILE A 1 354 ? -2.508 7.962 -23.803 1.00 95.88 354 ILE A N 1
ATOM 2784 C CA . ILE A 1 354 ? -1.568 6.831 -23.951 1.00 95.88 354 ILE A CA 1
ATOM 2785 C C . ILE A 1 354 ? -0.988 6.683 -25.375 1.00 95.88 354 ILE A C 1
ATOM 2787 O O . ILE A 1 354 ? 0.240 6.614 -25.500 1.00 95.88 354 ILE A O 1
ATOM 2791 N N . PRO A 1 355 ? -1.785 6.745 -26.464 1.00 95.50 355 PRO A N 1
ATOM 2792 C CA . PRO A 1 355 ? -1.263 6.603 -27.824 1.00 95.50 355 PRO A CA 1
ATOM 2793 C C . PRO A 1 355 ? -0.230 7.661 -28.228 1.00 95.50 355 PRO A C 1
ATOM 2795 O O . PRO A 1 355 ? 0.558 7.422 -29.144 1.00 95.50 355 PRO A O 1
ATOM 2798 N N . PHE A 1 356 ? -0.227 8.844 -27.598 1.00 95.06 356 PHE A N 1
ATOM 2799 C CA . PHE A 1 356 ? 0.809 9.853 -27.840 1.00 95.06 356 PHE A CA 1
ATOM 2800 C C . PHE A 1 356 ? 2.176 9.359 -27.351 1.00 95.06 356 PHE A C 1
ATOM 2802 O O . PHE A 1 356 ? 3.159 9.441 -28.088 1.00 95.06 356 PHE A O 1
ATOM 2809 N N . LEU A 1 357 ? 2.220 8.786 -26.145 1.00 93.25 357 LEU A N 1
ATOM 2810 C CA . LEU A 1 357 ? 3.449 8.268 -25.553 1.00 93.25 357 LEU A CA 1
ATOM 2811 C C . LEU A 1 357 ? 3.943 7.011 -26.279 1.00 93.25 357 LEU A C 1
ATOM 2813 O O . LEU A 1 357 ? 5.129 6.905 -26.584 1.00 93.25 357 LEU A O 1
ATOM 2817 N N . GLU A 1 358 ? 3.049 6.079 -26.618 1.00 90.69 358 GLU A N 1
ATOM 2818 C CA . GLU A 1 358 ? 3.418 4.813 -27.274 1.00 90.69 358 GLU A CA 1
ATOM 2819 C C . GLU A 1 358 ? 4.027 5.001 -28.672 1.00 90.69 358 GLU A C 1
ATOM 2821 O O . GLU A 1 358 ? 4.918 4.248 -29.075 1.00 90.69 358 GLU A O 1
ATOM 2826 N N . LYS A 1 359 ? 3.604 6.044 -29.401 1.00 91.06 359 LYS A N 1
ATOM 2827 C CA . LYS A 1 359 ? 4.139 6.386 -30.733 1.00 91.06 359 LYS A CA 1
ATOM 2828 C C . LYS A 1 359 ? 5.580 6.894 -30.708 1.00 91.06 359 LYS A C 1
ATOM 2830 O O . LYS A 1 359 ? 6.218 6.958 -31.763 1.00 91.06 359 LYS A O 1
ATOM 2835 N N . ALA A 1 360 ? 6.100 7.271 -29.543 1.00 87.69 360 ALA A N 1
ATOM 2836 C CA . ALA A 1 360 ? 7.479 7.706 -29.412 1.00 87.69 360 ALA A CA 1
ATOM 2837 C C . ALA A 1 360 ? 8.448 6.583 -29.794 1.00 87.69 360 ALA A C 1
ATOM 2839 O O . ALA A 1 360 ? 8.212 5.409 -29.508 1.00 87.69 360 ALA A O 1
ATOM 2840 N N . LYS A 1 361 ? 9.573 6.949 -30.414 1.00 83.56 361 LYS A N 1
ATOM 2841 C CA . LYS A 1 361 ? 10.606 5.998 -30.863 1.00 83.56 361 LYS A CA 1
ATOM 2842 C C . LYS A 1 361 ? 11.786 5.867 -29.896 1.00 83.56 361 LYS A C 1
ATOM 2844 O O . LYS A 1 361 ? 12.773 5.234 -30.238 1.00 83.56 361 LYS A O 1
ATOM 2849 N N . HIS A 1 362 ? 11.702 6.477 -28.715 1.00 81.75 362 HIS A N 1
ATOM 2850 C CA . HIS A 1 362 ? 12.764 6.469 -27.710 1.00 81.75 362 HIS A CA 1
ATOM 2851 C C . HIS A 1 362 ? 12.312 5.816 -26.401 1.00 81.75 362 HIS A C 1
ATOM 2853 O O . HIS A 1 362 ? 11.146 5.895 -26.014 1.00 81.75 362 HIS A O 1
ATOM 2859 N N . GLY A 1 363 ? 13.264 5.229 -25.674 1.00 75.25 363 GLY A N 1
ATOM 2860 C CA . GLY A 1 363 ? 13.009 4.467 -24.447 1.00 75.25 363 GLY A CA 1
ATOM 2861 C C . GLY A 1 363 ? 12.295 5.196 -23.304 1.00 75.25 363 GLY A C 1
ATOM 2862 O O . GLY A 1 363 ? 11.575 4.559 -22.538 1.00 75.25 363 GLY A O 1
ATOM 2863 N N . SER A 1 364 ? 12.402 6.529 -23.189 1.00 81.19 364 SER A N 1
ATOM 2864 C CA . SER A 1 364 ? 11.693 7.262 -22.118 1.00 81.19 364 SER A CA 1
ATOM 2865 C C . SER A 1 364 ? 10.164 7.163 -22.210 1.00 81.19 364 SER A C 1
ATOM 2867 O O . SER A 1 364 ? 9.476 7.438 -21.224 1.00 81.19 364 SER A O 1
ATOM 2869 N N . ARG A 1 365 ? 9.628 6.696 -23.349 1.00 86.88 365 ARG A N 1
ATOM 2870 C CA . ARG A 1 365 ? 8.209 6.371 -23.506 1.00 86.88 365 ARG A CA 1
ATOM 2871 C C . ARG A 1 365 ? 7.714 5.371 -22.468 1.00 86.88 365 ARG A C 1
ATOM 2873 O O . ARG A 1 365 ? 6.632 5.562 -21.938 1.00 86.88 365 ARG A O 1
ATOM 2880 N N . PHE A 1 366 ? 8.507 4.355 -22.121 1.00 85.12 366 PHE A N 1
ATOM 2881 C CA . PHE A 1 366 ? 8.069 3.303 -21.200 1.00 85.12 366 PHE A CA 1
ATOM 2882 C C . PHE A 1 366 ? 7.859 3.844 -19.786 1.00 85.12 366 PHE A C 1
ATOM 2884 O O . PHE A 1 366 ? 6.865 3.522 -19.143 1.00 85.12 366 PHE A O 1
ATOM 2891 N N . TYR A 1 367 ? 8.745 4.736 -19.334 1.00 86.19 367 TYR A N 1
ATOM 2892 C CA . TYR A 1 367 ? 8.593 5.416 -18.048 1.00 86.19 367 TYR A CA 1
ATOM 2893 C C . TYR A 1 367 ? 7.381 6.336 -18.028 1.00 86.19 367 TYR A C 1
ATOM 2895 O O . TYR A 1 367 ? 6.633 6.316 -17.058 1.00 86.19 367 TYR A O 1
ATOM 2903 N N . ASN A 1 368 ? 7.167 7.106 -19.095 1.00 89.75 368 ASN A N 1
ATOM 2904 C CA . ASN A 1 368 ? 6.028 8.014 -19.174 1.00 89.75 368 ASN A CA 1
ATOM 2905 C C . ASN A 1 368 ? 4.695 7.254 -19.276 1.00 89.75 368 ASN A C 1
ATOM 2907 O O . ASN A 1 368 ? 3.741 7.632 -18.606 1.00 89.75 368 ASN A O 1
ATOM 2911 N N . VAL A 1 369 ? 4.625 6.158 -20.046 1.00 92.50 369 VAL A N 1
ATOM 2912 C CA . VAL A 1 369 ? 3.435 5.287 -20.110 1.00 92.50 369 VAL A CA 1
ATOM 2913 C C . VAL A 1 369 ? 3.143 4.701 -18.730 1.00 92.50 369 VAL A C 1
ATOM 2915 O O . VAL A 1 369 ? 2.022 4.819 -18.237 1.00 92.50 369 VAL A O 1
ATOM 2918 N N . LYS A 1 370 ? 4.162 4.134 -18.071 1.00 90.75 370 LYS A N 1
ATOM 2919 C CA . LYS A 1 370 ? 4.040 3.588 -16.714 1.00 90.75 370 LYS A CA 1
ATOM 2920 C C . LYS A 1 370 ? 3.604 4.654 -15.709 1.00 90.75 370 LYS A C 1
ATOM 2922 O O . LYS A 1 370 ? 2.707 4.397 -14.915 1.00 90.75 370 LYS A O 1
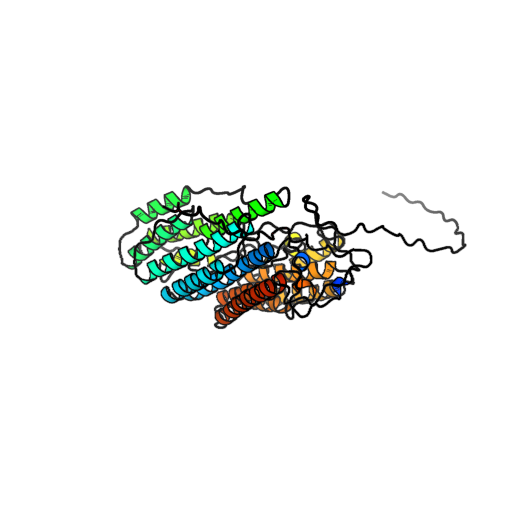ATOM 2927 N N . GLN A 1 371 ? 4.194 5.849 -15.739 1.00 92.44 371 GLN A N 1
ATOM 2928 C CA . GLN A 1 371 ? 3.836 6.920 -14.810 1.00 92.44 371 GLN A CA 1
ATOM 2929 C C . GLN A 1 371 ? 2.413 7.425 -15.044 1.00 92.44 371 GLN A C 1
ATOM 2931 O O . GLN A 1 371 ? 1.681 7.589 -14.073 1.00 92.44 371 GLN A O 1
ATOM 2936 N N . LEU A 1 372 ? 1.998 7.610 -16.301 1.00 95.44 372 LEU A N 1
ATOM 2937 C CA . LEU A 1 372 ? 0.636 8.024 -16.639 1.00 95.44 372 LEU A CA 1
ATOM 2938 C C . LEU A 1 372 ? -0.393 6.993 -16.153 1.00 95.44 372 LEU A C 1
ATOM 2940 O O . LEU A 1 372 ? -1.392 7.374 -15.543 1.00 95.44 372 LEU A O 1
ATOM 2944 N N . ARG A 1 373 ? -0.123 5.694 -16.353 1.00 95.38 373 ARG A N 1
ATOM 2945 C CA . ARG A 1 373 ? -0.938 4.595 -15.807 1.00 95.38 373 ARG A CA 1
ATOM 2946 C C . ARG A 1 373 ? -0.995 4.651 -14.285 1.00 95.38 373 ARG A C 1
ATOM 2948 O O . ARG A 1 373 ? -2.078 4.753 -13.721 1.00 95.38 373 ARG A O 1
ATOM 2955 N N . ASN A 1 374 ? 0.163 4.662 -13.621 1.00 95.00 374 ASN A N 1
ATOM 2956 C CA . ASN A 1 374 ? 0.254 4.689 -12.161 1.00 95.00 374 ASN A CA 1
ATOM 2957 C C . ASN A 1 374 ? -0.479 5.904 -11.566 1.00 95.00 374 ASN A C 1
ATOM 2959 O O . ASN A 1 374 ? -1.219 5.757 -10.597 1.00 95.00 374 ASN A O 1
ATOM 2963 N N . ALA A 1 375 ? -0.296 7.094 -12.144 1.00 96.12 375 ALA A N 1
ATOM 2964 C CA . ALA A 1 375 ? -0.968 8.318 -11.719 1.00 96.12 375 ALA A CA 1
ATOM 2965 C C . ALA A 1 375 ? -2.485 8.213 -11.892 1.00 96.12 375 ALA A C 1
ATOM 2967 O O . ALA A 1 375 ? -3.221 8.529 -10.963 1.00 96.12 375 ALA A O 1
ATOM 2968 N N . THR A 1 376 ? -2.952 7.699 -13.031 1.00 97.69 376 THR A N 1
ATOM 2969 C CA . THR A 1 376 ? -4.386 7.510 -13.295 1.00 97.69 376 THR A CA 1
ATOM 2970 C C . THR A 1 376 ? -5.017 6.535 -12.295 1.00 97.69 376 THR A C 1
ATOM 2972 O O . THR A 1 376 ? -6.036 6.874 -11.694 1.00 97.69 376 THR A O 1
ATOM 2975 N N . VAL A 1 377 ? -4.375 5.385 -12.027 1.00 97.94 377 VAL A N 1
ATOM 2976 C CA . VAL A 1 377 ? -4.806 4.432 -10.981 1.00 97.94 377 VAL A CA 1
ATOM 2977 C C . VAL A 1 377 ? -4.940 5.141 -9.632 1.00 97.94 377 VAL A C 1
ATOM 2979 O O . VAL A 1 377 ? -5.954 4.990 -8.956 1.00 97.94 377 VAL A O 1
ATOM 2982 N N . ARG A 1 378 ? -3.952 5.964 -9.247 1.00 96.81 378 ARG A N 1
ATOM 2983 C CA . ARG A 1 378 ? -4.009 6.722 -7.990 1.00 96.81 378 ARG A CA 1
ATOM 2984 C C . ARG A 1 378 ? -5.177 7.686 -7.938 1.00 96.81 378 ARG A C 1
ATOM 2986 O O . ARG A 1 378 ? -5.868 7.692 -6.929 1.00 96.81 378 ARG A O 1
ATOM 2993 N N . GLN A 1 379 ? -5.389 8.506 -8.966 1.00 97.31 379 GLN A N 1
ATOM 2994 C CA . GLN A 1 379 ? -6.446 9.521 -8.916 1.00 97.31 379 GLN A CA 1
ATOM 2995 C C . GLN A 1 379 ? -7.831 8.874 -8.823 1.00 97.31 379 GLN A C 1
ATOM 2997 O O . GLN A 1 379 ? -8.622 9.261 -7.966 1.00 97.31 379 GLN A O 1
ATOM 3002 N N . LEU A 1 380 ? -8.082 7.828 -9.617 1.00 98.00 380 LEU A N 1
ATOM 3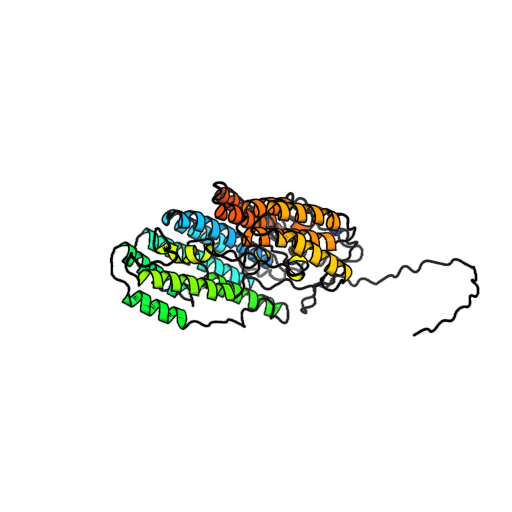003 C CA . LEU A 1 380 ? -9.324 7.055 -9.546 1.00 98.00 380 LEU A CA 1
ATOM 3004 C C . LEU A 1 380 ? -9.519 6.443 -8.151 1.00 98.00 380 LEU A C 1
ATOM 3006 O O . LEU A 1 380 ? -10.559 6.644 -7.523 1.00 98.00 380 LEU A O 1
ATOM 3010 N N . ALA A 1 381 ? -8.489 5.790 -7.609 1.00 97.06 381 ALA A N 1
ATOM 3011 C CA . ALA A 1 381 ? -8.570 5.158 -6.297 1.00 97.06 381 ALA A CA 1
ATOM 3012 C C . ALA A 1 381 ? -8.687 6.172 -5.135 1.00 97.06 381 ALA A C 1
ATOM 3014 O O . ALA A 1 381 ? -9.398 5.921 -4.163 1.00 97.06 381 ALA A O 1
ATOM 3015 N N . ARG A 1 382 ? -8.059 7.356 -5.228 1.00 95.62 382 ARG A N 1
ATOM 3016 C CA . ARG A 1 382 ? -8.223 8.466 -4.262 1.00 95.62 382 ARG A CA 1
ATOM 3017 C C . ARG A 1 382 ? -9.654 9.002 -4.227 1.00 95.62 382 ARG A C 1
ATOM 3019 O O . ARG A 1 382 ? -10.121 9.393 -3.155 1.00 95.62 382 ARG A O 1
ATOM 3026 N N . SER A 1 383 ? -10.332 8.989 -5.374 1.00 95.69 383 SER A N 1
ATOM 3027 C CA . SER A 1 383 ? -11.748 9.342 -5.516 1.00 95.69 383 SER A CA 1
ATOM 3028 C C . SER A 1 383 ? -12.722 8.223 -5.144 1.00 95.69 383 SER A C 1
ATOM 3030 O O . SER A 1 383 ? -13.923 8.465 -5.174 1.00 95.69 383 SER A O 1
ATOM 3032 N N . GLY A 1 384 ? -12.241 7.030 -4.775 1.00 94.94 384 GLY A N 1
ATOM 3033 C CA . GLY A 1 384 ? -13.089 5.886 -4.419 1.00 94.94 384 GLY A CA 1
ATOM 3034 C C . GLY A 1 384 ? -13.567 5.040 -5.606 1.00 94.94 384 GLY A C 1
ATOM 3035 O O . GLY A 1 384 ? -14.365 4.130 -5.413 1.00 94.94 384 GLY A O 1
ATOM 3036 N N . HIS A 1 385 ? -13.061 5.292 -6.817 1.00 97.25 385 HIS A N 1
ATOM 3037 C CA . HIS A 1 385 ? -13.414 4.560 -8.043 1.00 97.25 385 HIS A CA 1
ATOM 3038 C C . HIS A 1 385 ? -12.467 3.379 -8.261 1.00 97.25 385 HIS A C 1
ATOM 3040 O O . HIS A 1 385 ? -11.602 3.386 -9.141 1.00 97.25 385 HIS A O 1
ATOM 3046 N N . PHE A 1 386 ? -12.557 2.387 -7.373 1.00 97.50 386 PHE A N 1
ATOM 3047 C CA . PHE A 1 386 ? -11.606 1.273 -7.321 1.00 97.50 386 PHE A CA 1
ATOM 3048 C C . PHE A 1 386 ? -11.703 0.326 -8.522 1.00 97.50 386 PHE A C 1
ATOM 3050 O O . PHE A 1 386 ? -10.675 -0.204 -8.941 1.00 97.50 386 PHE A O 1
ATOM 3057 N N . MET A 1 387 ? -12.891 0.146 -9.107 1.00 98.12 387 MET A N 1
ATOM 3058 C CA . MET A 1 387 ? -13.074 -0.722 -10.278 1.00 98.12 387 MET A CA 1
ATOM 3059 C C . MET A 1 387 ? -12.486 -0.101 -11.547 1.00 98.12 387 MET A C 1
ATOM 3061 O O . MET A 1 387 ? -11.804 -0.779 -12.310 1.00 98.12 387 MET A O 1
ATOM 3065 N N . GLU A 1 388 ? -12.656 1.204 -11.739 1.00 98.50 388 GLU A N 1
ATOM 3066 C CA . GLU A 1 388 ? -12.020 1.943 -12.828 1.00 98.50 388 GLU A CA 1
ATOM 3067 C C . GLU A 1 388 ? -10.498 1.998 -12.650 1.00 98.50 388 GLU A C 1
ATOM 3069 O O . GLU A 1 388 ? -9.742 1.843 -13.611 1.00 98.50 388 GLU A O 1
ATOM 3074 N N . ALA A 1 389 ? -10.022 2.174 -11.413 1.00 98.44 389 ALA A N 1
ATOM 3075 C CA . ALA A 1 389 ? -8.598 2.077 -11.103 1.00 98.44 389 ALA A CA 1
ATOM 3076 C C . ALA A 1 389 ? -8.045 0.674 -11.415 1.00 98.44 389 ALA A C 1
ATOM 3078 O O . ALA A 1 389 ? -6.947 0.561 -11.962 1.00 98.44 389 ALA A O 1
ATOM 3079 N N . HIS A 1 390 ? -8.805 -0.382 -11.106 1.00 98.25 390 HIS A N 1
ATOM 3080 C CA . HIS A 1 390 ? -8.480 -1.762 -11.466 1.00 98.25 390 HIS A CA 1
ATOM 3081 C C . HIS A 1 390 ? -8.391 -1.929 -12.989 1.00 98.25 390 HIS A C 1
ATOM 3083 O O . HIS A 1 390 ? -7.394 -2.453 -13.478 1.00 98.25 390 HIS A O 1
ATOM 3089 N N . GLU A 1 391 ? -9.357 -1.411 -13.753 1.00 98.06 391 GLU A N 1
ATOM 3090 C CA . GLU A 1 391 ? -9.355 -1.479 -15.221 1.00 98.06 391 GLU A CA 1
ATOM 3091 C C . GLU A 1 391 ? -8.106 -0.821 -15.830 1.00 98.06 391 GLU A C 1
ATOM 3093 O O . GLU A 1 391 ? -7.456 -1.404 -16.694 1.00 98.06 391 GLU A O 1
ATOM 3098 N N . VAL A 1 392 ? -7.701 0.352 -15.329 1.00 97.94 392 VAL A N 1
ATOM 3099 C CA . VAL A 1 392 ? -6.456 1.009 -15.769 1.00 97.94 392 VAL A CA 1
ATOM 3100 C C . VAL A 1 392 ? -5.214 0.212 -15.355 1.00 97.94 392 VAL A C 1
ATOM 3102 O O . VAL A 1 392 ? -4.223 0.179 -16.089 1.00 97.94 392 VAL A O 1
ATOM 3105 N N . LEU A 1 393 ? -5.230 -0.444 -14.191 1.00 97.12 393 LEU A N 1
ATOM 3106 C CA . LEU A 1 393 ? -4.125 -1.300 -13.763 1.00 97.12 393 LEU A CA 1
ATOM 3107 C C . LEU A 1 393 ? -3.942 -2.491 -14.718 1.00 97.12 393 LEU A C 1
ATOM 3109 O O . LEU A 1 393 ? -2.794 -2.832 -15.021 1.00 97.12 393 LEU A O 1
ATOM 3113 N N . GLN A 1 394 ? -5.037 -3.061 -15.238 1.00 96.69 394 GLN A N 1
ATOM 3114 C CA . GLN A 1 394 ? -4.997 -4.189 -16.176 1.00 96.69 394 GLN A CA 1
ATOM 3115 C C . GLN A 1 394 ? -4.286 -3.862 -17.499 1.00 96.69 394 GLN A C 1
ATOM 3117 O O . GLN A 1 394 ? -3.707 -4.759 -18.105 1.00 96.69 394 GLN A O 1
ATOM 3122 N N . ASP A 1 395 ? -4.192 -2.588 -17.898 1.00 94.88 395 ASP A N 1
ATOM 3123 C CA . ASP A 1 395 ? -3.424 -2.168 -19.084 1.00 94.88 395 ASP A CA 1
ATOM 3124 C C . ASP A 1 395 ? -1.903 -2.417 -18.955 1.00 94.88 395 ASP A C 1
ATOM 3126 O O . ASP A 1 395 ? -1.145 -2.229 -19.912 1.00 94.88 395 ASP A O 1
ATOM 3130 N N . ASN A 1 396 ? -1.420 -2.814 -17.772 1.00 91.38 396 ASN A N 1
ATOM 3131 C CA . ASN A 1 396 ? -0.043 -3.275 -17.575 1.00 91.38 396 ASN A CA 1
ATOM 3132 C C . ASN A 1 396 ? 0.163 -4.748 -17.964 1.00 91.38 396 ASN A C 1
ATOM 3134 O O . ASN A 1 396 ? 1.303 -5.210 -17.936 1.00 91.38 396 ASN A O 1
ATOM 3138 N N . PHE A 1 397 ? -0.901 -5.478 -18.311 1.00 91.12 397 PHE A N 1
ATOM 3139 C CA . PHE A 1 397 ? -0.840 -6.879 -18.712 1.00 91.12 397 PHE A CA 1
ATOM 3140 C C . PHE A 1 397 ? -1.161 -7.065 -20.211 1.00 91.12 397 PHE A C 1
ATOM 3142 O O . PHE A 1 397 ? -2.068 -6.416 -20.731 1.00 91.12 397 PHE A O 1
ATOM 3149 N N . PRO A 1 398 ? -0.459 -7.973 -20.922 1.00 89.38 398 PRO A N 1
ATOM 3150 C CA . PRO A 1 398 ? 0.732 -8.696 -20.468 1.00 89.38 398 PRO A CA 1
ATOM 3151 C C . PRO A 1 398 ? 1.892 -7.733 -20.171 1.00 89.38 398 PRO A C 1
ATOM 3153 O O . PRO A 1 398 ? 1.962 -6.645 -20.742 1.00 89.38 398 PRO A O 1
ATOM 3156 N N . LEU A 1 399 ? 2.785 -8.139 -19.264 1.00 85.38 399 LEU A N 1
ATOM 3157 C CA . LEU A 1 399 ? 3.910 -7.303 -18.847 1.00 85.38 399 LEU A CA 1
ATOM 3158 C C . LEU A 1 399 ? 4.754 -6.876 -20.046 1.00 85.38 399 LEU A C 1
ATOM 3160 O O . LEU A 1 399 ? 5.096 -7.693 -20.904 1.00 85.38 399 LEU A O 1
ATOM 3164 N N . HIS A 1 400 ? 5.143 -5.603 -20.069 1.00 80.38 400 HIS A N 1
ATOM 3165 C CA . HIS A 1 400 ? 6.065 -5.118 -21.079 1.00 80.38 400 HIS A CA 1
ATOM 3166 C C . HIS A 1 400 ? 7.479 -5.661 -20.817 1.00 80.38 400 HIS A C 1
ATOM 3168 O O . HIS A 1 400 ? 7.884 -5.888 -19.680 1.00 80.38 400 HIS A O 1
ATOM 3174 N N . ASN A 1 401 ? 8.299 -5.767 -21.857 1.00 70.88 401 ASN A N 1
ATOM 3175 C CA . ASN A 1 401 ? 9.704 -6.192 -21.792 1.00 70.88 401 ASN A CA 1
ATOM 3176 C C . ASN A 1 401 ? 10.525 -5.532 -20.661 1.00 70.88 401 ASN A C 1
ATOM 3178 O O . ASN A 1 401 ? 11.401 -6.146 -20.061 1.00 70.88 401 ASN A O 1
ATOM 3182 N N . GLN A 1 402 ? 10.222 -4.268 -20.361 1.00 70.94 402 GLN A N 1
ATOM 3183 C CA . GLN A 1 402 ? 10.898 -3.460 -19.338 1.00 70.94 402 GLN A CA 1
ATOM 3184 C C . GLN A 1 402 ? 10.342 -3.657 -17.926 1.00 70.94 402 GLN A C 1
ATOM 3186 O O . GLN A 1 402 ? 11.026 -3.359 -16.949 1.00 70.94 402 GLN A O 1
ATOM 3191 N N . ASP A 1 403 ? 9.121 -4.169 -17.800 1.00 74.50 403 ASP A N 1
ATOM 3192 C CA . ASP A 1 403 ? 8.527 -4.476 -16.503 1.00 74.50 403 ASP A CA 1
ATOM 3193 C C . ASP A 1 403 ? 9.285 -5.613 -15.807 1.00 74.50 403 ASP A C 1
ATOM 3195 O O . ASP A 1 403 ? 9.415 -5.609 -14.584 1.00 74.50 403 ASP A O 1
ATOM 3199 N N . TRP A 1 404 ? 9.913 -6.500 -16.585 1.00 66.31 404 TRP A N 1
ATOM 3200 C CA . TRP A 1 404 ? 10.812 -7.543 -16.089 1.00 66.31 404 TRP A CA 1
ATOM 3201 C C . TRP A 1 404 ? 12.089 -7.015 -15.429 1.00 66.31 404 TRP A C 1
ATOM 3203 O O . TRP A 1 404 ? 12.746 -7.773 -14.723 1.00 66.31 404 TRP A O 1
ATOM 3213 N N . ALA A 1 405 ? 12.453 -5.741 -15.612 1.00 73.00 405 ALA A N 1
ATOM 3214 C CA . ALA A 1 405 ? 13.583 -5.116 -14.916 1.00 73.00 405 ALA A CA 1
ATOM 3215 C C . ALA A 1 405 ? 13.237 -4.692 -13.470 1.00 73.00 405 ALA A C 1
ATOM 3217 O O . ALA A 1 405 ? 14.031 -4.041 -12.793 1.00 73.00 405 ALA A O 1
ATOM 3218 N N . CYS A 1 406 ? 12.049 -5.049 -12.971 1.00 84.56 406 CYS A N 1
ATOM 3219 C CA . CYS A 1 406 ? 11.653 -4.911 -11.573 1.00 84.56 406 CYS A CA 1
ATOM 3220 C C . CYS A 1 406 ? 11.467 -6.305 -10.943 1.00 84.56 406 CYS A C 1
ATOM 3222 O O . CYS A 1 406 ? 10.748 -7.125 -11.521 1.00 84.56 406 CYS A O 1
ATOM 3224 N N . PRO A 1 407 ? 12.073 -6.595 -9.768 1.00 89.12 407 PRO A N 1
ATOM 3225 C CA . PRO A 1 407 ? 11.882 -7.870 -9.080 1.00 89.12 407 PRO A CA 1
ATOM 3226 C C . PRO A 1 407 ? 10.408 -8.215 -8.896 1.00 89.12 407 PRO A C 1
ATOM 3228 O O . PRO A 1 407 ? 9.686 -7.495 -8.208 1.00 89.12 407 PRO A O 1
ATOM 3231 N N . ASN A 1 408 ? 9.993 -9.328 -9.498 1.00 92.94 408 ASN A N 1
ATOM 3232 C CA . ASN A 1 408 ? 8.627 -9.838 -9.481 1.00 92.94 408 ASN A CA 1
ATOM 3233 C C . ASN A 1 408 ? 7.537 -8.778 -9.743 1.00 92.94 408 ASN A C 1
ATOM 3235 O O . ASN A 1 408 ? 6.604 -8.591 -8.956 1.00 92.94 408 ASN A O 1
ATOM 3239 N N . ARG A 1 409 ? 7.665 -8.049 -10.853 1.00 92.06 409 ARG A N 1
ATOM 3240 C CA . ARG A 1 409 ? 6.698 -7.011 -11.227 1.00 92.06 409 ARG A CA 1
ATOM 3241 C C . ARG A 1 409 ? 5.256 -7.515 -11.314 1.00 92.06 409 ARG A C 1
ATOM 3243 O O . ARG A 1 409 ? 4.348 -6.778 -10.941 1.00 92.06 409 ARG A O 1
ATOM 3250 N N . GLU A 1 410 ? 5.058 -8.749 -11.763 1.00 93.38 410 GLU A N 1
ATOM 3251 C CA . GLU A 1 410 ? 3.748 -9.401 -11.793 1.00 93.38 410 GLU A CA 1
ATOM 3252 C C . GLU A 1 410 ? 3.112 -9.442 -10.398 1.00 93.38 410 GLU A C 1
ATOM 3254 O O . GLU A 1 410 ? 2.045 -8.864 -10.203 1.00 93.38 410 GLU A O 1
ATOM 3259 N N . GLY A 1 411 ? 3.793 -10.025 -9.404 1.00 95.56 411 GLY A N 1
ATOM 3260 C CA . GLY A 1 411 ? 3.277 -10.095 -8.035 1.00 95.56 411 GLY A CA 1
ATOM 3261 C C . GLY A 1 411 ? 3.029 -8.724 -7.400 1.00 95.56 411 GLY A C 1
ATOM 3262 O O . GLY A 1 411 ? 2.070 -8.565 -6.649 1.00 95.56 411 GLY A O 1
ATOM 3263 N N . ILE A 1 412 ? 3.828 -7.704 -7.739 1.00 95.81 412 ILE A N 1
ATOM 3264 C CA . ILE A 1 412 ? 3.588 -6.312 -7.309 1.00 95.81 412 ILE A CA 1
ATOM 3265 C C . ILE A 1 412 ? 2.256 -5.789 -7.860 1.00 95.81 412 ILE A C 1
ATOM 3267 O O . ILE A 1 412 ? 1.476 -5.197 -7.115 1.00 95.81 412 ILE A O 1
ATOM 3271 N N . LEU A 1 413 ? 1.999 -5.980 -9.157 1.00 96.25 413 LEU A N 1
ATOM 3272 C CA . LEU A 1 413 ? 0.758 -5.534 -9.788 1.00 96.25 413 LEU A CA 1
ATOM 3273 C C . LEU A 1 413 ? -0.446 -6.321 -9.266 1.00 96.25 413 LEU A C 1
ATOM 3275 O O . LEU A 1 413 ? -1.447 -5.701 -8.932 1.00 96.25 413 LEU A O 1
ATOM 3279 N N . LEU A 1 414 ? -0.322 -7.641 -9.098 1.00 97.88 414 LEU A N 1
ATOM 3280 C CA . LEU A 1 414 ? -1.365 -8.482 -8.502 1.00 97.88 414 LEU A CA 1
ATOM 3281 C C . LEU A 1 414 ? -1.679 -8.080 -7.050 1.00 97.88 414 LEU A C 1
ATOM 3283 O O . LEU A 1 414 ? -2.834 -8.112 -6.640 1.00 97.88 414 LEU A O 1
ATOM 3287 N N . ALA A 1 415 ? -0.686 -7.651 -6.265 1.00 98.12 415 ALA A N 1
ATOM 3288 C CA . ALA A 1 415 ? -0.929 -7.152 -4.910 1.00 98.12 415 ALA A CA 1
ATOM 3289 C C . ALA A 1 415 ? -1.753 -5.850 -4.910 1.00 98.12 415 ALA A C 1
ATOM 3291 O O . ALA A 1 415 ? -2.657 -5.686 -4.091 1.00 98.12 415 ALA A O 1
ATOM 3292 N N . ILE A 1 416 ? -1.462 -4.928 -5.836 1.00 98.12 416 ILE A N 1
ATOM 3293 C CA . ILE A 1 416 ? -2.237 -3.686 -6.008 1.00 98.12 416 ILE A CA 1
ATOM 3294 C C . ILE A 1 416 ? -3.647 -4.008 -6.512 1.00 98.12 416 ILE A C 1
ATOM 3296 O O . ILE A 1 416 ? -4.614 -3.429 -6.024 1.00 98.12 416 ILE A O 1
ATOM 3300 N N . ASP A 1 417 ? -3.755 -4.949 -7.447 1.00 98.38 417 ASP A N 1
ATOM 3301 C CA . ASP A 1 417 ? -5.012 -5.425 -8.016 1.00 98.38 417 ASP A CA 1
ATOM 3302 C C . ASP A 1 417 ? -5.934 -6.000 -6.930 1.00 98.38 417 ASP A C 1
ATOM 3304 O O . ASP A 1 417 ? -7.027 -5.492 -6.684 1.00 98.38 417 ASP A O 1
ATOM 3308 N N . GLY A 1 418 ? -5.431 -6.975 -6.170 1.00 98.44 418 GLY A N 1
ATOM 3309 C CA . GLY A 1 418 ? -6.164 -7.582 -5.064 1.00 98.44 418 GLY A CA 1
ATOM 3310 C C . GLY A 1 418 ? -6.600 -6.567 -4.005 1.00 98.44 418 GLY A C 1
ATOM 3311 O O . GLY A 1 418 ? -7.698 -6.679 -3.466 1.00 98.44 418 GLY A O 1
ATOM 3312 N N . ARG A 1 419 ? -5.795 -5.525 -3.747 1.00 98.44 419 ARG A N 1
ATOM 3313 C CA . ARG A 1 419 ? -6.184 -4.412 -2.869 1.00 98.44 419 ARG A CA 1
ATOM 3314 C C . ARG A 1 419 ? -7.338 -3.585 -3.438 1.00 98.44 419 ARG A C 1
ATOM 3316 O O . ARG A 1 419 ? -8.248 -3.242 -2.686 1.00 98.44 419 ARG A O 1
ATOM 3323 N N . LEU A 1 420 ? -7.284 -3.221 -4.721 1.00 98.38 420 LEU A N 1
ATOM 3324 C CA . LEU A 1 420 ? -8.351 -2.459 -5.380 1.00 98.38 420 LEU A CA 1
ATOM 3325 C C . LEU A 1 420 ? -9.666 -3.238 -5.335 1.00 98.38 420 LEU A C 1
ATOM 3327 O O . LEU A 1 420 ? -10.676 -2.697 -4.896 1.00 98.38 420 LEU A O 1
ATOM 3331 N N . LEU A 1 421 ? -9.618 -4.524 -5.685 1.00 98.50 421 LEU A N 1
ATOM 3332 C CA . LEU A 1 421 ? -10.764 -5.429 -5.619 1.00 98.50 421 LEU A CA 1
ATOM 3333 C C . LEU A 1 421 ? -11.291 -5.580 -4.185 1.00 98.50 421 LEU A C 1
ATOM 3335 O O . LEU A 1 421 ? -12.497 -5.529 -3.972 1.00 98.50 421 LEU A O 1
ATOM 3339 N N . ALA A 1 422 ? -10.409 -5.686 -3.185 1.00 97.94 422 ALA A N 1
ATOM 3340 C CA . ALA A 1 422 ? -10.815 -5.773 -1.781 1.00 97.94 422 ALA A CA 1
ATOM 3341 C C . ALA A 1 422 ? -11.574 -4.523 -1.316 1.00 97.94 422 ALA A C 1
ATOM 3343 O O . ALA A 1 422 ? -12.577 -4.634 -0.616 1.00 97.94 422 ALA A O 1
ATOM 3344 N N . LEU A 1 423 ? -11.100 -3.337 -1.709 1.00 96.25 423 LEU A N 1
ATOM 3345 C CA . LEU A 1 423 ? -11.742 -2.059 -1.392 1.00 96.25 423 LEU A CA 1
ATOM 3346 C C . LEU A 1 423 ? -13.016 -1.809 -2.213 1.00 96.25 423 LEU A C 1
ATOM 3348 O O . LEU A 1 423 ? -13.877 -1.057 -1.767 1.00 96.25 423 LEU A O 1
ATOM 3352 N N . ALA A 1 424 ? -13.148 -2.454 -3.373 1.00 96.75 424 ALA A N 1
ATOM 3353 C CA . ALA A 1 424 ? -14.381 -2.518 -4.154 1.00 96.75 424 ALA A CA 1
ATOM 3354 C C . ALA A 1 424 ? -15.373 -3.585 -3.649 1.00 96.75 424 ALA A C 1
ATOM 3356 O O . ALA A 1 424 ? -16.432 -3.756 -4.247 1.00 96.75 424 ALA A O 1
ATOM 3357 N N . GLU A 1 425 ? -15.024 -4.316 -2.581 1.00 96.56 425 GLU A N 1
ATOM 3358 C CA . GLU A 1 425 ? -15.789 -5.450 -2.045 1.00 96.56 425 GLU A CA 1
ATOM 3359 C C . GLU A 1 425 ? -16.007 -6.593 -3.059 1.00 96.56 425 GLU A C 1
ATOM 3361 O O . GLU A 1 425 ? -16.937 -7.393 -2.932 1.00 96.56 425 GLU A O 1
ATOM 3366 N N . ASP A 1 426 ? -15.121 -6.717 -4.052 1.00 97.88 426 ASP A N 1
ATOM 3367 C CA . ASP A 1 426 ? -15.184 -7.783 -5.045 1.00 97.88 426 ASP A CA 1
ATOM 3368 C C . ASP A 1 426 ? -14.727 -9.128 -4.433 1.00 97.88 426 ASP A C 1
ATOM 3370 O O . ASP A 1 426 ? -13.657 -9.216 -3.813 1.00 97.88 426 ASP A O 1
ATOM 3374 N N . PRO A 1 427 ? -15.505 -10.216 -4.596 1.00 96.56 427 PRO A N 1
ATOM 3375 C CA . PRO A 1 427 ? -15.202 -11.509 -3.982 1.00 96.56 427 PRO A CA 1
ATOM 3376 C C . PRO A 1 427 ? -13.934 -12.181 -4.531 1.00 96.56 427 PRO A C 1
ATOM 3378 O O . PRO A 1 427 ? -13.409 -13.093 -3.892 1.00 96.56 427 PRO A O 1
ATOM 3381 N N . SER A 1 428 ? -13.424 -11.758 -5.692 1.00 97.94 428 SER A N 1
ATOM 3382 C CA . SER A 1 428 ? -12.194 -12.300 -6.278 1.00 97.94 428 SER A CA 1
ATOM 3383 C C . SER A 1 428 ? -10.913 -11.747 -5.647 1.00 97.94 428 SER A C 1
ATOM 3385 O O . SER A 1 428 ? -9.843 -12.317 -5.868 1.00 97.94 428 SER A O 1
ATOM 3387 N N . ALA A 1 429 ? -11.005 -10.699 -4.818 1.00 98.38 429 ALA A N 1
ATOM 3388 C CA . ALA A 1 429 ? -9.855 -10.040 -4.199 1.00 98.38 429 ALA A CA 1
ATOM 3389 C C . ALA A 1 429 ? -8.900 -11.016 -3.493 1.00 98.38 429 ALA A C 1
ATOM 3391 O O . ALA A 1 429 ? -7.688 -10.963 -3.692 1.00 98.38 429 ALA A O 1
ATOM 3392 N N . GLU A 1 430 ? -9.443 -11.952 -2.709 1.00 98.06 430 GLU A N 1
ATOM 3393 C CA . GLU A 1 430 ? -8.654 -12.960 -1.991 1.00 98.06 430 GLU A CA 1
ATOM 3394 C C . GLU A 1 430 ? -7.870 -13.866 -2.950 1.00 98.06 430 GLU A C 1
ATOM 3396 O O . GLU A 1 430 ? -6.679 -14.095 -2.749 1.00 98.06 430 GLU A O 1
ATOM 3401 N N . ILE A 1 431 ? -8.511 -14.312 -4.035 1.00 98.44 431 ILE A N 1
ATOM 3402 C CA . ILE A 1 431 ? -7.889 -15.164 -5.058 1.00 98.44 431 ILE A CA 1
ATOM 3403 C C . ILE A 1 431 ? -6.740 -14.418 -5.744 1.00 98.44 431 ILE A C 1
ATOM 3405 O O . ILE A 1 431 ? -5.691 -15.002 -6.013 1.00 98.44 431 ILE A O 1
ATOM 3409 N N . ILE A 1 432 ? -6.922 -13.129 -6.040 1.00 98.56 432 ILE A N 1
ATOM 3410 C CA . ILE A 1 432 ? -5.878 -12.309 -6.663 1.00 98.56 432 ILE A CA 1
ATOM 3411 C C . ILE A 1 432 ? -4.702 -12.076 -5.704 1.00 98.56 432 ILE A C 1
ATOM 3413 O O . ILE A 1 432 ? -3.548 -12.171 -6.123 1.00 98.56 432 ILE A O 1
ATOM 3417 N N . LEU A 1 433 ? -4.964 -11.854 -4.413 1.00 98.62 433 LEU A N 1
ATOM 3418 C CA . LEU A 1 433 ? -3.907 -11.734 -3.403 1.00 98.62 433 LEU A CA 1
ATOM 3419 C C . LEU A 1 433 ? -3.136 -13.047 -3.214 1.00 98.62 433 LEU A C 1
ATOM 3421 O O . LEU A 1 433 ? -1.916 -13.013 -3.058 1.00 98.62 433 LEU A O 1
ATOM 3425 N N . ASP A 1 434 ? -3.805 -14.198 -3.302 1.00 98.50 434 ASP A N 1
ATOM 3426 C CA . ASP A 1 434 ? -3.134 -15.500 -3.288 1.00 98.50 434 ASP A CA 1
ATOM 3427 C C . ASP A 1 434 ? -2.233 -15.700 -4.506 1.00 98.50 434 ASP A C 1
ATOM 3429 O O . ASP A 1 434 ? -1.086 -16.121 -4.351 1.00 98.50 434 ASP A O 1
ATOM 3433 N N . LYS A 1 435 ? -2.680 -15.293 -5.699 1.00 98.56 435 LYS A N 1
ATOM 3434 C CA . LYS A 1 435 ? -1.825 -15.281 -6.897 1.00 98.56 435 LYS A CA 1
ATOM 3435 C C . LYS A 1 435 ? -0.624 -14.348 -6.740 1.00 98.56 435 LYS A C 1
ATOM 3437 O O . LYS A 1 435 ? 0.469 -14.681 -7.191 1.00 98.56 435 LYS A O 1
ATOM 3442 N N . ALA A 1 436 ? -0.793 -13.195 -6.090 1.00 98.31 436 ALA A N 1
ATOM 3443 C CA . ALA A 1 436 ? 0.318 -12.289 -5.803 1.00 98.31 436 ALA A CA 1
ATOM 3444 C C . ALA A 1 436 ? 1.367 -12.951 -4.890 1.00 98.31 436 ALA A C 1
ATOM 3446 O O . ALA A 1 436 ? 2.572 -12.829 -5.132 1.00 98.31 436 ALA A O 1
ATOM 3447 N N . ILE A 1 437 ? 0.910 -13.683 -3.866 1.00 98.56 437 ILE A N 1
ATOM 3448 C CA . ILE A 1 437 ? 1.771 -14.437 -2.948 1.00 98.56 437 ILE A CA 1
ATOM 3449 C C . ILE A 1 437 ? 2.479 -15.584 -3.682 1.00 98.56 437 ILE A C 1
ATOM 3451 O O . ILE A 1 437 ? 3.696 -15.714 -3.559 1.00 98.56 437 ILE A O 1
ATOM 3455 N N . GLU A 1 438 ? 1.750 -16.372 -4.476 1.00 98.38 438 GLU A N 1
ATOM 3456 C CA . GLU A 1 438 ? 2.292 -17.476 -5.281 1.00 98.38 438 GLU A CA 1
ATOM 3457 C C . GLU A 1 438 ? 3.338 -16.993 -6.295 1.00 98.38 438 GLU A C 1
ATOM 3459 O O . GLU A 1 438 ? 4.418 -17.576 -6.413 1.00 98.38 438 GLU A O 1
ATOM 3464 N N . SER A 1 439 ? 3.058 -15.888 -6.988 1.00 97.00 439 SER A N 1
ATOM 3465 C CA . SER A 1 439 ? 4.001 -15.240 -7.902 1.00 97.00 439 SER A CA 1
ATOM 3466 C C . SER A 1 439 ? 5.294 -14.851 -7.168 1.00 97.00 439 SER A C 1
ATOM 3468 O O . SER A 1 439 ? 6.395 -15.153 -7.631 1.00 97.00 439 SER A O 1
ATOM 3470 N N . GLY A 1 440 ? 5.181 -14.261 -5.971 1.00 97.19 440 GLY A N 1
ATOM 3471 C CA . GLY A 1 440 ? 6.333 -13.897 -5.141 1.00 97.19 440 GLY A CA 1
ATOM 3472 C C . GLY A 1 440 ? 7.160 -15.086 -4.662 1.00 97.19 440 GLY A C 1
ATOM 3473 O O . GLY A 1 440 ? 8.387 -15.060 -4.773 1.00 97.19 440 GLY A O 1
ATOM 3474 N N . THR A 1 441 ? 6.523 -16.145 -4.164 1.00 97.62 441 THR A N 1
ATOM 3475 C CA . THR A 1 441 ? 7.240 -17.341 -3.694 1.00 97.62 441 THR A CA 1
ATOM 3476 C C . THR A 1 441 ? 7.881 -18.112 -4.847 1.00 97.62 441 THR A C 1
ATOM 3478 O O . THR A 1 441 ? 9.029 -18.540 -4.723 1.00 97.62 441 THR A O 1
ATOM 3481 N N . THR A 1 442 ? 7.215 -18.202 -6.000 1.00 97.25 442 THR A N 1
ATOM 3482 C CA . THR A 1 442 ? 7.780 -18.787 -7.229 1.00 97.25 442 THR A CA 1
ATOM 3483 C C . THR A 1 442 ? 8.988 -17.989 -7.717 1.00 97.25 442 THR A C 1
ATOM 3485 O O . THR A 1 442 ? 10.034 -18.555 -8.038 1.00 97.25 442 THR A O 1
ATOM 3488 N N . PHE A 1 443 ? 8.904 -16.655 -7.704 1.00 96.44 443 PHE A N 1
ATOM 3489 C CA . PHE A 1 443 ? 10.037 -15.806 -8.062 1.00 96.44 443 PHE A CA 1
ATOM 3490 C C . PHE A 1 443 ? 11.239 -16.031 -7.130 1.00 96.44 443 PHE A C 1
ATOM 3492 O O . PHE A 1 443 ? 12.374 -16.098 -7.602 1.00 96.44 443 PHE A O 1
ATOM 3499 N N . LEU A 1 444 ? 11.020 -16.199 -5.819 1.00 96.62 444 LEU A N 1
ATOM 3500 C CA . LEU A 1 444 ? 12.095 -16.517 -4.867 1.00 96.62 444 LEU A CA 1
ATOM 3501 C C . LEU A 1 444 ? 12.769 -17.863 -5.166 1.00 96.62 444 LEU A C 1
ATOM 3503 O O . LEU A 1 444 ? 13.992 -17.954 -5.076 1.00 96.62 444 LEU A O 1
ATOM 3507 N N . GLN A 1 445 ? 12.008 -18.874 -5.589 1.00 96.62 445 GLN A N 1
ATOM 3508 C CA . GLN A 1 445 ? 12.577 -20.154 -6.020 1.00 96.62 445 GLN A CA 1
ATOM 3509 C C . GLN A 1 445 ? 13.475 -19.979 -7.252 1.00 96.62 445 GLN A C 1
ATOM 3511 O O . GLN A 1 445 ? 14.586 -20.505 -7.286 1.00 96.62 445 GLN A O 1
ATOM 3516 N N . HIS A 1 446 ? 13.056 -19.176 -8.237 1.00 96.06 446 HIS A N 1
ATOM 3517 C CA . HIS A 1 446 ? 13.899 -18.859 -9.394 1.00 96.06 446 HIS A CA 1
ATOM 3518 C C . HIS A 1 446 ? 15.176 -18.099 -9.007 1.00 96.06 446 HIS A C 1
ATOM 3520 O O . HIS A 1 446 ? 16.240 -18.345 -9.581 1.00 96.06 446 HIS A O 1
ATOM 3526 N N . VAL A 1 447 ? 15.100 -17.211 -8.009 1.00 95.56 447 VAL A N 1
ATOM 3527 C CA . VAL A 1 447 ? 16.283 -16.551 -7.437 1.00 95.56 447 VAL A CA 1
ATOM 3528 C C . VAL A 1 447 ? 17.239 -17.581 -6.822 1.00 95.56 447 VAL A C 1
ATOM 3530 O O . VAL A 1 447 ? 18.441 -17.521 -7.091 1.00 95.56 447 VAL A O 1
ATOM 3533 N N . ASP A 1 448 ? 16.731 -18.550 -6.056 1.00 95.50 448 ASP A N 1
ATOM 3534 C CA . ASP A 1 448 ? 17.550 -19.623 -5.476 1.00 95.50 448 ASP A CA 1
ATOM 3535 C C . ASP A 1 448 ? 18.216 -20.487 -6.564 1.00 95.50 448 ASP A C 1
ATOM 3537 O O . ASP A 1 448 ? 19.405 -20.810 -6.477 1.00 95.50 448 ASP A O 1
ATOM 3541 N N . GLU A 1 449 ? 17.482 -20.836 -7.625 1.00 96.19 449 GLU A N 1
ATOM 3542 C CA . GLU A 1 449 ? 18.016 -21.573 -8.775 1.00 96.19 449 GLU A CA 1
ATOM 3543 C C . GLU A 1 449 ? 19.124 -20.804 -9.501 1.00 96.19 449 GLU A C 1
ATOM 3545 O O . GLU A 1 449 ? 20.137 -21.393 -9.894 1.00 96.19 449 GLU A O 1
ATOM 3550 N N . ALA A 1 450 ? 18.942 -19.497 -9.691 1.00 94.19 450 ALA A N 1
ATOM 3551 C CA . ALA A 1 450 ? 19.919 -18.634 -10.343 1.00 94.19 450 ALA A CA 1
ATOM 3552 C C . ALA A 1 450 ? 21.187 -18.467 -9.502 1.00 94.19 450 ALA A C 1
ATOM 3554 O O . ALA A 1 450 ? 22.296 -18.591 -10.023 1.00 94.19 450 ALA A O 1
ATOM 3555 N N . GLU A 1 451 ? 21.045 -18.266 -8.190 1.00 93.50 451 GLU A N 1
ATOM 3556 C CA . GLU A 1 451 ? 22.172 -18.172 -7.258 1.00 93.50 451 GLU A CA 1
ATOM 3557 C C . GLU A 1 451 ? 22.982 -19.479 -7.193 1.00 93.50 451 GLU A C 1
ATOM 3559 O O . GLU A 1 451 ? 24.212 -19.454 -7.124 1.00 93.50 451 GLU A O 1
ATOM 3564 N N . GLN A 1 452 ? 22.311 -20.628 -7.309 1.00 94.69 452 GLN A N 1
ATOM 3565 C CA . GLN A 1 452 ? 22.944 -21.950 -7.408 1.00 94.69 452 GLN A CA 1
ATOM 3566 C C . GLN A 1 452 ? 23.502 -22.257 -8.811 1.00 94.69 452 GLN A C 1
ATOM 3568 O O . GLN A 1 452 ? 24.103 -23.313 -9.023 1.00 94.69 452 GLN A O 1
ATOM 3573 N N . GLY A 1 453 ? 23.294 -21.370 -9.789 1.00 93.69 453 GLY A N 1
ATOM 3574 C CA . GLY A 1 453 ? 23.719 -21.552 -11.176 1.00 93.69 453 GLY A CA 1
ATOM 3575 C C . GLY A 1 453 ? 22.954 -22.639 -11.938 1.00 93.69 453 GLY A C 1
ATOM 3576 O O . GLY A 1 453 ? 23.438 -23.095 -12.977 1.00 93.69 453 GLY A O 1
ATOM 3577 N N . LYS A 1 454 ? 21.785 -23.067 -11.441 1.00 96.00 454 LYS A N 1
ATOM 3578 C CA . LYS A 1 454 ? 20.883 -24.017 -12.116 1.00 96.00 454 LYS A CA 1
ATOM 3579 C C . LYS A 1 454 ? 20.144 -23.356 -13.277 1.00 96.00 454 LYS A C 1
ATOM 3581 O O . LYS A 1 454 ? 19.963 -23.981 -14.318 1.00 96.00 454 LYS A O 1
ATOM 3586 N N . ARG A 1 455 ? 19.792 -22.077 -13.127 1.00 93.31 455 ARG A N 1
ATOM 3587 C CA . ARG A 1 455 ? 19.173 -21.247 -14.167 1.00 93.31 455 ARG A CA 1
ATOM 3588 C C . ARG A 1 455 ? 20.196 -20.245 -14.705 1.00 93.31 455 ARG A C 1
ATOM 3590 O O . ARG A 1 455 ? 20.803 -19.511 -13.934 1.00 93.31 455 ARG A O 1
ATOM 3597 N N . LYS A 1 456 ? 20.430 -20.246 -16.024 1.00 90.44 456 LYS A N 1
ATOM 3598 C CA . LYS A 1 456 ? 21.465 -19.414 -16.690 1.00 90.44 456 LYS A CA 1
ATOM 3599 C C . LYS A 1 456 ? 20.960 -18.601 -17.883 1.00 90.44 456 LYS A C 1
ATOM 3601 O O . LYS A 1 456 ? 21.716 -17.820 -18.449 1.00 90.44 456 LYS A O 1
ATOM 3606 N N . THR A 1 457 ? 19.714 -18.809 -18.285 1.00 89.25 457 THR A N 1
ATOM 3607 C CA . THR A 1 457 ? 19.082 -18.161 -19.436 1.00 89.25 457 THR A CA 1
ATOM 3608 C C . THR A 1 457 ? 17.681 -17.685 -19.051 1.00 89.25 457 THR A C 1
ATOM 3610 O O . THR A 1 457 ? 17.086 -18.305 -18.167 1.00 89.25 457 THR A O 1
ATOM 3613 N N . PRO A 1 458 ? 17.151 -16.649 -19.723 1.00 88.75 458 PRO A N 1
ATOM 3614 C CA . PRO A 1 458 ? 17.777 -15.891 -20.811 1.00 88.75 458 PRO A CA 1
ATOM 3615 C C . PRO A 1 458 ? 18.823 -14.882 -20.297 1.00 88.75 458 PRO A C 1
ATOM 3617 O O . PRO A 1 458 ? 18.860 -14.563 -19.116 1.00 88.75 458 PRO A O 1
ATOM 3620 N N . VAL A 1 459 ? 19.710 -14.406 -21.175 1.00 83.19 459 VAL A N 1
ATOM 3621 C CA . VAL A 1 459 ? 20.745 -13.410 -20.833 1.00 83.19 459 VAL A CA 1
ATOM 3622 C C . VAL A 1 459 ? 20.427 -12.106 -21.569 1.00 83.19 459 VAL A C 1
ATOM 3624 O O . VAL A 1 459 ? 20.205 -12.173 -22.782 1.00 83.19 459 VAL A O 1
ATOM 3627 N N . PRO A 1 460 ? 20.422 -10.941 -20.891 1.00 76.31 460 PRO A N 1
ATOM 3628 C CA . PRO A 1 460 ? 20.175 -9.661 -21.546 1.00 76.31 460 PRO A CA 1
ATOM 3629 C C . PRO A 1 460 ? 21.160 -9.394 -22.691 1.00 76.31 460 PRO A C 1
ATOM 3631 O O . PRO A 1 460 ? 22.342 -9.745 -22.581 1.00 76.31 460 PRO A O 1
ATOM 3634 N N . PRO A 1 461 ? 20.727 -8.755 -23.792 1.00 73.06 461 PRO A N 1
ATOM 3635 C CA . PRO A 1 461 ? 21.627 -8.374 -24.865 1.00 73.06 461 PRO A CA 1
ATOM 3636 C C . PRO A 1 461 ? 22.666 -7.389 -24.334 1.00 73.06 461 PRO A C 1
ATOM 3638 O O . PRO A 1 461 ? 22.353 -6.364 -23.729 1.00 73.06 461 PRO A O 1
ATOM 3641 N N . VAL A 1 462 ? 23.932 -7.699 -24.588 1.00 65.12 462 VAL A N 1
ATOM 3642 C CA . VAL A 1 462 ? 25.041 -6.831 -24.206 1.00 65.12 462 VAL A CA 1
ATOM 3643 C C . VAL A 1 462 ? 25.091 -5.651 -25.178 1.00 65.12 462 VAL A C 1
ATOM 3645 O O . VAL A 1 462 ? 25.168 -5.840 -26.394 1.00 65.12 462 VAL A O 1
ATOM 3648 N N . LEU A 1 463 ? 25.079 -4.422 -24.655 1.00 54.84 463 LEU A N 1
ATOM 3649 C CA . LEU A 1 463 ? 25.368 -3.224 -25.446 1.00 54.84 463 LEU A CA 1
ATOM 3650 C C . LEU A 1 463 ? 26.729 -3.399 -26.141 1.00 54.84 463 LEU A C 1
ATOM 3652 O O . LEU A 1 463 ? 27.737 -3.634 -25.472 1.00 54.84 463 LEU A O 1
ATOM 3656 N N . LYS A 1 464 ? 26.783 -3.287 -27.478 1.00 43.09 464 LYS A N 1
ATOM 3657 C CA . LYS A 1 464 ? 28.050 -3.343 -28.231 1.00 43.09 464 LYS A CA 1
ATOM 3658 C C . LYS A 1 464 ? 29.048 -2.351 -27.619 1.00 43.09 464 LYS A C 1
ATOM 3660 O O . LYS A 1 464 ? 28.806 -1.151 -27.635 1.00 43.09 464 LYS A O 1
ATOM 3665 N N . GLY A 1 465 ? 30.161 -2.859 -27.084 1.00 42.88 465 GLY A N 1
ATOM 3666 C CA . GLY A 1 465 ? 31.204 -2.053 -26.433 1.00 42.88 465 GLY A CA 1
ATOM 3667 C C . GLY A 1 465 ? 31.191 -2.066 -24.898 1.00 42.88 465 GLY A C 1
ATOM 3668 O O . GLY A 1 465 ? 32.170 -1.636 -24.291 1.00 42.88 465 GLY A O 1
ATOM 3669 N N . MET A 1 466 ? 30.159 -2.619 -24.251 1.00 37.78 466 MET A N 1
ATOM 3670 C CA . MET A 1 466 ? 30.181 -2.905 -22.814 1.00 37.78 466 MET A CA 1
ATOM 3671 C C . MET A 1 466 ? 30.659 -4.337 -22.578 1.00 37.78 466 MET A C 1
ATOM 3673 O O . MET A 1 466 ? 30.082 -5.290 -23.091 1.00 37.78 466 MET A O 1
ATOM 3677 N N . LYS A 1 467 ? 31.730 -4.515 -21.797 1.00 34.91 467 LYS A N 1
ATOM 3678 C CA . LYS A 1 467 ? 32.049 -5.843 -21.259 1.00 34.91 467 LYS A CA 1
ATOM 3679 C C . LYS A 1 467 ? 30.985 -6.184 -20.208 1.00 34.91 467 LYS A C 1
ATOM 3681 O O . LYS A 1 467 ? 30.683 -5.300 -19.405 1.00 34.91 467 LYS A O 1
ATOM 3686 N N . PRO A 1 468 ? 30.441 -7.416 -20.186 1.00 37.88 468 PRO A N 1
ATOM 3687 C CA . PRO A 1 468 ? 29.584 -7.839 -19.090 1.00 37.88 468 PRO A CA 1
ATOM 3688 C C . PRO A 1 468 ? 30.321 -7.578 -17.778 1.00 37.88 468 PRO A C 1
ATOM 3690 O O . PRO A 1 468 ? 31.510 -7.900 -17.663 1.00 37.88 468 PRO A O 1
ATOM 3693 N N . ALA A 1 469 ? 29.640 -6.963 -16.812 1.00 40.72 469 ALA A N 1
ATOM 3694 C CA . ALA A 1 469 ? 30.159 -6.899 -15.460 1.00 40.72 469 ALA A CA 1
ATOM 3695 C C . ALA A 1 469 ? 30.322 -8.350 -15.006 1.00 40.72 469 ALA A C 1
ATOM 3697 O O . ALA A 1 469 ? 29.341 -9.066 -14.821 1.00 40.72 469 ALA A O 1
ATOM 3698 N N . HIS A 1 470 ? 31.563 -8.832 -14.928 1.00 33.38 470 HIS A N 1
ATOM 3699 C CA . HIS A 1 470 ? 31.796 -10.138 -14.342 1.00 33.38 470 HIS A CA 1
ATOM 3700 C C . HIS A 1 470 ? 31.221 -10.092 -12.926 1.00 33.38 470 HIS A C 1
ATOM 3702 O O . HIS A 1 470 ? 31.555 -9.151 -12.195 1.00 33.38 470 HIS A O 1
ATOM 3708 N N . PRO A 1 471 ? 30.383 -11.065 -12.527 1.00 35.47 471 PRO A N 1
ATOM 3709 C CA . PRO A 1 471 ? 29.982 -11.156 -11.138 1.00 35.47 471 PRO A CA 1
ATOM 3710 C C . PRO A 1 471 ? 31.268 -11.166 -10.305 1.00 35.47 471 PRO A C 1
ATOM 3712 O O . PRO A 1 471 ? 32.239 -11.830 -10.709 1.00 35.47 471 PRO A O 1
ATOM 3715 N N . PRO A 1 472 ? 31.341 -10.392 -9.206 1.00 34.56 472 PRO A N 1
ATOM 3716 C CA . PRO A 1 472 ? 32.509 -10.426 -8.345 1.00 34.56 472 PRO A CA 1
ATOM 3717 C C . PRO A 1 472 ? 32.789 -11.893 -8.035 1.00 34.56 472 PRO A C 1
ATOM 3719 O O . PRO A 1 472 ? 31.883 -12.627 -7.634 1.00 34.56 472 PRO A O 1
ATOM 3722 N N . LYS A 1 473 ? 34.021 -12.346 -8.315 1.00 33.53 473 LYS A N 1
ATOM 3723 C CA . LYS A 1 473 ? 34.454 -13.700 -7.959 1.00 33.53 473 LYS A CA 1
ATOM 3724 C C . LYS A 1 473 ? 34.039 -13.907 -6.514 1.00 33.53 473 LYS A C 1
ATOM 3726 O O . LYS A 1 473 ? 34.492 -13.161 -5.653 1.00 33.53 473 LYS A O 1
ATOM 3731 N N . ASN A 1 474 ? 33.155 -14.871 -6.297 1.00 37.47 474 ASN A N 1
ATOM 3732 C CA . ASN A 1 474 ? 32.618 -15.211 -4.997 1.00 37.47 474 ASN A CA 1
ATOM 3733 C C . ASN A 1 474 ? 33.800 -15.528 -4.060 1.00 37.47 474 ASN A C 1
ATOM 3735 O O . ASN A 1 474 ? 34.344 -16.630 -4.081 1.00 37.47 474 ASN A O 1
ATOM 3739 N N . THR A 1 475 ? 34.274 -14.541 -3.295 1.00 34.28 475 THR A N 1
ATOM 3740 C CA . THR A 1 475 ? 35.332 -14.719 -2.289 1.00 34.28 475 THR A CA 1
ATOM 3741 C C . THR A 1 475 ? 34.775 -15.318 -0.998 1.00 34.28 475 THR A C 1
ATOM 3743 O O . THR A 1 475 ? 35.523 -15.547 -0.054 1.00 34.28 475 THR A O 1
ATOM 3746 N N . GLY A 1 476 ? 33.486 -15.664 -0.967 1.00 35.09 476 GLY A N 1
ATOM 3747 C CA . GLY A 1 476 ? 32.820 -16.332 0.142 1.00 35.09 476 GLY A CA 1
ATOM 3748 C C . GLY A 1 476 ? 32.876 -17.857 0.093 1.00 35.09 476 GLY A C 1
ATOM 3749 O O . GLY A 1 476 ? 31.899 -18.493 0.464 1.00 35.09 476 GLY A O 1
ATOM 3750 N N . ASN A 1 477 ? 33.987 -18.473 -0.323 1.00 34.38 477 ASN A N 1
ATOM 3751 C CA . ASN A 1 477 ? 34.224 -19.880 0.011 1.00 34.38 477 ASN A CA 1
ATOM 3752 C C . ASN A 1 477 ? 34.862 -19.946 1.408 1.00 34.38 477 ASN A C 1
ATOM 3754 O O . ASN A 1 477 ? 36.043 -20.263 1.566 1.00 34.38 477 ASN A O 1
ATOM 3758 N N . HIS A 1 478 ? 34.088 -19.613 2.446 1.00 35.06 478 HIS A N 1
ATOM 3759 C CA . HIS A 1 478 ? 34.420 -20.070 3.790 1.00 35.06 478 HIS A CA 1
ATOM 3760 C C . HIS A 1 478 ? 34.124 -21.565 3.837 1.00 35.06 478 HIS A C 1
ATOM 3762 O O . HIS A 1 478 ? 33.061 -22.001 4.270 1.00 35.06 478 HIS A O 1
ATOM 3768 N N . SER A 1 479 ? 35.097 -22.367 3.395 1.00 33.88 479 SER A N 1
ATOM 3769 C CA . SER A 1 479 ? 35.155 -23.757 3.818 1.00 33.88 479 SER A CA 1
ATOM 3770 C C . SER A 1 479 ? 35.087 -23.734 5.342 1.00 33.88 479 SER A C 1
ATOM 3772 O O . SER A 1 479 ? 35.979 -23.168 5.987 1.00 33.88 479 SER A O 1
ATOM 3774 N N . HIS A 1 480 ? 34.049 -24.329 5.918 1.00 34.97 480 HIS A N 1
ATOM 3775 C CA . HIS A 1 480 ? 34.070 -24.746 7.307 1.00 34.97 480 HIS A CA 1
ATOM 3776 C C . HIS A 1 480 ? 35.289 -25.659 7.490 1.00 34.97 480 HIS A C 1
ATOM 3778 O O . HIS A 1 480 ? 35.243 -26.863 7.244 1.00 34.97 480 HIS A O 1
ATOM 3784 N N . LYS A 1 481 ? 36.424 -25.080 7.896 1.00 34.88 481 LYS A N 1
ATOM 3785 C CA . LYS A 1 481 ? 37.503 -25.850 8.496 1.00 34.88 481 LYS A CA 1
ATOM 3786 C C . LYS A 1 481 ? 36.938 -26.355 9.810 1.00 34.88 481 LYS A C 1
ATOM 3788 O O . LYS A 1 481 ? 36.806 -25.595 10.763 1.00 34.88 481 LYS A O 1
ATOM 3793 N N . ASN A 1 482 ? 36.583 -27.635 9.821 1.00 33.34 482 ASN A N 1
ATOM 3794 C CA . ASN A 1 482 ? 36.345 -28.405 11.029 1.00 33.34 482 ASN A CA 1
ATOM 3795 C C . ASN A 1 482 ? 37.419 -28.053 12.064 1.00 33.34 482 ASN A C 1
ATOM 3797 O O . ASN A 1 482 ? 38.587 -28.427 11.911 1.00 33.34 482 ASN A O 1
ATOM 3801 N N . HIS A 1 483 ? 37.020 -27.344 13.120 1.00 34.75 483 HIS A N 1
ATOM 3802 C CA . HIS A 1 483 ? 37.777 -27.306 14.358 1.00 34.75 483 HIS A CA 1
ATOM 3803 C C . HIS A 1 483 ? 37.838 -28.744 14.878 1.00 34.75 483 HIS A C 1
ATOM 3805 O O . HIS A 1 483 ? 36.908 -29.243 15.507 1.00 34.75 483 HIS A O 1
ATOM 3811 N N . LYS A 1 484 ? 38.939 -29.441 14.580 1.00 35.31 484 LYS A N 1
ATOM 3812 C CA . LYS A 1 484 ? 39.338 -30.619 15.345 1.00 35.31 484 LYS A CA 1
ATOM 3813 C C . LYS A 1 484 ? 39.577 -30.138 16.772 1.00 35.31 484 LYS A C 1
ATOM 3815 O O . LYS A 1 484 ? 40.549 -29.429 17.025 1.00 35.31 484 LYS A O 1
ATOM 3820 N N . GLY A 1 485 ? 38.660 -30.490 17.670 1.00 39.41 485 GLY A N 1
ATOM 3821 C CA . GLY A 1 485 ? 38.847 -30.327 19.105 1.00 39.41 485 GLY A CA 1
ATOM 3822 C C . GLY A 1 485 ? 40.119 -31.041 19.589 1.00 39.41 485 GLY A C 1
ATOM 3823 O O . GLY A 1 485 ? 40.654 -31.908 18.883 1.00 39.41 485 GLY A O 1
ATOM 3824 N N . PRO A 1 486 ? 40.628 -30.682 20.779 1.00 38.78 486 PRO A N 1
ATOM 3825 C CA . PRO A 1 486 ? 41.837 -31.283 21.318 1.00 38.78 486 PRO A CA 1
ATOM 3826 C C . PRO A 1 486 ? 41.620 -32.785 21.534 1.00 38.78 486 PRO A C 1
ATOM 3828 O O . PRO A 1 486 ? 40.601 -33.206 22.082 1.00 38.78 486 PRO A O 1
ATOM 3831 N N . LYS A 1 487 ? 42.584 -33.605 21.101 1.00 44.88 487 LYS A N 1
ATOM 3832 C CA . LYS A 1 487 ? 42.611 -35.033 21.446 1.00 44.88 487 LYS A CA 1
ATOM 3833 C C . LYS A 1 487 ? 42.790 -35.183 22.964 1.00 44.88 487 LYS A C 1
ATOM 3835 O O . LYS A 1 487 ? 43.623 -34.470 23.524 1.00 44.88 487 LYS A O 1
ATOM 3840 N N . PRO A 1 488 ? 42.085 -36.121 23.619 1.00 40.75 488 PRO A N 1
ATOM 3841 C CA . PRO A 1 488 ? 42.315 -36.407 25.028 1.00 40.75 488 PRO A CA 1
ATOM 3842 C C . PRO A 1 488 ? 43.689 -37.076 25.215 1.00 40.75 488 PRO A C 1
ATOM 3844 O O . PRO A 1 488 ? 44.178 -37.741 24.289 1.00 40.75 488 PRO A O 1
ATOM 3847 N N . PRO A 1 489 ? 44.320 -36.918 26.391 1.00 43.16 489 PRO A N 1
ATOM 3848 C CA . PRO A 1 489 ? 45.600 -37.546 26.673 1.00 43.16 489 PRO A CA 1
ATOM 3849 C C . PRO A 1 489 ? 45.426 -39.067 26.719 1.00 43.16 489 PRO A C 1
ATOM 3851 O O . PRO A 1 489 ? 44.463 -39.589 27.286 1.00 43.16 489 PRO A O 1
ATOM 3854 N N . LYS A 1 490 ? 46.360 -39.782 26.090 1.00 45.34 490 LYS A N 1
ATOM 3855 C CA . LYS A 1 490 ? 46.515 -41.223 26.299 1.00 45.34 490 LYS A CA 1
ATOM 3856 C C . LYS A 1 490 ? 47.220 -41.439 27.641 1.00 45.34 490 LYS A C 1
ATOM 3858 O O . LYS A 1 490 ? 48.082 -40.637 27.989 1.00 45.34 490 LYS A O 1
ATOM 3863 N N . ARG A 1 491 ? 46.778 -42.481 28.352 1.00 45.91 491 ARG A N 1
ATOM 3864 C CA . ARG A 1 491 ? 47.290 -42.937 29.653 1.00 45.91 491 ARG A CA 1
ATOM 3865 C C . ARG A 1 491 ? 48.805 -43.020 29.709 1.00 45.91 491 ARG A C 1
ATOM 3867 O O . ARG A 1 491 ? 49.384 -43.461 28.689 1.00 45.91 491 ARG A O 1
#

Sequence (491 aa):
MLLLFLSCTTQDPITAEANSTQSTVSQKPFQNFDKGQKHPPLPENNPIWDWDAKDFVPDFGWFGEHSWMDVRMRVAGHLSAAGRDKARIYATKEDWSAAAKAYAELGVILAEIPTASSGTSKEINALLALAAKRDAKTLNSIATQSDFSKAKGTLYPLRLQYFALARKHANSIDVRKEAQTLIESLNALPTSYPKLDISSFKDFHSRHALRIRLFEAYLDALDPLTISERWGYWTADEIIRQQQSLILACKQLLKSPSDEYQKATGNPILWPSQYLSQKTQDLDSSTEEFGALPTGDSLIDIGSSPGPKGIGDLMKWGLADKEHMQWLSKAAHDITSPLPDDPQKSMQAYRKHIPFLEKAKHGSRFYNVKQLRNATVRQLARSGHFMEAHEVLQDNFPLHNQDWACPNREGILLAIDGRLLALAEDPSAEIILDKAIESGTTFLQHVDEAEQGKRKTPVPPVLKGMKPAHPPKNTGNHSHKNHKGPKPPKR